Protein AF-A0A1V5P297-F1 (afdb_monomer_lite)

pLDDT: mean 93.47, std 8.63, range [27.86, 98.69]

Radius of gyration: 23.86 Å; chains: 1; bounding box: 70×48×66 Å

Structure (mmCIF, N/CA/C/O backbone):
data_AF-A0A1V5P297-F1
#
_entry.id   AF-A0A1V5P297-F1
#
loop_
_atom_site.group_PDB
_atom_site.id
_atom_site.type_symbol
_atom_site.label_atom_id
_atom_site.label_alt_id
_atom_site.label_comp_id
_atom_site.label_asym_id
_atom_site.label_entity_id
_atom_site.label_seq_id
_atom_site.pdbx_PDB_ins_code
_atom_site.Cartn_x
_atom_site.Cartn_y
_atom_site.Cartn_z
_atom_site.occupancy
_atom_site.B_iso_or_equiv
_atom_site.auth_seq_id
_atom_site.auth_comp_id
_atom_site.auth_asym_id
_atom_site.auth_atom_id
_atom_site.pdbx_PDB_model_num
ATOM 1 N N . MET A 1 1 ? 25.484 20.466 23.807 1.00 51.84 1 MET A N 1
ATOM 2 C CA . MET A 1 1 ? 26.350 19.326 24.163 1.00 51.84 1 MET A CA 1
ATOM 3 C C . MET A 1 1 ? 26.248 18.367 23.001 1.00 51.84 1 MET A C 1
ATOM 5 O O . MET A 1 1 ? 25.136 17.958 22.699 1.00 51.84 1 MET A O 1
ATOM 9 N N . GLU A 1 2 ? 27.336 18.141 22.273 1.00 70.31 2 GLU A N 1
ATOM 10 C CA . GLU A 1 2 ? 27.327 17.201 21.145 1.00 70.31 2 GLU A CA 1
ATOM 11 C C . GLU A 1 2 ? 27.017 15.788 21.665 1.00 70.31 2 GLU A C 1
ATOM 13 O O . GLU A 1 2 ? 27.446 15.442 22.769 1.00 70.31 2 GLU A O 1
ATOM 18 N N . ASN A 1 3 ? 26.259 14.984 20.908 1.00 73.06 3 ASN A N 1
ATOM 19 C CA . ASN A 1 3 ? 25.803 13.647 21.333 1.00 73.06 3 ASN A CA 1
ATOM 20 C C . ASN A 1 3 ? 26.968 12.753 21.806 1.00 73.06 3 ASN A C 1
ATOM 22 O O . ASN A 1 3 ? 26.829 11.994 22.765 1.00 73.06 3 ASN A O 1
ATOM 26 N N . GLU A 1 4 ? 28.148 12.912 21.204 1.00 79.88 4 GLU A N 1
ATOM 27 C CA . GLU A 1 4 ? 29.365 12.186 21.571 1.00 79.88 4 GLU A CA 1
ATOM 28 C C . GLU A 1 4 ? 29.874 12.521 22.982 1.00 79.88 4 GLU A C 1
ATOM 30 O O . GLU A 1 4 ? 30.293 11.621 23.705 1.00 79.88 4 GLU A O 1
ATOM 35 N N . MET A 1 5 ? 29.750 13.776 23.433 1.00 83.62 5 MET A N 1
ATOM 36 C CA . MET A 1 5 ? 30.174 14.186 24.782 1.00 83.62 5 MET A CA 1
ATOM 37 C C . MET A 1 5 ? 29.340 13.520 25.880 1.00 83.62 5 MET A C 1
ATOM 39 O O . MET A 1 5 ? 29.850 13.215 26.962 1.00 83.62 5 MET A O 1
ATOM 43 N N . LEU A 1 6 ? 28.049 13.293 25.617 1.00 84.00 6 LEU A N 1
ATOM 44 C CA . LEU A 1 6 ? 27.183 12.561 26.537 1.00 84.00 6 LEU A CA 1
ATOM 45 C C . LEU A 1 6 ? 27.630 11.096 26.636 1.00 84.00 6 LEU A C 1
ATOM 47 O O . LEU A 1 6 ? 27.769 10.574 27.740 1.00 84.00 6 LEU A O 1
ATOM 51 N N . LEU A 1 7 ? 27.915 10.453 25.501 1.00 90.19 7 LEU A N 1
ATOM 52 C CA . LEU A 1 7 ? 28.378 9.061 25.459 1.00 90.19 7 LEU A CA 1
ATOM 53 C C . LEU A 1 7 ? 29.767 8.890 26.093 1.00 90.19 7 LEU A C 1
ATOM 55 O O . LEU A 1 7 ? 30.002 7.896 26.782 1.00 90.19 7 LEU A O 1
ATOM 59 N N . ASP A 1 8 ? 30.658 9.870 25.929 1.00 91.06 8 ASP A N 1
ATOM 60 C CA . ASP A 1 8 ? 31.953 9.930 26.617 1.00 91.06 8 ASP A CA 1
ATOM 61 C C . ASP A 1 8 ? 31.771 10.048 28.139 1.00 91.06 8 ASP A C 1
ATOM 63 O O . ASP A 1 8 ? 32.417 9.328 28.904 1.00 91.06 8 ASP A O 1
ATOM 67 N N . THR A 1 9 ? 30.844 10.902 28.589 1.00 92.31 9 THR A N 1
ATOM 68 C CA . THR A 1 9 ? 30.522 11.092 30.017 1.00 92.31 9 THR A CA 1
ATOM 69 C C . THR A 1 9 ? 29.953 9.816 30.639 1.00 92.31 9 THR A C 1
ATOM 71 O O . THR A 1 9 ? 30.338 9.438 31.746 1.00 92.31 9 THR A O 1
ATOM 74 N N . LEU A 1 10 ? 29.085 9.116 29.904 1.00 91.88 10 LEU A N 1
ATOM 75 C CA . LEU A 1 10 ? 28.536 7.810 30.281 1.00 91.88 10 LEU A CA 1
ATOM 76 C C . LEU A 1 10 ? 29.551 6.663 30.134 1.00 91.88 10 LEU A C 1
ATOM 78 O O . LEU A 1 10 ? 29.245 5.532 30.504 1.00 91.88 10 LEU A O 1
ATOM 82 N N . ARG A 1 11 ? 30.762 6.944 29.628 1.00 94.62 11 ARG A N 1
ATOM 83 C CA . ARG A 1 11 ? 31.846 5.977 29.393 1.00 94.62 11 ARG A CA 1
ATOM 84 C C . ARG A 1 11 ? 31.438 4.822 28.474 1.00 94.62 11 ARG A C 1
ATOM 86 O O . ARG A 1 11 ? 31.941 3.711 28.627 1.00 94.62 11 ARG A O 1
ATOM 93 N N . VAL A 1 12 ? 30.557 5.083 27.507 1.00 94.31 12 VAL A N 1
ATOM 94 C CA . VAL A 1 12 ? 30.132 4.082 26.521 1.00 94.31 12 VAL A CA 1
ATOM 95 C C . VAL A 1 12 ? 31.259 3.874 25.497 1.00 94.31 12 VAL A C 1
ATOM 97 O O . VAL A 1 12 ? 31.628 4.835 24.796 1.00 94.31 12 VAL A O 1
ATOM 100 N N . PRO A 1 13 ? 31.816 2.649 25.375 1.00 93.75 13 PRO A N 1
ATOM 101 C CA . PRO A 1 13 ? 32.863 2.350 24.402 1.00 93.75 13 PRO A CA 1
ATOM 102 C C . PRO A 1 13 ? 32.414 2.686 22.980 1.00 93.75 13 PRO A C 1
ATOM 104 O O . PRO A 1 13 ? 31.279 2.405 22.602 1.00 93.75 13 PRO A O 1
ATOM 107 N N . LYS A 1 14 ? 33.302 3.266 22.160 1.00 89.12 14 LYS A N 1
ATOM 108 C CA . LYS A 1 14 ? 32.963 3.706 20.791 1.00 89.12 14 LYS A CA 1
ATOM 109 C C . LYS A 1 14 ? 32.330 2.600 19.938 1.00 89.12 14 LYS A C 1
ATOM 111 O O . LYS A 1 14 ? 31.361 2.857 19.236 1.00 89.12 14 LYS A O 1
ATOM 116 N N . ASN A 1 15 ? 32.836 1.373 20.044 1.00 89.81 15 ASN A N 1
ATOM 117 C CA . ASN A 1 15 ? 32.332 0.193 19.334 1.00 89.81 15 ASN A CA 1
ATOM 118 C C . ASN A 1 15 ? 30.975 -0.324 19.850 1.00 89.81 15 ASN A C 1
ATOM 120 O O . ASN A 1 15 ? 30.382 -1.187 19.211 1.00 89.81 15 ASN A O 1
ATOM 124 N N . GLU A 1 16 ? 30.484 0.185 20.981 1.00 92.38 16 GLU A N 1
ATOM 125 C CA . GLU A 1 16 ? 29.207 -0.203 21.591 1.00 92.38 16 GLU A CA 1
ATOM 126 C C . GLU A 1 16 ? 28.153 0.910 21.523 1.00 92.38 16 GLU A C 1
ATOM 128 O O . GLU A 1 16 ? 26.989 0.658 21.825 1.00 92.38 16 GLU A O 1
ATOM 133 N N . ARG A 1 17 ? 28.517 2.124 21.082 1.00 90.56 17 ARG A N 1
ATOM 134 C CA . ARG A 1 17 ? 27.622 3.298 21.059 1.00 90.56 17 ARG A CA 1
ATOM 135 C C . ARG A 1 17 ? 26.327 3.056 20.299 1.00 90.56 17 ARG A C 1
ATOM 137 O O . ARG A 1 17 ? 25.265 3.363 20.827 1.00 90.56 17 ARG A O 1
ATOM 144 N N . LEU A 1 18 ? 26.396 2.478 19.098 1.00 88.69 18 LEU A N 1
ATOM 145 C CA . LEU A 1 18 ? 25.195 2.185 18.312 1.00 88.69 18 LEU A CA 1
ATOM 146 C C . LEU A 1 18 ? 24.276 1.211 19.055 1.00 88.69 18 LEU A C 1
ATOM 148 O O . LEU A 1 18 ? 23.092 1.487 19.223 1.00 88.69 18 LEU A O 1
ATOM 152 N N . SER A 1 19 ? 24.830 0.100 19.545 1.00 91.44 19 SER A N 1
ATOM 153 C CA . SER A 1 19 ? 24.076 -0.895 20.311 1.00 91.44 19 SER A CA 1
ATOM 154 C C . SER A 1 19 ? 23.465 -0.293 21.576 1.00 91.44 19 SER A C 1
ATOM 156 O O . SER A 1 19 ? 22.311 -0.577 21.883 1.00 91.44 19 SER A O 1
ATOM 158 N N . PHE A 1 20 ? 24.206 0.568 22.277 1.00 92.69 20 PHE A N 1
ATOM 159 C CA . PHE A 1 20 ? 23.725 1.299 23.446 1.00 92.69 20 PHE A CA 1
ATOM 160 C C . PHE A 1 20 ? 22.543 2.209 23.091 1.00 92.69 20 PHE A C 1
ATOM 162 O O . PHE A 1 20 ? 21.491 2.098 23.710 1.00 92.69 20 PHE A O 1
ATOM 169 N N . LEU A 1 21 ? 22.672 3.056 22.065 1.00 90.94 21 LEU A N 1
ATOM 170 C CA . LEU A 1 21 ? 21.607 3.973 21.638 1.00 90.94 21 LEU A CA 1
ATOM 171 C C . LEU A 1 21 ? 20.348 3.218 21.195 1.00 90.94 21 LEU A C 1
ATOM 173 O O . LEU A 1 21 ? 19.244 3.560 21.614 1.00 90.94 21 LEU A O 1
ATOM 177 N N . VAL A 1 22 ? 20.512 2.156 20.400 1.00 90.06 22 VAL A N 1
ATOM 178 C CA . VAL A 1 22 ? 19.404 1.286 19.981 1.00 90.06 22 VAL A CA 1
ATOM 179 C C . VAL A 1 22 ? 18.739 0.635 21.194 1.00 90.06 22 VAL A C 1
ATOM 181 O O . VAL A 1 22 ? 17.511 0.594 21.266 1.00 90.06 22 VAL A O 1
ATOM 184 N N . HIS A 1 23 ? 19.523 0.165 22.167 1.00 91.81 23 HIS A N 1
ATOM 185 C CA . HIS A 1 23 ? 18.992 -0.430 23.389 1.00 91.81 23 HIS A CA 1
ATOM 186 C C . HIS A 1 23 ? 18.227 0.588 24.244 1.00 91.81 23 HIS A C 1
ATOM 188 O O . HIS A 1 23 ? 17.110 0.297 24.665 1.00 91.81 23 HIS A O 1
ATOM 194 N N . GLU A 1 24 ? 18.760 1.791 24.461 1.00 91.31 24 GLU A N 1
ATOM 195 C CA . GLU A 1 24 ? 18.060 2.835 25.218 1.00 91.31 24 GLU A CA 1
ATOM 196 C C . GLU A 1 24 ? 16.744 3.238 24.545 1.00 91.31 24 GLU A C 1
ATOM 198 O O . GLU A 1 24 ? 15.711 3.315 25.209 1.00 91.31 24 GLU A O 1
ATOM 203 N N . LEU A 1 25 ? 16.740 3.403 23.220 1.00 90.31 25 LEU A N 1
ATOM 204 C CA . LEU A 1 25 ? 15.518 3.708 22.473 1.00 90.31 25 LEU A CA 1
ATOM 205 C C . LEU A 1 25 ? 14.517 2.550 22.493 1.00 90.31 25 LEU A C 1
ATOM 207 O O . LEU A 1 25 ? 13.310 2.788 22.530 1.00 90.31 25 LEU A O 1
ATOM 211 N N . SER A 1 26 ? 14.986 1.298 22.521 1.00 88.75 26 SER A N 1
ATOM 212 C CA . SER A 1 26 ? 14.106 0.126 22.615 1.00 88.75 26 SER A CA 1
ATOM 213 C C . SER A 1 26 ? 13.283 0.088 23.906 1.00 88.75 26 SER A C 1
ATOM 215 O O . SER A 1 26 ? 12.215 -0.510 23.916 1.00 88.75 26 SER A O 1
ATOM 217 N N . LYS A 1 27 ? 13.704 0.796 24.965 1.00 90.31 27 LYS A N 1
ATOM 218 C CA . LYS A 1 27 ? 12.945 0.908 26.223 1.00 90.31 27 LYS A CA 1
ATOM 219 C C . LYS A 1 27 ? 11.673 1.759 26.096 1.00 90.31 27 LYS A C 1
ATOM 221 O O . LYS A 1 27 ? 10.860 1.754 27.013 1.00 90.31 27 LYS A O 1
ATOM 226 N N . ILE A 1 28 ? 11.499 2.484 24.988 1.00 87.88 28 ILE A N 1
ATOM 227 C CA . ILE A 1 28 ? 10.348 3.358 24.700 1.00 87.88 28 ILE A CA 1
ATOM 228 C C . ILE A 1 28 ? 9.430 2.701 23.648 1.00 87.88 28 ILE A C 1
ATOM 230 O O . ILE A 1 28 ? 8.961 3.335 22.701 1.00 87.88 28 ILE A O 1
ATOM 234 N N . GLU A 1 29 ? 9.225 1.388 23.751 1.00 77.62 29 GLU A N 1
ATOM 235 C CA . GLU A 1 29 ? 8.496 0.605 22.745 1.00 77.62 29 GLU A CA 1
ATOM 236 C C . GLU A 1 29 ? 7.001 0.964 22.668 1.00 77.62 29 GLU A C 1
ATOM 238 O O . GLU A 1 29 ? 6.415 0.956 21.585 1.00 77.62 29 GLU A O 1
ATOM 243 N N . ASP A 1 30 ? 6.408 1.382 23.791 1.00 80.50 30 ASP A N 1
ATOM 244 C CA . ASP A 1 30 ? 4.998 1.772 23.919 1.00 80.50 30 ASP A CA 1
ATOM 245 C C . ASP A 1 30 ? 4.664 3.123 23.260 1.00 80.50 30 ASP A C 1
ATOM 247 O O . ASP A 1 30 ? 3.491 3.450 23.066 1.00 80.50 30 ASP A O 1
ATOM 251 N N . LYS A 1 31 ? 5.682 3.914 22.893 1.00 86.06 31 LYS A N 1
ATOM 252 C CA . LYS A 1 31 ? 5.529 5.225 22.242 1.00 86.06 31 LYS A CA 1
ATOM 253 C C . LYS A 1 31 ? 6.302 5.266 20.935 1.00 86.06 31 LYS A C 1
ATOM 255 O O . LYS A 1 31 ? 7.233 6.051 20.760 1.00 86.06 31 LYS A O 1
ATOM 260 N N . THR A 1 32 ? 5.867 4.439 19.995 1.00 86.25 32 THR A N 1
ATOM 261 C CA . THR A 1 32 ? 6.556 4.161 18.730 1.00 86.25 32 THR A CA 1
ATOM 262 C C . THR A 1 32 ? 6.916 5.430 17.941 1.00 86.25 32 THR A C 1
ATOM 264 O O . THR A 1 32 ? 8.051 5.572 17.506 1.00 86.25 32 THR A O 1
ATOM 267 N N . TYR A 1 33 ? 6.013 6.414 17.852 1.00 88.19 33 TYR A N 1
ATOM 268 C CA . TYR A 1 33 ? 6.293 7.693 17.176 1.00 88.19 33 TYR A CA 1
ATOM 269 C C . TYR A 1 33 ? 7.320 8.572 17.905 1.00 88.19 33 TYR A C 1
ATOM 271 O O . TYR A 1 33 ? 8.081 9.293 17.267 1.00 88.19 33 TYR A O 1
ATOM 279 N N . ILE A 1 34 ? 7.356 8.526 19.242 1.00 90.50 34 ILE A N 1
ATOM 280 C CA . ILE A 1 34 ? 8.369 9.255 20.019 1.00 90.50 34 ILE A CA 1
ATOM 281 C C . ILE A 1 34 ? 9.728 8.590 19.826 1.00 90.50 34 ILE A C 1
ATOM 283 O O . ILE A 1 34 ? 10.724 9.285 19.655 1.00 90.50 34 ILE A O 1
ATOM 287 N N . LYS A 1 35 ? 9.762 7.253 19.821 1.00 90.88 35 LYS A N 1
ATOM 288 C CA . LYS A 1 35 ? 10.977 6.483 19.562 1.00 90.88 35 LYS A CA 1
ATOM 289 C C . LYS A 1 35 ? 11.604 6.864 18.220 1.00 90.88 35 LYS A C 1
ATOM 291 O O . LYS A 1 35 ? 12.801 7.131 18.195 1.00 90.88 35 LYS A O 1
ATOM 296 N N . ASP A 1 36 ? 10.811 6.948 17.151 1.00 89.19 36 ASP A N 1
ATOM 297 C CA . ASP A 1 36 ? 11.321 7.357 15.835 1.00 89.19 36 ASP A CA 1
ATOM 298 C C . ASP A 1 36 ? 11.808 8.800 15.841 1.00 89.19 36 ASP A C 1
ATOM 300 O O . ASP A 1 36 ? 12.923 9.065 15.421 1.00 89.19 36 ASP A O 1
ATOM 304 N N . HIS A 1 37 ? 11.015 9.728 16.389 1.00 91.19 37 HIS A N 1
ATOM 305 C CA . HIS A 1 37 ? 11.400 11.137 16.436 1.00 91.19 37 HIS A CA 1
ATOM 306 C C . HIS A 1 37 ? 12.732 11.345 17.169 1.00 91.19 37 HIS A C 1
ATOM 308 O O . HIS A 1 37 ? 13.563 12.151 16.751 1.00 91.19 37 HIS A O 1
ATOM 314 N N . LEU A 1 38 ? 12.947 10.603 18.260 1.00 90.69 38 LEU A N 1
ATOM 315 C CA . LEU A 1 38 ? 14.214 10.607 18.979 1.00 90.69 38 LEU A CA 1
ATOM 316 C C . LEU A 1 38 ? 15.331 9.966 18.151 1.00 90.69 38 LEU A C 1
ATOM 318 O O . LEU A 1 38 ? 16.416 10.532 18.103 1.00 90.69 38 LEU A O 1
ATOM 322 N N . PHE A 1 39 ? 15.082 8.826 17.499 1.00 88.44 39 PHE A N 1
ATOM 323 C CA . PHE A 1 39 ? 16.070 8.160 16.647 1.00 88.44 39 PHE A CA 1
ATOM 324 C C . PHE A 1 39 ? 16.523 9.059 15.488 1.00 88.44 39 PHE A C 1
ATOM 326 O O . PHE A 1 39 ? 17.723 9.273 15.319 1.00 88.44 39 PHE A O 1
ATOM 333 N N . ASP A 1 40 ? 15.581 9.660 14.763 1.00 88.19 40 ASP A N 1
ATOM 334 C CA . ASP A 1 40 ? 15.847 10.595 13.667 1.00 88.19 40 ASP A CA 1
ATOM 335 C C . ASP A 1 40 ? 16.616 11.824 14.166 1.00 88.19 40 ASP A C 1
ATOM 337 O O . ASP A 1 40 ? 17.590 12.262 13.552 1.00 88.19 40 ASP A O 1
ATOM 341 N N . GLY A 1 41 ? 16.226 12.349 15.333 1.00 89.38 41 GLY A N 1
ATOM 342 C CA . GLY A 1 41 ? 16.885 13.483 15.977 1.00 89.38 41 GLY A CA 1
ATOM 343 C C . GLY A 1 41 ? 18.336 13.219 16.394 1.00 89.38 41 GLY A C 1
ATOM 344 O O . GLY A 1 41 ? 19.103 14.171 16.544 1.00 89.38 41 GLY A O 1
ATOM 345 N N . LEU A 1 42 ? 18.745 11.954 16.556 1.00 87.06 42 LEU A N 1
ATOM 346 C CA . LEU A 1 42 ? 20.142 11.610 16.834 1.00 87.06 42 LEU A CA 1
ATOM 347 C C . LEU A 1 42 ? 21.041 11.773 15.600 1.00 87.06 42 LEU A C 1
ATOM 349 O O . LEU A 1 42 ? 22.249 11.935 15.775 1.00 87.06 42 LEU A O 1
ATOM 353 N N . GLY A 1 43 ? 20.478 11.744 14.382 1.00 86.12 43 GLY A N 1
ATOM 354 C CA . GLY A 1 43 ? 21.223 11.939 13.134 1.00 86.12 43 GLY A CA 1
ATOM 355 C C . GLY A 1 43 ? 22.358 10.929 12.933 1.00 86.12 43 GLY A C 1
ATOM 356 O O . GLY A 1 43 ? 23.441 11.299 12.481 1.00 86.12 43 GLY A O 1
ATOM 357 N N . ILE A 1 44 ? 22.142 9.672 13.333 1.00 82.62 44 ILE A N 1
ATOM 358 C CA . ILE A 1 44 ? 23.180 8.634 13.336 1.00 82.62 44 ILE A CA 1
ATOM 359 C C . ILE A 1 44 ? 23.392 8.101 11.921 1.00 82.62 44 ILE A C 1
ATOM 361 O O . ILE A 1 44 ? 22.482 7.542 11.313 1.00 82.62 44 IL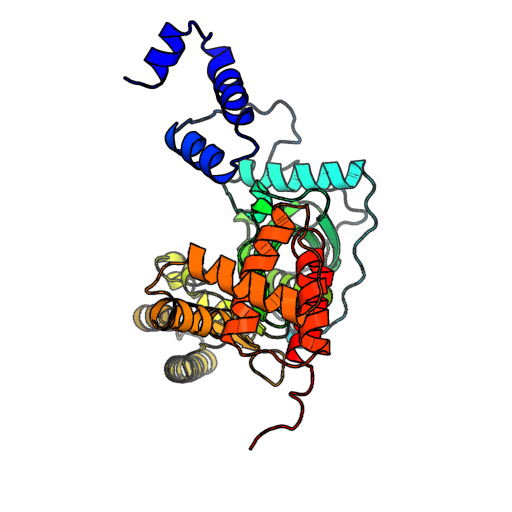E A O 1
ATOM 365 N N . TYR A 1 45 ? 24.632 8.172 11.446 1.00 83.44 45 TYR A N 1
ATOM 366 C CA . TYR A 1 45 ? 25.064 7.478 10.237 1.00 83.44 45 TYR A CA 1
ATOM 367 C C . TYR A 1 45 ? 25.710 6.145 10.611 1.00 83.44 45 TYR A C 1
ATOM 369 O O . TYR A 1 45 ? 26.501 6.069 11.552 1.00 83.44 45 TYR A O 1
ATOM 377 N N . CYS A 1 46 ? 25.359 5.090 9.880 1.00 83.00 46 CYS A N 1
ATOM 378 C CA . CYS A 1 46 ? 25.870 3.743 10.111 1.00 83.00 46 CYS A CA 1
ATOM 379 C C . CYS A 1 46 ? 26.573 3.217 8.861 1.00 83.00 46 CYS A C 1
ATOM 381 O O . CYS A 1 46 ? 26.004 3.254 7.771 1.00 83.00 46 CYS A O 1
ATOM 383 N N . ASP A 1 47 ? 27.756 2.634 9.045 1.00 87.00 47 ASP A N 1
ATOM 384 C CA . ASP A 1 47 ? 28.410 1.834 8.015 1.00 87.00 47 ASP A CA 1
ATOM 385 C C . ASP A 1 47 ? 27.978 0.373 8.135 1.00 87.00 47 ASP A C 1
ATOM 387 O O . ASP A 1 47 ? 28.067 -0.248 9.198 1.00 87.00 47 ASP A O 1
ATOM 391 N N . ILE A 1 48 ? 27.540 -0.209 7.022 1.00 86.75 48 ILE A N 1
ATOM 392 C CA . ILE A 1 48 ? 27.191 -1.627 6.961 1.00 86.75 48 ILE A CA 1
ATOM 393 C C . ILE A 1 48 ? 28.378 -2.388 6.379 1.00 86.75 48 ILE A C 1
ATOM 395 O O . ILE A 1 48 ? 28.742 -2.193 5.223 1.00 86.75 48 ILE A O 1
ATOM 399 N N . THR A 1 49 ? 28.954 -3.301 7.165 1.00 90.81 49 THR A N 1
ATOM 400 C CA . THR A 1 49 ? 29.943 -4.275 6.676 1.00 90.81 49 THR A CA 1
ATOM 401 C C . THR A 1 49 ? 29.254 -5.618 6.416 1.00 90.81 49 THR A C 1
ATOM 403 O O . THR A 1 49 ? 28.902 -6.316 7.375 1.00 90.81 49 THR A O 1
ATOM 406 N N . PRO A 1 50 ? 29.048 -6.021 5.147 1.00 91.38 50 PRO A N 1
ATOM 407 C CA . PRO A 1 50 ? 28.408 -7.291 4.825 1.00 91.38 50 PRO A CA 1
ATOM 408 C C . PRO A 1 50 ? 29.249 -8.477 5.315 1.00 91.38 50 PRO A C 1
ATOM 410 O O . PRO A 1 50 ? 30.426 -8.594 4.986 1.00 91.38 50 PRO A O 1
ATOM 413 N N . LYS A 1 51 ? 28.635 -9.396 6.071 1.00 92.62 51 LYS A N 1
ATOM 414 C CA . LYS A 1 51 ? 29.270 -10.656 6.524 1.00 92.62 51 LYS A CA 1
ATOM 415 C C . LYS A 1 51 ? 28.856 -11.881 5.704 1.00 92.62 51 LYS A C 1
ATOM 417 O O . LYS A 1 51 ? 29.306 -12.989 5.967 1.00 92.62 51 LYS A O 1
ATOM 422 N N . SER A 1 52 ? 27.960 -11.696 4.738 1.00 93.56 52 SER A N 1
ATOM 423 C CA . SER A 1 52 ? 27.405 -12.760 3.907 1.00 93.56 52 SER A CA 1
ATOM 424 C C . SER A 1 52 ? 27.244 -12.265 2.482 1.00 93.56 52 SER A C 1
ATOM 426 O O . SER A 1 52 ? 26.749 -11.160 2.265 1.00 93.56 52 SER A O 1
ATOM 428 N N . VAL A 1 53 ? 27.577 -13.120 1.513 1.00 93.25 53 VAL A N 1
ATOM 429 C CA . VAL A 1 53 ? 27.361 -12.842 0.087 1.00 93.25 53 VAL A CA 1
ATOM 430 C C . VAL A 1 53 ? 25.887 -12.561 -0.224 1.00 93.25 53 VAL A C 1
ATOM 432 O O . VAL A 1 53 ? 25.590 -11.786 -1.128 1.00 93.25 53 VAL A O 1
ATOM 435 N N . LYS A 1 54 ? 24.954 -13.117 0.568 1.00 91.88 54 LYS A N 1
ATOM 436 C CA . LYS A 1 54 ? 23.508 -12.883 0.424 1.00 91.88 54 LYS A CA 1
ATOM 437 C C . LYS A 1 54 ? 23.108 -11.426 0.674 1.00 91.88 54 LYS A C 1
ATOM 439 O O . LYS A 1 54 ? 22.086 -10.995 0.156 1.00 91.88 54 LYS A O 1
ATOM 444 N N . PHE A 1 55 ? 23.908 -10.653 1.413 1.00 95.81 55 PHE A N 1
ATOM 445 C CA . PHE A 1 55 ? 23.738 -9.202 1.521 1.00 95.81 55 PHE A CA 1
ATOM 446 C C . PHE A 1 55 ? 24.469 -8.516 0.357 1.00 95.81 55 PHE A C 1
ATOM 448 O O . PHE A 1 55 ? 25.475 -7.832 0.520 1.00 95.81 55 PHE A O 1
ATOM 455 N N . SER A 1 56 ? 23.994 -8.768 -0.860 1.00 94.44 56 SER A N 1
ATOM 456 C CA . SER A 1 56 ? 24.482 -8.121 -2.077 1.00 94.44 56 SER A CA 1
ATOM 457 C C . SER A 1 56 ? 23.379 -8.085 -3.126 1.00 94.44 56 SER A C 1
ATOM 459 O O . SER A 1 56 ? 22.502 -8.946 -3.147 1.00 94.44 56 SER A O 1
ATOM 461 N N . ARG A 1 57 ? 23.433 -7.116 -4.045 1.00 91.81 57 ARG A N 1
ATOM 462 C CA . ARG A 1 57 ? 22.411 -6.972 -5.098 1.00 91.81 57 ARG A CA 1
ATOM 463 C C . ARG A 1 57 ? 22.292 -8.208 -6.001 1.00 91.81 57 ARG A C 1
ATOM 465 O O . ARG A 1 57 ? 21.218 -8.456 -6.529 1.00 91.81 57 ARG A O 1
ATOM 472 N N . ALA A 1 58 ? 23.373 -8.974 -6.168 1.00 91.25 58 ALA A N 1
ATOM 473 C CA . ALA A 1 58 ? 23.407 -10.148 -7.042 1.00 91.25 58 ALA A CA 1
ATOM 474 C C . ALA A 1 58 ? 22.863 -11.426 -6.381 1.00 91.25 58 ALA A C 1
ATOM 476 O O . ALA A 1 58 ? 22.258 -12.247 -7.061 1.00 91.25 58 ALA A O 1
ATOM 477 N N . TYR A 1 59 ? 23.071 -11.600 -5.070 1.00 95.06 59 TYR A N 1
ATOM 478 C CA . TYR A 1 59 ? 22.730 -12.844 -4.363 1.00 95.06 59 TYR A CA 1
ATOM 479 C C . TYR A 1 59 ? 21.563 -12.692 -3.376 1.00 95.06 59 TYR A C 1
ATOM 481 O O . TYR A 1 59 ? 21.121 -13.686 -2.796 1.00 95.06 59 TYR A O 1
ATOM 489 N N . ASN A 1 60 ? 21.029 -11.479 -3.200 1.00 96.69 60 ASN A N 1
ATOM 490 C CA . ASN A 1 60 ? 19.804 -11.226 -2.444 1.00 96.69 60 ASN A CA 1
ATOM 491 C C . ASN A 1 60 ? 18.569 -11.625 -3.268 1.00 96.69 60 ASN A C 1
ATOM 493 O O . ASN A 1 60 ? 17.888 -10.780 -3.847 1.00 96.69 60 ASN A O 1
ATOM 497 N N . THR A 1 61 ? 18.318 -12.929 -3.353 1.00 95.81 61 THR A N 1
ATOM 498 C CA . THR A 1 61 ? 17.279 -13.512 -4.210 1.00 95.81 61 THR A CA 1
ATOM 499 C C . THR A 1 61 ? 16.392 -14.485 -3.445 1.00 95.81 61 THR A C 1
ATOM 501 O O . THR A 1 61 ? 16.803 -15.078 -2.440 1.00 95.81 61 THR A O 1
ATOM 504 N N . LEU A 1 62 ? 15.168 -14.646 -3.941 1.00 94.81 62 LEU A N 1
ATOM 505 C CA . LEU A 1 62 ? 14.280 -15.732 -3.558 1.00 94.81 62 LEU A CA 1
ATOM 506 C C . LEU A 1 62 ? 14.527 -16.958 -4.440 1.00 94.81 62 LEU A C 1
ATOM 508 O O . LEU A 1 62 ? 14.721 -16.797 -5.648 1.00 94.81 62 LEU A O 1
ATOM 512 N N . PRO A 1 63 ? 14.482 -18.175 -3.875 1.00 91.19 63 PRO A N 1
ATOM 513 C CA . PRO A 1 63 ? 14.439 -19.391 -4.669 1.00 91.19 63 PRO A CA 1
ATOM 514 C C . PRO A 1 63 ? 13.193 -19.387 -5.559 1.00 91.19 63 PRO A C 1
ATOM 516 O O . PRO A 1 63 ? 12.120 -18.974 -5.119 1.00 91.19 63 PRO A O 1
ATOM 519 N N . VAL A 1 64 ? 13.344 -19.848 -6.798 1.00 92.19 64 VAL A N 1
ATOM 520 C CA . VAL A 1 64 ? 12.238 -20.038 -7.743 1.00 92.19 64 VAL A CA 1
ATOM 521 C C . VAL A 1 64 ? 12.297 -21.445 -8.316 1.00 92.19 64 VAL A C 1
ATOM 523 O O . VAL A 1 64 ? 13.384 -21.947 -8.600 1.00 92.19 64 VAL A O 1
ATOM 526 N N . ASP A 1 65 ? 11.134 -22.061 -8.515 1.00 87.31 65 ASP A N 1
ATOM 527 C CA . ASP A 1 65 ? 11.044 -23.418 -9.068 1.00 87.31 65 ASP A CA 1
ATOM 528 C C . ASP A 1 65 ? 11.438 -23.463 -10.550 1.00 87.31 65 ASP A C 1
ATOM 530 O O . ASP A 1 65 ? 11.992 -24.450 -11.034 1.00 87.31 65 ASP A O 1
ATOM 534 N N . ALA A 1 66 ? 11.163 -22.380 -11.282 1.00 91.25 66 ALA A N 1
ATOM 535 C CA . ALA A 1 66 ? 11.480 -22.258 -12.694 1.00 91.25 66 ALA A CA 1
ATOM 536 C C . ALA A 1 66 ? 11.864 -20.823 -13.068 1.00 91.25 66 ALA A C 1
ATOM 538 O O . ALA A 1 66 ? 11.244 -19.848 -12.641 1.00 91.25 66 ALA A O 1
ATOM 539 N N . TYR A 1 67 ? 12.870 -20.706 -13.933 1.00 95.56 67 TYR A N 1
ATOM 540 C CA . TYR A 1 67 ? 13.278 -19.438 -14.523 1.00 95.56 67 TYR A CA 1
ATOM 541 C C . TYR A 1 67 ? 12.474 -19.153 -15.787 1.00 95.56 67 TYR A C 1
ATOM 543 O O . TYR A 1 67 ? 12.360 -19.999 -16.674 1.00 95.56 67 TYR A O 1
ATOM 551 N N . PHE A 1 68 ? 11.975 -17.925 -15.911 1.00 95.56 68 PHE A N 1
ATOM 552 C CA . PHE A 1 68 ? 11.424 -17.443 -17.167 1.00 95.56 68 PHE A CA 1
ATOM 553 C C . PHE A 1 68 ? 12.516 -16.791 -18.015 1.00 95.56 68 PHE A C 1
ATOM 555 O O . PHE A 1 68 ? 13.111 -15.784 -17.614 1.00 95.56 68 PHE A O 1
ATOM 562 N N . PHE A 1 69 ? 12.737 -17.332 -19.211 1.00 94.38 69 PHE A N 1
ATOM 563 C CA . PHE A 1 69 ? 13.666 -16.788 -20.196 1.00 94.38 69 PHE A CA 1
ATOM 564 C C . PHE A 1 69 ? 12.906 -15.980 -21.250 1.00 94.38 69 PHE A C 1
ATOM 566 O O . PHE A 1 69 ? 11.902 -16.429 -21.799 1.00 94.38 69 PHE A O 1
ATOM 573 N N . HIS A 1 70 ? 13.380 -14.767 -21.530 1.00 90.50 70 HIS A N 1
ATOM 574 C CA . HIS A 1 70 ? 12.776 -13.912 -22.546 1.00 90.50 70 HIS A CA 1
ATOM 575 C C . HIS A 1 70 ? 13.334 -14.232 -23.928 1.00 90.50 70 HIS A C 1
ATOM 577 O O . HIS A 1 70 ? 14.518 -14.026 -24.173 1.00 90.50 70 HIS A O 1
ATOM 583 N N . GLU A 1 71 ? 12.463 -14.605 -24.861 1.00 90.69 71 GLU A N 1
ATOM 584 C CA . GLU A 1 71 ? 12.794 -14.563 -26.292 1.00 90.69 71 GLU A CA 1
ATOM 585 C C . GLU A 1 71 ? 12.755 -13.124 -26.831 1.00 90.69 71 GLU A C 1
ATOM 587 O O . GLU A 1 71 ? 13.512 -12.748 -27.722 1.00 90.69 71 GLU A O 1
ATOM 592 N N . SER A 1 72 ? 11.866 -12.291 -26.279 1.00 90.88 72 SER A N 1
ATOM 593 C CA . SER A 1 72 ? 11.751 -10.869 -26.607 1.00 90.88 72 SER A CA 1
ATOM 594 C C . SER A 1 72 ? 11.053 -10.074 -25.494 1.00 90.88 72 SER A C 1
ATOM 596 O O . SER A 1 72 ? 10.415 -10.637 -24.596 1.00 90.88 72 SER A O 1
ATOM 598 N N . ILE A 1 73 ? 11.179 -8.743 -25.554 1.00 89.44 73 ILE A N 1
ATOM 599 C CA . ILE A 1 73 ? 10.494 -7.813 -24.644 1.00 89.44 73 ILE A CA 1
ATOM 600 C C . ILE A 1 73 ? 9.046 -7.613 -25.104 1.00 89.44 73 ILE A C 1
ATOM 602 O O . ILE A 1 73 ? 8.793 -7.146 -26.220 1.00 89.44 73 ILE A O 1
ATOM 606 N N . LEU A 1 74 ? 8.092 -7.859 -24.207 1.00 92.06 74 LEU A N 1
ATOM 607 C CA . LEU A 1 74 ? 6.669 -7.636 -24.433 1.00 92.06 74 LEU A CA 1
ATOM 608 C C . LEU A 1 74 ? 6.319 -6.140 -24.363 1.00 92.06 74 LEU A C 1
ATOM 610 O O . LEU A 1 74 ? 5.979 -5.588 -23.318 1.00 92.06 74 LEU A O 1
ATOM 614 N N . LYS A 1 75 ? 6.403 -5.453 -25.508 1.00 86.25 75 LYS A N 1
ATOM 615 C CA . LYS A 1 75 ? 6.140 -4.000 -25.609 1.00 86.25 75 LYS A CA 1
ATOM 616 C C . LYS A 1 75 ? 4.659 -3.636 -25.740 1.00 86.25 75 LYS A C 1
ATOM 618 O O . LYS A 1 75 ? 4.264 -2.525 -25.366 1.00 86.25 75 LYS A O 1
ATOM 623 N N . LYS A 1 76 ? 3.862 -4.528 -26.331 1.00 90.88 76 LYS A N 1
ATOM 624 C CA . LYS A 1 76 ? 2.427 -4.361 -26.594 1.00 90.88 76 LYS A CA 1
ATOM 625 C C . LYS A 1 76 ? 1.694 -5.606 -26.117 1.00 90.88 76 LYS A C 1
ATOM 627 O O . LYS A 1 76 ? 2.112 -6.712 -26.436 1.00 90.88 76 LYS A O 1
ATOM 632 N N . PHE A 1 77 ? 0.621 -5.401 -25.375 1.00 95.38 77 PHE A N 1
ATOM 633 C CA . PHE A 1 77 ? -0.255 -6.440 -24.857 1.00 95.38 77 PHE A CA 1
ATOM 634 C C . PHE A 1 77 ? -1.607 -5.802 -24.533 1.00 95.38 77 PHE A C 1
ATOM 636 O O . PHE A 1 77 ? -1.696 -4.577 -24.387 1.00 95.38 77 PHE A O 1
ATOM 643 N N . ASP A 1 78 ? -2.650 -6.618 -24.438 1.00 96.75 78 ASP A N 1
ATOM 644 C CA . ASP A 1 78 ? -3.951 -6.154 -23.974 1.00 96.75 78 ASP A CA 1
ATOM 645 C C . ASP A 1 78 ? -3.939 -6.039 -22.447 1.00 96.75 78 ASP A C 1
ATOM 647 O O . ASP A 1 78 ? -4.099 -7.018 -21.716 1.00 96.75 78 ASP A O 1
ATOM 651 N N . TYR A 1 79 ? -3.700 -4.821 -21.966 1.00 96.62 79 TYR A N 1
ATOM 652 C CA . TYR A 1 79 ? -3.611 -4.551 -20.538 1.00 96.62 79 TYR A CA 1
ATOM 653 C C . TYR A 1 79 ? -4.956 -4.706 -19.821 1.00 96.62 79 TYR A C 1
ATOM 655 O O . TYR A 1 79 ? -4.955 -5.007 -18.633 1.00 96.62 79 TYR A O 1
ATOM 663 N N . LYS A 1 80 ? -6.089 -4.520 -20.513 1.00 95.94 80 LYS A N 1
ATOM 664 C CA . LYS A 1 80 ? -7.416 -4.649 -19.895 1.00 95.94 80 LYS A CA 1
ATOM 665 C C . LYS A 1 80 ? -7.697 -6.111 -19.592 1.00 95.94 80 LYS A C 1
ATOM 667 O O . LYS A 1 80 ? -7.928 -6.457 -18.440 1.00 95.94 80 LYS A O 1
ATOM 672 N N . SER A 1 81 ? -7.542 -6.964 -20.606 1.00 96.88 81 SER A N 1
ATOM 673 C CA . SER A 1 81 ? -7.679 -8.413 -20.446 1.00 96.88 81 SER A CA 1
ATOM 674 C C . SER A 1 81 ? -6.695 -8.972 -19.417 1.00 96.88 81 SER A C 1
ATOM 676 O O . SER A 1 81 ? -7.058 -9.857 -18.649 1.00 96.88 81 SER A O 1
ATOM 678 N N . LEU A 1 82 ? -5.467 -8.438 -19.352 1.00 97.69 82 LEU A N 1
ATOM 679 C CA . LEU A 1 82 ? -4.522 -8.811 -18.301 1.00 97.69 82 LEU A CA 1
ATOM 680 C C . LEU A 1 82 ? -5.055 -8.428 -16.915 1.00 97.69 82 LEU A C 1
ATOM 682 O O . LEU A 1 82 ? -5.172 -9.304 -16.068 1.00 97.69 82 LEU A O 1
ATOM 686 N N . ILE A 1 83 ? -5.397 -7.158 -16.683 1.00 97.69 83 ILE A N 1
ATOM 687 C CA . ILE A 1 83 ? -5.835 -6.663 -15.367 1.00 97.69 83 ILE A CA 1
ATOM 688 C C . ILE A 1 83 ? -7.111 -7.362 -14.872 1.00 97.69 83 ILE A C 1
ATOM 690 O O . ILE A 1 83 ? -7.239 -7.590 -13.672 1.00 97.69 83 ILE A O 1
ATOM 694 N N . ASP A 1 84 ? -8.028 -7.722 -15.771 1.00 95.50 84 ASP A N 1
ATOM 695 C CA . ASP A 1 84 ? -9.268 -8.428 -15.422 1.00 95.50 84 ASP A CA 1
ATOM 696 C C . ASP A 1 84 ? -9.104 -9.954 -15.308 1.00 95.50 84 ASP A C 1
ATOM 698 O O . ASP A 1 84 ? -10.025 -10.641 -14.866 1.00 95.50 84 ASP A O 1
ATOM 702 N N . SER A 1 85 ? -7.945 -10.506 -15.681 1.00 96.69 85 SER A N 1
ATOM 703 C CA . SER A 1 85 ? -7.697 -11.942 -15.541 1.00 96.69 85 SER A CA 1
ATOM 704 C C . SER A 1 85 ? -7.505 -12.344 -14.070 1.00 96.69 85 SER A C 1
ATOM 706 O O . SER A 1 85 ? -6.878 -11.604 -13.304 1.00 96.69 85 SER A O 1
ATOM 708 N N . PRO A 1 86 ? -7.999 -13.528 -13.662 1.00 95.12 86 PRO A N 1
ATOM 709 C CA . PRO A 1 86 ? -7.890 -13.978 -12.281 1.00 95.12 86 PRO A CA 1
ATOM 710 C C . PRO A 1 86 ? -6.431 -14.203 -11.867 1.00 95.12 86 PRO A C 1
ATOM 712 O O . PRO A 1 86 ? -5.577 -14.586 -12.675 1.00 95.12 86 PRO A O 1
ATOM 715 N N . VAL A 1 87 ? -6.164 -13.998 -10.578 1.00 97.44 87 VAL A N 1
ATOM 716 C CA . VAL A 1 87 ? -4.893 -14.336 -9.929 1.00 97.44 87 VAL A CA 1
ATOM 717 C C . VAL A 1 87 ? -5.125 -15.542 -9.026 1.00 97.44 87 VAL A C 1
ATOM 719 O O . VAL A 1 87 ? -6.136 -15.617 -8.328 1.00 97.44 87 VAL A O 1
ATOM 722 N N . ASN A 1 88 ? -4.199 -16.500 -9.055 1.00 95.94 88 ASN A N 1
ATOM 723 C CA . ASN A 1 88 ? -4.240 -17.634 -8.137 1.00 95.94 88 ASN A CA 1
ATOM 724 C C . ASN A 1 88 ? -4.069 -17.152 -6.688 1.00 95.94 88 ASN A C 1
ATOM 726 O O . ASN A 1 88 ? -3.506 -16.089 -6.436 1.00 95.94 88 ASN A O 1
ATOM 730 N N . GLY A 1 89 ? -4.549 -17.938 -5.723 1.00 95.31 89 GLY A N 1
ATOM 731 C CA . GLY A 1 89 ? -4.351 -17.623 -4.307 1.00 95.31 89 GLY A CA 1
ATOM 732 C C . GLY A 1 89 ? -2.868 -17.532 -3.927 1.00 95.31 89 GLY A C 1
ATOM 733 O O . GLY A 1 89 ? -2.003 -18.072 -4.620 1.00 95.31 89 GLY A O 1
ATOM 734 N N . ALA A 1 90 ? -2.588 -16.863 -2.806 1.00 97.25 90 ALA A N 1
ATOM 735 C CA . ALA A 1 90 ? -1.236 -16.761 -2.269 1.00 97.25 90 ALA A CA 1
ATOM 736 C C . ALA A 1 90 ? -0.611 -18.149 -2.049 1.00 97.25 90 ALA A C 1
ATOM 738 O O . ALA A 1 90 ? -1.278 -19.096 -1.622 1.00 97.25 90 ALA A O 1
ATOM 739 N N . VAL A 1 91 ? 0.691 -18.247 -2.298 1.00 95.88 91 VAL A N 1
ATOM 740 C CA . VAL A 1 91 ? 1.483 -19.449 -2.049 1.00 95.88 91 VAL A CA 1
ATOM 741 C C . VAL A 1 91 ? 1.511 -19.741 -0.552 1.00 95.88 91 VAL A C 1
ATOM 743 O O . VAL A 1 91 ? 1.668 -18.841 0.278 1.00 95.88 91 VAL A O 1
ATOM 746 N N . LYS A 1 92 ? 1.407 -21.022 -0.193 1.00 95.56 92 LYS A N 1
ATOM 747 C CA . LYS A 1 92 ? 1.637 -21.467 1.180 1.00 95.56 92 LYS A CA 1
ATOM 748 C C . LYS A 1 92 ? 3.138 -21.431 1.476 1.00 95.56 92 LYS A C 1
ATOM 750 O O . LYS A 1 92 ? 3.887 -22.254 0.961 1.00 95.56 92 LYS A O 1
ATOM 755 N N . LEU A 1 93 ? 3.560 -20.491 2.316 1.00 94.38 93 LEU A N 1
ATOM 756 C CA . LEU A 1 93 ? 4.955 -20.351 2.732 1.00 94.38 93 LEU A CA 1
ATOM 757 C C . LEU A 1 93 ? 5.238 -21.204 3.974 1.00 94.38 93 LEU A C 1
ATOM 759 O O . LEU A 1 93 ? 4.427 -21.229 4.900 1.00 94.38 93 LEU A O 1
ATOM 763 N N . SER A 1 94 ? 6.393 -21.876 4.004 1.00 94.94 94 SER A N 1
ATOM 764 C CA . SER A 1 94 ? 6.971 -22.366 5.262 1.00 94.94 94 SER A CA 1
ATOM 765 C C . SER A 1 94 ? 7.525 -21.193 6.076 1.00 94.94 94 SER A C 1
ATOM 767 O O . SER A 1 94 ? 7.781 -20.120 5.517 1.00 94.94 94 SER A O 1
ATOM 769 N N . ASP A 1 95 ? 7.760 -21.394 7.372 1.00 95.56 95 ASP A N 1
ATOM 770 C CA . ASP A 1 95 ? 8.343 -20.356 8.228 1.00 95.56 95 ASP A CA 1
ATOM 771 C C . ASP A 1 95 ? 9.736 -19.935 7.735 1.00 95.56 95 ASP A C 1
ATOM 773 O O . ASP A 1 95 ? 10.051 -18.743 7.708 1.00 95.56 95 ASP A O 1
ATOM 777 N N . GLU A 1 96 ? 10.544 -20.879 7.241 1.00 95.19 96 GLU A N 1
ATOM 778 C CA . GLU A 1 96 ? 11.867 -20.583 6.681 1.00 95.19 96 GLU A CA 1
ATOM 779 C C . GLU A 1 96 ? 11.767 -19.753 5.398 1.00 95.19 96 GLU A C 1
ATOM 781 O O . GLU A 1 96 ? 12.492 -18.772 5.226 1.00 95.19 96 GLU A O 1
ATOM 786 N N . THR A 1 97 ? 10.841 -20.114 4.504 1.00 94.81 97 THR A N 1
ATOM 787 C CA . THR A 1 97 ? 10.640 -19.402 3.234 1.00 94.81 97 THR A CA 1
ATOM 788 C C . THR A 1 97 ? 10.102 -17.995 3.484 1.00 94.81 97 THR A C 1
ATOM 790 O O . THR A 1 97 ? 10.542 -17.034 2.853 1.00 94.81 97 THR A O 1
ATOM 793 N N . LYS A 1 98 ? 9.188 -17.847 4.449 1.00 97.31 98 LYS A N 1
ATOM 794 C CA . LYS A 1 98 ? 8.651 -16.551 4.870 1.00 97.31 98 LYS A CA 1
ATOM 795 C C . LYS A 1 98 ? 9.740 -15.668 5.483 1.00 97.31 98 LYS A C 1
ATOM 797 O O . LYS A 1 98 ? 9.836 -14.492 5.132 1.00 97.31 98 LYS A O 1
ATOM 802 N N . ALA A 1 99 ? 10.593 -16.228 6.341 1.00 96.69 99 ALA A N 1
ATOM 803 C CA . ALA A 1 99 ? 11.735 -15.512 6.899 1.00 96.69 99 ALA A CA 1
ATOM 804 C C . ALA A 1 99 ? 12.703 -15.058 5.796 1.00 96.69 99 ALA A C 1
ATOM 806 O O . ALA A 1 99 ? 13.098 -13.891 5.770 1.00 96.69 99 ALA A O 1
ATOM 807 N N . GLN A 1 100 ? 13.019 -15.936 4.837 1.00 96.19 100 GLN A N 1
ATOM 808 C CA . GLN A 1 100 ? 13.859 -15.586 3.692 1.00 96.19 100 GLN A CA 1
ATOM 809 C C . GLN A 1 100 ? 13.235 -14.472 2.845 1.00 96.19 100 GLN A C 1
ATOM 811 O O . GLN A 1 100 ? 13.934 -13.520 2.511 1.00 96.19 100 GLN A O 1
ATOM 816 N N . LEU A 1 101 ? 11.932 -14.543 2.554 1.00 98.19 101 LEU A N 1
ATOM 817 C CA . LEU A 1 101 ? 11.195 -13.498 1.843 1.00 98.19 101 LEU A CA 1
ATOM 818 C C . LEU A 1 101 ? 11.343 -12.136 2.524 1.00 98.19 101 LEU A C 1
ATOM 820 O O . LEU A 1 101 ? 11.755 -11.167 1.886 1.00 98.19 101 LEU A O 1
ATOM 824 N N . ILE A 1 102 ? 11.071 -12.073 3.826 1.00 98.12 102 ILE A N 1
ATOM 825 C CA . ILE A 1 102 ? 11.171 -10.837 4.610 1.00 98.12 102 ILE A CA 1
ATOM 826 C C . ILE A 1 102 ? 12.609 -10.306 4.603 1.00 98.12 102 ILE A C 1
ATOM 828 O O . ILE A 1 102 ? 12.825 -9.114 4.370 1.00 98.12 102 ILE A O 1
ATOM 832 N N . THR A 1 103 ? 13.605 -11.171 4.818 1.00 96.94 103 THR A N 1
ATOM 833 C CA . THR A 1 103 ? 15.020 -10.782 4.762 1.00 96.94 103 THR A CA 1
ATOM 834 C C . THR A 1 103 ? 15.396 -10.247 3.384 1.00 96.94 103 THR A C 1
ATOM 836 O O . THR A 1 103 ? 16.045 -9.207 3.304 1.00 96.94 103 THR A O 1
ATOM 839 N N . THR A 1 104 ? 14.967 -10.897 2.299 1.00 97.88 104 THR A N 1
ATOM 840 C CA . THR A 1 104 ? 15.254 -10.439 0.937 1.00 97.88 104 THR A CA 1
ATOM 841 C C . THR A 1 104 ? 14.641 -9.068 0.673 1.00 97.88 104 THR A C 1
ATOM 843 O O . THR A 1 104 ? 15.330 -8.190 0.149 1.00 97.88 104 THR A O 1
ATOM 846 N N . ILE A 1 105 ? 13.389 -8.841 1.078 1.00 98.06 105 ILE A N 1
ATOM 847 C CA . ILE A 1 105 ? 12.721 -7.539 0.941 1.00 98.06 105 ILE A CA 1
ATOM 848 C C . ILE A 1 105 ? 13.496 -6.453 1.701 1.00 98.06 105 ILE A C 1
ATOM 850 O O . ILE A 1 105 ? 13.899 -5.456 1.101 1.00 98.06 105 ILE A O 1
ATOM 854 N N . LYS A 1 106 ? 13.789 -6.667 2.990 1.00 96.88 106 LYS A N 1
ATOM 855 C CA . LYS A 1 106 ? 14.495 -5.681 3.827 1.00 96.88 106 LYS A CA 1
ATOM 856 C C . LYS A 1 106 ? 15.915 -5.394 3.338 1.00 96.88 106 LYS A C 1
ATOM 858 O O . LYS A 1 106 ? 16.305 -4.234 3.232 1.00 96.88 106 LYS A O 1
ATOM 863 N N . ASN A 1 107 ? 16.668 -6.430 2.967 1.00 96.50 107 ASN A N 1
ATOM 864 C CA . ASN A 1 107 ? 18.012 -6.267 2.413 1.00 96.50 107 ASN A CA 1
ATOM 865 C C . ASN A 1 107 ? 17.996 -5.446 1.125 1.00 96.50 107 ASN A C 1
ATOM 867 O O . ASN A 1 107 ? 18.913 -4.667 0.899 1.00 96.50 107 ASN A O 1
ATOM 871 N N . THR A 1 108 ? 16.969 -5.595 0.285 1.00 96.81 108 THR A N 1
ATOM 872 C CA . THR A 1 108 ? 16.873 -4.846 -0.976 1.00 96.81 108 THR A CA 1
ATOM 873 C C . THR A 1 108 ? 16.841 -3.345 -0.725 1.00 96.81 108 THR A C 1
ATOM 875 O O . THR A 1 108 ? 17.525 -2.597 -1.422 1.00 96.81 108 THR A O 1
ATOM 878 N N . MET A 1 109 ? 16.095 -2.914 0.291 1.00 96.12 109 MET A N 1
ATOM 879 C CA . MET A 1 109 ? 15.976 -1.504 0.660 1.00 96.12 109 MET A CA 1
ATOM 880 C C . MET A 1 109 ? 17.319 -0.941 1.124 1.00 96.12 109 MET A C 1
ATOM 882 O O . MET A 1 109 ? 17.799 0.038 0.555 1.00 96.12 109 MET A O 1
ATOM 886 N N . ALA A 1 110 ? 18.001 -1.643 2.033 1.00 94.44 110 ALA A N 1
ATOM 887 C CA . ALA A 1 110 ? 19.335 -1.253 2.489 1.00 94.44 110 ALA A CA 1
ATOM 888 C C . ALA A 1 110 ? 20.377 -1.249 1.351 1.00 94.44 110 ALA A C 1
ATOM 890 O O . ALA A 1 110 ? 21.166 -0.320 1.222 1.00 94.44 110 ALA A O 1
ATOM 891 N N . LEU A 1 111 ? 20.361 -2.261 0.476 1.00 95.19 111 LEU A N 1
ATOM 892 C CA . LEU A 1 111 ? 21.299 -2.402 -0.650 1.00 95.19 111 LEU A CA 1
ATOM 893 C C . LEU A 1 111 ? 21.081 -1.385 -1.779 1.00 95.19 111 LEU A C 1
ATOM 895 O O . LEU A 1 111 ? 21.911 -1.299 -2.688 1.00 95.19 111 LEU A O 1
ATOM 899 N N . THR A 1 112 ? 19.953 -0.675 -1.774 1.00 93.50 112 THR A N 1
ATOM 900 C CA . THR A 1 112 ? 19.607 0.322 -2.796 1.00 93.50 112 THR A CA 1
ATOM 901 C C . THR A 1 112 ? 19.447 1.726 -2.233 1.00 93.50 112 THR A C 1
ATOM 903 O O . THR A 1 112 ? 19.111 2.629 -3.001 1.00 93.50 112 THR A O 1
ATOM 906 N N . ASP A 1 113 ? 19.732 1.909 -0.939 1.00 92.00 113 ASP A N 1
ATOM 907 C CA . ASP A 1 113 ? 19.553 3.171 -0.222 1.00 92.00 113 ASP A CA 1
ATOM 908 C C . ASP A 1 113 ? 18.139 3.732 -0.440 1.00 92.00 113 ASP A C 1
ATOM 910 O O . ASP A 1 113 ? 17.914 4.807 -1.006 1.00 92.00 113 ASP A O 1
ATOM 914 N N . ARG A 1 114 ? 17.149 2.892 -0.135 1.00 93.62 114 ARG A N 1
ATOM 915 C CA . ARG A 1 114 ? 15.728 3.207 -0.265 1.00 93.62 114 ARG A CA 1
ATOM 916 C C . ARG A 1 114 ? 15.009 2.891 1.022 1.00 93.62 114 ARG A C 1
ATOM 918 O O . ARG A 1 114 ? 15.375 1.970 1.743 1.00 93.62 114 ARG A O 1
ATOM 925 N N . GLU A 1 115 ? 13.899 3.583 1.217 1.00 92.50 115 GLU A N 1
ATOM 926 C CA . GLU A 1 115 ? 12.983 3.332 2.312 1.00 92.50 115 GLU A CA 1
ATOM 927 C C . GLU A 1 115 ? 11.535 3.536 1.861 1.00 92.50 115 GLU A C 1
ATOM 929 O O . GLU A 1 115 ? 11.249 4.363 0.994 1.00 92.50 115 GLU A O 1
ATOM 934 N N . THR A 1 116 ? 10.630 2.749 2.442 1.00 94.69 116 THR A N 1
ATOM 935 C CA . THR A 1 116 ? 9.183 2.969 2.389 1.00 94.69 116 THR A CA 1
ATOM 936 C C . THR A 1 116 ? 8.569 2.426 3.674 1.00 94.69 116 THR A C 1
ATOM 938 O O . THR A 1 116 ? 8.907 1.297 4.051 1.00 94.69 116 THR A O 1
ATOM 941 N N . ASP A 1 117 ? 7.607 3.135 4.266 1.00 94.19 117 ASP A N 1
ATOM 942 C CA . ASP A 1 117 ? 6.936 2.714 5.506 1.00 94.19 117 ASP A CA 1
ATOM 943 C C . ASP A 1 117 ? 6.473 1.249 5.502 1.00 94.19 117 ASP A C 1
ATOM 945 O O . ASP A 1 117 ? 6.708 0.567 6.501 1.00 94.19 117 ASP A O 1
ATOM 949 N N . PRO A 1 118 ? 5.900 0.689 4.410 1.00 95.56 118 PRO A N 1
ATOM 950 C CA . PRO A 1 118 ? 5.452 -0.696 4.423 1.00 95.56 118 PRO A CA 1
ATOM 951 C C . PRO A 1 118 ? 6.555 -1.732 4.588 1.00 95.56 118 PRO A C 1
ATOM 953 O O . PRO A 1 118 ? 6.281 -2.845 5.021 1.00 95.56 118 PRO A O 1
ATOM 956 N N . ILE A 1 119 ? 7.794 -1.390 4.230 1.00 96.88 119 ILE A N 1
ATOM 957 C CA . ILE A 1 119 ? 8.943 -2.282 4.397 1.00 96.88 119 ILE A CA 1
ATOM 958 C C . ILE A 1 119 ? 9.603 -2.054 5.757 1.00 96.88 119 ILE A C 1
ATOM 960 O O . ILE A 1 119 ? 9.931 -3.030 6.438 1.00 96.88 119 ILE A O 1
ATOM 964 N N . THR A 1 120 ? 9.753 -0.793 6.176 1.00 94.12 120 THR A N 1
ATOM 965 C CA . THR A 1 120 ? 10.316 -0.433 7.486 1.00 94.12 120 THR A CA 1
ATOM 966 C C . THR A 1 120 ? 9.459 -0.990 8.622 1.00 94.12 120 THR A C 1
ATOM 968 O O . THR A 1 120 ? 9.970 -1.652 9.527 1.00 94.12 120 THR A O 1
ATOM 971 N N . TYR A 1 121 ? 8.141 -0.814 8.526 1.00 94.81 121 TYR A N 1
ATOM 972 C CA . TYR A 1 121 ? 7.161 -1.202 9.540 1.00 94.81 121 TYR A CA 1
ATOM 973 C C . TYR A 1 121 ? 6.335 -2.432 9.156 1.00 94.81 121 TYR A C 1
ATOM 975 O O . TYR A 1 121 ? 5.194 -2.576 9.598 1.00 94.81 121 TYR A O 1
ATOM 983 N N . MET A 1 122 ? 6.902 -3.306 8.324 1.00 97.06 122 MET A N 1
ATOM 984 C CA . MET A 1 122 ? 6.245 -4.530 7.868 1.00 97.06 122 MET A CA 1
ATOM 985 C C . MET A 1 122 ? 5.791 -5.393 9.050 1.00 97.06 122 MET A C 1
ATOM 987 O O . MET A 1 122 ? 6.628 -5.839 9.841 1.00 97.06 122 MET A O 1
ATOM 991 N N . ASP A 1 123 ? 4.493 -5.698 9.105 1.00 96.00 123 ASP A N 1
ATOM 992 C CA . ASP A 1 123 ? 3.968 -6.728 10.000 1.00 96.00 123 ASP A CA 1
ATOM 993 C C . ASP A 1 123 ? 4.294 -8.099 9.408 1.00 96.00 123 ASP A C 1
ATOM 995 O O . ASP A 1 123 ? 3.741 -8.518 8.389 1.00 96.00 123 ASP A O 1
ATOM 999 N N . THR A 1 124 ? 5.209 -8.817 10.054 1.00 94.62 124 THR A N 1
ATOM 1000 C CA . THR A 1 124 ? 5.679 -10.120 9.578 1.00 94.62 124 THR A CA 1
ATOM 1001 C C . THR A 1 124 ? 4.596 -11.195 9.636 1.00 94.62 124 THR A C 1
ATOM 1003 O O . THR A 1 124 ? 4.752 -12.232 8.993 1.00 94.62 124 THR A O 1
ATOM 1006 N N . ASN A 1 125 ? 3.474 -10.973 10.327 1.00 93.94 125 ASN A N 1
ATOM 1007 C CA . ASN A 1 125 ? 2.320 -11.872 10.293 1.00 93.94 125 ASN A CA 1
ATOM 1008 C C . ASN A 1 125 ? 1.473 -11.677 9.031 1.00 93.94 125 ASN A C 1
ATOM 1010 O O . ASN A 1 125 ? 0.869 -12.637 8.556 1.00 93.94 125 ASN A O 1
ATOM 1014 N N . GLN A 1 126 ? 1.515 -10.485 8.439 1.00 94.94 126 GLN A N 1
ATOM 1015 C CA . GLN A 1 126 ? 0.734 -10.084 7.273 1.00 94.94 126 GLN A CA 1
ATOM 1016 C C . GLN A 1 126 ? 1.622 -9.990 6.029 1.00 94.94 126 GLN A C 1
ATOM 1018 O O . GLN A 1 126 ? 1.862 -8.905 5.504 1.00 94.94 126 GLN A O 1
ATOM 1023 N N . VAL A 1 127 ? 2.118 -11.140 5.562 1.00 97.75 127 VAL A N 1
ATOM 1024 C CA . VAL A 1 127 ? 2.961 -11.251 4.361 1.00 97.75 127 VAL A CA 1
ATOM 1025 C C . VAL A 1 127 ? 2.453 -12.394 3.492 1.00 97.75 127 VAL A C 1
ATOM 1027 O O . VAL A 1 127 ? 2.353 -13.531 3.957 1.00 97.75 127 VAL A O 1
ATOM 1030 N N . TRP A 1 128 ? 2.185 -12.100 2.222 1.00 98.19 128 TRP A N 1
ATOM 1031 C CA . TRP A 1 128 ? 1.680 -13.060 1.241 1.00 98.19 128 TRP A CA 1
ATOM 1032 C C . TRP A 1 128 ? 2.494 -12.977 -0.042 1.00 98.19 128 TRP A C 1
ATOM 1034 O O . TRP A 1 128 ? 2.793 -11.877 -0.499 1.00 98.19 128 TRP A O 1
ATOM 1044 N N . LEU A 1 129 ? 2.815 -14.125 -0.639 1.00 98.50 129 LEU A N 1
ATOM 1045 C CA . LEU A 1 129 ? 3.509 -14.221 -1.924 1.00 98.50 129 LEU A CA 1
ATOM 1046 C C . LEU A 1 129 ? 2.559 -14.771 -2.985 1.00 98.50 129 LEU A C 1
ATOM 1048 O O . LEU A 1 129 ? 1.866 -15.754 -2.738 1.00 98.50 129 LEU A O 1
ATOM 1052 N N . TYR A 1 130 ? 2.549 -14.159 -4.162 1.00 98.44 130 TYR A N 1
ATOM 1053 C CA . TYR A 1 130 ? 1.742 -14.569 -5.304 1.00 98.44 130 TYR A CA 1
ATOM 1054 C C . TYR A 1 130 ? 2.648 -14.879 -6.489 1.00 98.44 130 TYR A C 1
ATOM 1056 O O . TYR A 1 130 ? 3.479 -14.051 -6.865 1.00 98.44 130 TYR A O 1
ATOM 1064 N N . GLU A 1 131 ? 2.458 -16.050 -7.091 1.00 97.06 131 GLU A N 1
ATOM 1065 C CA . GLU A 1 131 ? 3.096 -16.395 -8.360 1.00 97.06 131 GLU A CA 1
ATOM 1066 C C . GLU A 1 131 ? 2.282 -15.827 -9.519 1.00 97.06 131 GLU A C 1
ATOM 1068 O O . GLU A 1 131 ? 1.071 -16.046 -9.630 1.00 97.06 131 GLU A O 1
ATOM 1073 N N . MET A 1 132 ? 2.962 -15.088 -10.387 1.00 96.19 132 MET A N 1
ATOM 1074 C CA . MET A 1 132 ? 2.376 -14.416 -11.538 1.00 96.19 132 MET A CA 1
ATOM 1075 C C . MET A 1 132 ? 2.970 -14.986 -12.831 1.00 96.19 132 MET A C 1
ATOM 1077 O O . MET A 1 132 ? 3.695 -15.981 -12.854 1.00 96.19 132 MET A O 1
ATOM 1081 N N . ASN A 1 133 ? 2.652 -14.358 -13.960 1.00 93.06 133 ASN A N 1
ATOM 1082 C CA . ASN A 1 133 ? 3.146 -14.812 -15.251 1.00 93.06 133 ASN A CA 1
ATOM 1083 C C . ASN A 1 133 ? 4.557 -14.294 -15.542 1.00 93.06 133 ASN A C 1
ATOM 1085 O O . ASN A 1 133 ? 5.016 -13.293 -14.993 1.00 93.06 133 ASN A O 1
ATOM 1089 N N . ARG A 1 134 ? 5.227 -14.949 -16.497 1.00 94.81 134 ARG A N 1
ATOM 1090 C CA . ARG A 1 134 ? 6.535 -14.531 -17.027 1.00 94.81 134 ARG A CA 1
ATOM 1091 C C . ARG A 1 134 ? 7.621 -14.456 -15.946 1.00 94.81 134 ARG A C 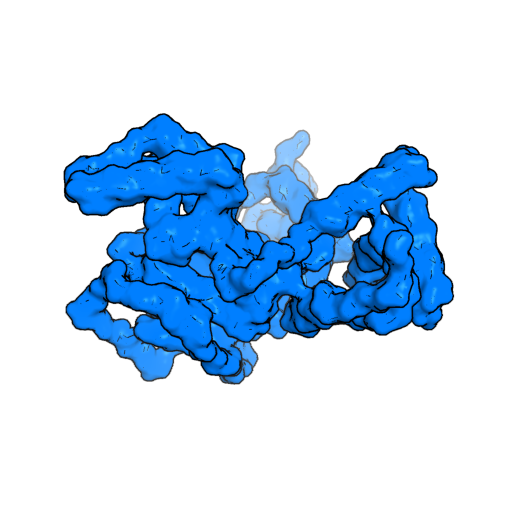1
ATOM 1093 O O . ARG A 1 134 ? 8.444 -13.548 -15.985 1.00 94.81 134 ARG A O 1
ATOM 1100 N N . GLY A 1 135 ? 7.641 -15.376 -14.981 1.00 95.50 135 GLY A N 1
ATOM 1101 C CA . GLY A 1 135 ? 8.646 -15.391 -13.906 1.00 95.50 135 GLY A CA 1
ATOM 1102 C C . GLY A 1 135 ? 8.566 -14.172 -12.989 1.00 95.50 135 GLY A C 1
ATOM 1103 O O . GLY A 1 135 ? 9.586 -13.723 -12.472 1.00 95.50 135 GLY A O 1
ATOM 1104 N N . ILE A 1 136 ? 7.379 -13.580 -12.864 1.00 97.38 136 ILE A N 1
ATOM 1105 C CA . ILE A 1 136 ? 7.094 -12.555 -11.868 1.00 97.38 136 ILE A CA 1
ATOM 1106 C C . ILE A 1 136 ? 6.488 -13.245 -10.654 1.00 97.38 136 ILE A C 1
ATOM 1108 O O . ILE A 1 136 ? 5.550 -14.022 -10.800 1.00 97.38 136 ILE A O 1
ATOM 1112 N N . SER A 1 137 ? 6.967 -12.893 -9.470 1.00 98.25 137 SER A N 1
ATOM 1113 C CA . SER A 1 137 ? 6.249 -13.133 -8.222 1.00 98.25 137 SER A CA 1
ATOM 1114 C C . SER A 1 137 ? 6.118 -11.821 -7.462 1.00 98.25 137 SER A C 1
ATOM 1116 O O . SER A 1 137 ? 6.924 -10.903 -7.632 1.00 98.25 137 SER A O 1
ATOM 1118 N N . ILE A 1 138 ? 5.052 -11.670 -6.684 1.00 98.69 138 ILE A N 1
ATOM 1119 C CA . ILE A 1 138 ? 4.757 -10.424 -5.976 1.00 98.69 138 ILE A CA 1
ATOM 1120 C C . ILE A 1 138 ? 4.435 -10.755 -4.533 1.00 98.69 138 ILE A C 1
ATOM 1122 O O . ILE A 1 138 ? 3.475 -11.470 -4.248 1.00 98.69 138 ILE A O 1
ATOM 1126 N N . ALA A 1 139 ? 5.231 -10.210 -3.622 1.00 98.69 139 ALA A N 1
ATOM 1127 C CA . ALA A 1 139 ? 4.886 -10.182 -2.217 1.00 98.69 139 ALA A CA 1
ATOM 1128 C C . ALA A 1 139 ? 4.072 -8.925 -1.921 1.00 98.69 139 ALA A C 1
ATOM 1130 O O . ALA A 1 139 ? 4.498 -7.834 -2.298 1.00 98.69 139 ALA A O 1
ATOM 1131 N N . ILE A 1 140 ? 2.945 -9.074 -1.229 1.00 98.62 140 ILE A N 1
ATOM 1132 C CA . ILE A 1 140 ? 2.206 -7.966 -0.612 1.00 98.62 140 ILE A CA 1
ATOM 1133 C C . ILE A 1 140 ? 2.210 -8.135 0.901 1.00 98.62 140 ILE A C 1
ATOM 1135 O O . ILE A 1 140 ? 2.242 -9.261 1.407 1.00 98.62 140 ILE A O 1
ATOM 1139 N N . TYR A 1 141 ? 2.199 -7.021 1.622 1.00 98.19 141 TYR A N 1
ATOM 1140 C CA . TYR A 1 141 ? 2.297 -7.045 3.075 1.00 98.19 141 TYR A CA 1
ATOM 1141 C C . TYR A 1 141 ? 1.659 -5.829 3.737 1.00 98.19 141 TYR A C 1
ATOM 1143 O O . TYR A 1 141 ? 1.622 -4.731 3.176 1.00 98.19 141 TYR A O 1
ATOM 1151 N N . GLY A 1 142 ? 1.139 -6.061 4.939 1.00 97.12 142 GLY A N 1
ATOM 1152 C CA . GLY A 1 142 ? 0.619 -5.023 5.819 1.00 97.12 142 GLY A CA 1
ATOM 1153 C C . GLY A 1 142 ? 1.710 -4.384 6.676 1.00 97.12 142 GLY A C 1
ATOM 1154 O O . GLY A 1 142 ? 2.873 -4.796 6.668 1.00 97.12 142 GLY A O 1
ATOM 1155 N N . ILE A 1 143 ? 1.302 -3.385 7.451 1.00 96.00 143 ILE A N 1
ATOM 1156 C CA . ILE A 1 143 ? 2.141 -2.725 8.453 1.00 96.00 143 ILE A CA 1
ATOM 1157 C C . ILE A 1 143 ? 1.608 -2.967 9.851 1.00 96.00 143 ILE A C 1
ATOM 1159 O O . ILE A 1 143 ? 0.416 -3.249 10.017 1.00 96.00 143 ILE A O 1
ATOM 1163 N N . TYR A 1 144 ? 2.486 -2.816 10.842 1.00 94.44 144 TYR A N 1
ATOM 1164 C CA . TYR A 1 144 ? 2.105 -2.956 12.241 1.00 94.44 144 TYR A CA 1
ATOM 1165 C C . TYR A 1 144 ? 0.884 -2.088 12.587 1.00 94.44 144 TYR A C 1
ATOM 1167 O O . TYR A 1 144 ? 0.781 -0.953 12.105 1.00 94.44 144 TYR A O 1
ATOM 1175 N N . PRO A 1 145 ? -0.041 -2.593 13.421 1.00 92.44 145 PRO A N 1
ATOM 1176 C CA . PRO A 1 145 ? -1.286 -1.905 13.752 1.00 92.44 145 PRO A CA 1
ATOM 1177 C C . PRO A 1 145 ? -1.117 -0.439 14.187 1.00 92.44 145 PRO A C 1
ATOM 1179 O O . PRO A 1 145 ? -1.856 0.434 13.740 1.00 92.44 145 PRO A O 1
ATOM 1182 N N . GLU A 1 146 ? -0.125 -0.154 15.029 1.00 90.88 146 GLU A N 1
ATOM 1183 C CA . GLU A 1 146 ? 0.188 1.172 15.573 1.00 90.88 146 GLU A CA 1
ATOM 1184 C C . GLU A 1 146 ? 0.747 2.157 14.532 1.00 90.88 146 GLU A C 1
ATOM 1186 O O . GLU A 1 146 ? 0.802 3.365 14.777 1.00 90.88 146 GLU A O 1
ATOM 1191 N N . ARG A 1 147 ? 1.128 1.651 13.354 1.00 92.12 147 ARG A N 1
ATOM 1192 C CA . ARG A 1 147 ? 1.622 2.417 12.199 1.00 92.12 147 ARG A CA 1
ATOM 1193 C C . ARG A 1 147 ? 0.565 2.637 11.131 1.00 92.12 147 ARG A C 1
ATOM 1195 O O . ARG A 1 147 ? 0.816 3.347 10.160 1.00 92.12 147 ARG A O 1
ATOM 1202 N N . GLN A 1 148 ? -0.602 2.017 11.271 1.00 92.31 148 GLN A N 1
ATOM 1203 C CA . GLN A 1 148 ? -1.648 2.162 10.277 1.00 92.31 148 GLN A CA 1
ATOM 1204 C C . GLN A 1 148 ? -2.198 3.583 10.228 1.00 92.31 148 GLN A C 1
ATOM 1206 O O . GLN A 1 148 ? -2.438 4.227 11.247 1.00 92.31 148 GLN A O 1
ATOM 1211 N N . LEU A 1 149 ? -2.486 4.028 9.009 1.00 92.12 149 LEU A N 1
ATOM 1212 C CA . LEU A 1 149 ? -3.154 5.297 8.773 1.00 92.12 149 LEU A CA 1
ATOM 1213 C C . LEU A 1 149 ? -4.628 5.232 9.198 1.00 92.12 149 LEU A C 1
ATOM 1215 O O . LEU A 1 149 ? -5.243 4.157 9.125 1.00 92.12 149 LEU A O 1
ATOM 1219 N N . PRO A 1 150 ? -5.226 6.368 9.597 1.00 93.06 150 PRO A N 1
ATOM 1220 C CA . PRO A 1 150 ? -6.644 6.423 9.909 1.00 93.06 150 PRO A CA 1
ATOM 1221 C C . PRO A 1 150 ? -7.493 6.005 8.712 1.00 93.06 150 PRO A C 1
ATOM 1223 O O . PRO A 1 150 ? -7.277 6.491 7.603 1.00 93.06 150 PRO A O 1
ATOM 1226 N N . LEU A 1 151 ? -8.475 5.127 8.937 1.00 95.12 151 LEU A N 1
ATOM 1227 C CA . LEU A 1 151 ? -9.416 4.595 7.927 1.00 95.12 151 LEU A CA 1
ATOM 1228 C C . LEU A 1 151 ? -8.813 3.840 6.717 1.00 95.12 151 LEU A C 1
ATOM 1230 O O . LEU A 1 151 ? -9.508 3.040 6.102 1.00 95.12 151 LEU A O 1
ATOM 1234 N N . GLN A 1 152 ? -7.555 4.057 6.344 1.00 95.38 152 GLN A N 1
ATOM 1235 C CA . GLN A 1 152 ? -6.910 3.404 5.203 1.00 95.38 152 GLN A CA 1
ATOM 1236 C C . GLN A 1 152 ? -6.103 2.180 5.643 1.00 95.38 152 GLN A C 1
ATOM 1238 O O . GLN A 1 152 ? -5.613 2.101 6.771 1.00 95.38 152 GLN A O 1
ATOM 1243 N N . SER A 1 153 ? -5.915 1.239 4.719 1.00 96.62 153 SER A N 1
ATOM 1244 C CA . SER A 1 153 ? -4.882 0.205 4.841 1.00 96.62 153 SER A CA 1
ATOM 1245 C C . SER A 1 153 ? -3.738 0.540 3.897 1.00 96.62 153 SER A C 1
ATOM 1247 O O . SER A 1 153 ? -3.941 0.563 2.686 1.00 96.62 153 SER A O 1
ATOM 1249 N N . TYR A 1 154 ? -2.540 0.782 4.429 1.00 96.75 154 TYR A N 1
ATOM 1250 C CA . TYR A 1 154 ? -1.350 0.917 3.595 1.00 96.75 154 TYR A CA 1
ATOM 1251 C C . TYR A 1 154 ? -0.742 -0.470 3.371 1.00 96.75 154 TYR A C 1
ATOM 1253 O O . TYR A 1 154 ? -0.204 -1.074 4.297 1.00 96.75 154 TYR A O 1
ATOM 1261 N N . VAL A 1 155 ? -0.890 -0.993 2.153 1.00 98.25 155 VAL A N 1
ATOM 1262 C CA . VAL A 1 155 ? -0.405 -2.326 1.776 1.00 98.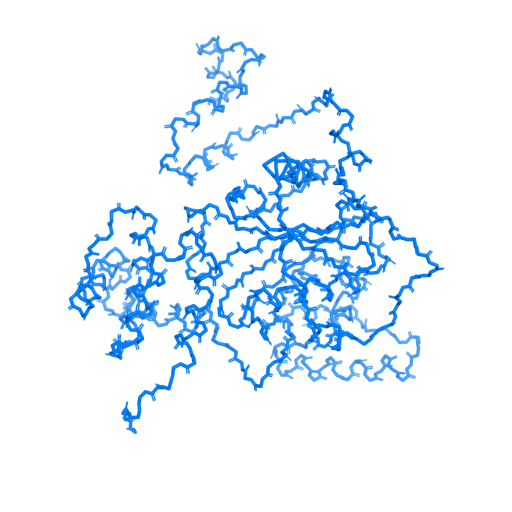25 155 VAL A CA 1
ATOM 1263 C C . VAL A 1 155 ? 0.776 -2.164 0.836 1.00 98.25 155 VAL A C 1
ATOM 1265 O O . VAL A 1 155 ? 0.621 -1.665 -0.281 1.00 98.25 155 VAL A O 1
ATOM 1268 N N . GLY A 1 156 ? 1.951 -2.580 1.294 1.00 98.31 156 GLY A N 1
ATOM 1269 C CA . GLY A 1 156 ? 3.182 -2.558 0.516 1.00 98.31 156 GLY A CA 1
ATOM 1270 C C . GLY A 1 156 ? 3.287 -3.732 -0.441 1.00 98.31 156 GLY A C 1
ATOM 1271 O O . GLY A 1 156 ? 2.593 -4.739 -0.290 1.00 98.31 156 GLY A O 1
ATOM 1272 N N . TYR A 1 157 ? 4.204 -3.611 -1.397 1.00 98.69 157 TYR A N 1
ATOM 1273 C CA . TYR A 1 157 ? 4.611 -4.728 -2.228 1.00 98.69 157 TYR A CA 1
ATOM 1274 C C . TYR A 1 157 ? 6.110 -4.722 -2.525 1.00 98.69 157 TYR A C 1
ATOM 1276 O O . TYR A 1 157 ? 6.755 -3.675 -2.625 1.00 98.69 157 TYR A O 1
ATOM 1284 N N . THR A 1 158 ? 6.636 -5.919 -2.771 1.00 98.69 158 THR A N 1
ATOM 1285 C CA . THR A 1 158 ? 7.888 -6.129 -3.500 1.00 98.69 158 THR A CA 1
ATOM 1286 C C . THR A 1 158 ? 7.623 -7.119 -4.622 1.00 98.69 158 THR A C 1
ATOM 1288 O O . THR A 1 158 ? 7.111 -8.213 -4.396 1.00 98.69 158 THR A O 1
ATOM 1291 N N . LEU A 1 159 ? 7.964 -6.725 -5.844 1.00 98.62 159 LEU A N 1
ATOM 1292 C CA . LEU A 1 159 ? 7.871 -7.566 -7.026 1.00 98.62 159 LEU A CA 1
ATOM 1293 C C . LEU A 1 159 ? 9.246 -8.124 -7.355 1.00 98.62 159 LEU A C 1
ATOM 1295 O O . LEU A 1 159 ? 10.232 -7.385 -7.422 1.00 98.62 159 LEU A O 1
ATOM 1299 N N . PHE A 1 160 ? 9.280 -9.418 -7.632 1.00 98.19 160 PHE A N 1
ATOM 1300 C CA . PHE A 1 160 ? 10.461 -10.166 -8.010 1.00 98.19 160 PHE A CA 1
ATOM 1301 C C . PHE A 1 160 ? 10.362 -10.598 -9.467 1.00 98.19 160 PHE A C 1
ATOM 1303 O O . PHE A 1 160 ? 9.292 -10.939 -9.969 1.00 98.19 160 PHE A O 1
ATOM 1310 N N . LYS A 1 161 ? 11.505 -10.610 -10.143 1.00 96.94 161 LYS A N 1
ATOM 1311 C CA . LYS A 1 161 ? 11.696 -11.178 -11.469 1.00 96.94 161 LYS A CA 1
ATOM 1312 C C . LYS A 1 161 ? 12.682 -12.330 -11.354 1.00 96.94 161 LYS A C 1
ATOM 1314 O O . LYS A 1 161 ? 13.853 -12.094 -11.069 1.00 96.94 161 LYS A O 1
ATOM 1319 N N . ASN A 1 162 ? 12.219 -13.560 -11.569 1.00 96.62 162 ASN A N 1
ATOM 1320 C CA . ASN A 1 162 ? 13.009 -14.778 -11.375 1.00 96.62 162 ASN A CA 1
ATOM 1321 C C . ASN A 1 162 ? 13.701 -14.803 -9.994 1.00 96.62 162 ASN A C 1
ATOM 1323 O O . ASN A 1 162 ? 14.892 -15.088 -9.887 1.00 96.62 162 ASN A O 1
ATOM 1327 N N . GLY A 1 163 ? 12.970 -14.401 -8.950 1.00 96.75 163 GLY A N 1
ATOM 1328 C CA . GLY A 1 163 ? 13.478 -14.327 -7.579 1.00 96.75 163 GLY A CA 1
ATOM 1329 C C . GLY A 1 163 ? 14.312 -13.084 -7.253 1.00 96.75 163 GLY A C 1
ATOM 1330 O O . GLY A 1 163 ? 14.622 -12.856 -6.086 1.00 96.75 163 GLY A O 1
ATOM 1331 N N . VAL A 1 164 ? 14.649 -12.243 -8.235 1.00 97.06 164 VAL A N 1
ATOM 1332 C CA . VAL A 1 164 ? 15.405 -11.001 -8.017 1.00 97.06 164 VAL A CA 1
ATOM 1333 C C . VAL A 1 164 ? 14.443 -9.830 -7.782 1.00 97.06 164 VAL A C 1
ATOM 1335 O O . VAL A 1 164 ? 13.585 -9.593 -8.631 1.00 97.06 164 VAL A O 1
ATOM 1338 N N . PRO A 1 165 ? 14.572 -9.059 -6.690 1.00 97.69 165 PRO A N 1
ATOM 1339 C CA . PRO A 1 165 ? 13.780 -7.849 -6.467 1.00 97.69 165 PRO A CA 1
ATOM 1340 C C . PRO A 1 165 ? 13.897 -6.863 -7.640 1.00 97.69 165 PRO A C 1
ATOM 1342 O O . PRO A 1 165 ? 14.993 -6.427 -7.992 1.00 97.69 165 PRO A O 1
ATOM 1345 N N . ALA A 1 166 ? 12.763 -6.505 -8.244 1.00 97.25 166 ALA A N 1
ATOM 1346 C CA . ALA A 1 166 ? 12.701 -5.696 -9.463 1.00 97.25 166 ALA A CA 1
ATOM 1347 C C . ALA A 1 166 ? 11.869 -4.414 -9.306 1.00 97.25 166 ALA A C 1
ATOM 1349 O O . ALA A 1 166 ? 12.169 -3.402 -9.946 1.00 97.25 166 ALA A O 1
ATOM 1350 N N . ALA A 1 167 ? 10.860 -4.422 -8.435 1.00 97.81 167 ALA A N 1
ATOM 1351 C CA . ALA A 1 167 ? 10.079 -3.236 -8.107 1.00 97.81 167 ALA A CA 1
ATOM 1352 C C . ALA A 1 167 ? 9.595 -3.269 -6.653 1.00 97.81 167 ALA A C 1
ATOM 1354 O O . ALA A 1 167 ? 9.466 -4.337 -6.058 1.00 97.81 167 ALA A O 1
ATOM 1355 N N . TYR A 1 168 ? 9.304 -2.097 -6.103 1.00 98.06 168 TYR A N 1
ATOM 1356 C CA . TYR A 1 168 ? 8.793 -1.911 -4.748 1.00 98.06 168 TYR A CA 1
ATOM 1357 C C . TYR A 1 168 ? 7.816 -0.734 -4.716 1.00 98.06 168 TYR A C 1
ATOM 1359 O O . TYR A 1 168 ? 7.808 0.112 -5.616 1.00 98.06 168 TYR A O 1
ATOM 1367 N N . GLY A 1 169 ? 6.982 -0.681 -3.687 1.00 97.06 169 GLY A N 1
ATOM 1368 C CA . GLY A 1 169 ? 6.014 0.391 -3.511 1.00 97.06 169 GLY A CA 1
ATOM 1369 C C . GLY A 1 169 ? 4.888 -0.037 -2.590 1.00 97.06 169 GLY A C 1
ATOM 1370 O O . GLY A 1 169 ? 5.069 -0.879 -1.709 1.00 97.06 169 GLY A O 1
ATOM 1371 N N . GLY A 1 170 ? 3.716 0.536 -2.811 1.00 96.88 170 GLY A N 1
ATOM 1372 C CA . GLY A 1 170 ? 2.528 0.198 -2.055 1.00 96.88 170 GLY A CA 1
ATOM 1373 C C . GLY A 1 170 ? 1.309 0.944 -2.559 1.00 96.88 170 GLY A C 1
ATOM 1374 O O . GLY A 1 170 ? 1.382 1.745 -3.495 1.00 96.88 170 GLY A O 1
ATOM 1375 N N . ALA A 1 171 ? 0.184 0.661 -1.918 1.00 97.75 171 ALA A N 1
ATOM 1376 C CA . ALA A 1 171 ? -1.057 1.354 -2.178 1.00 97.75 171 ALA A CA 1
ATOM 1377 C C . ALA A 1 171 ? -1.821 1.638 -0.888 1.00 97.75 171 ALA A C 1
ATOM 1379 O O . ALA A 1 171 ? -1.884 0.796 0.014 1.00 97.75 171 ALA A O 1
ATOM 1380 N N . TRP A 1 172 ? -2.440 2.812 -0.837 1.00 97.75 172 TRP A N 1
ATOM 1381 C CA . TRP A 1 172 ? -3.365 3.204 0.215 1.00 97.75 172 TRP A CA 1
ATOM 1382 C C . TRP A 1 172 ? -4.773 2.778 -0.174 1.00 97.75 172 TRP A C 1
ATOM 1384 O O . TRP A 1 172 ? -5.378 3.336 -1.089 1.00 97.75 172 TRP A O 1
ATOM 1394 N N . LEU A 1 173 ? -5.282 1.757 0.508 1.00 97.94 173 LEU A N 1
ATOM 1395 C CA . LEU A 1 173 ? -6.548 1.113 0.185 1.00 97.94 173 LEU A CA 1
ATOM 1396 C C . LEU A 1 173 ? -7.691 1.688 1.016 1.00 97.94 173 LEU A C 1
ATOM 1398 O O . LEU A 1 173 ? -7.588 1.801 2.243 1.00 97.94 173 LEU A O 1
ATOM 1402 N N . PHE A 1 174 ? -8.805 1.975 0.347 1.00 97.38 174 PHE A N 1
ATOM 1403 C CA . PHE A 1 174 ? -10.068 2.324 0.985 1.00 97.38 174 PHE A CA 1
ATOM 1404 C C . PHE A 1 174 ? -11.257 1.837 0.148 1.00 97.38 174 PHE A C 1
ATOM 1406 O O . PHE A 1 174 ? -11.699 2.489 -0.803 1.00 97.38 174 PHE A O 1
ATOM 1413 N N . GLY A 1 175 ? -11.774 0.653 0.482 1.00 95.56 175 GLY A N 1
ATOM 1414 C CA . GLY A 1 175 ? -12.860 0.020 -0.260 1.00 95.56 175 GLY A CA 1
ATOM 1415 C C . GLY A 1 175 ? -12.422 -0.296 -1.690 1.00 95.56 175 GLY A C 1
ATOM 1416 O O . GLY A 1 175 ? -11.423 -0.972 -1.905 1.00 95.56 175 GLY A O 1
ATOM 1417 N N . LYS A 1 176 ? -13.156 0.197 -2.694 1.00 96.31 176 LYS A N 1
ATOM 1418 C CA . LYS A 1 176 ? -12.844 -0.037 -4.121 1.00 96.31 176 LYS A CA 1
ATOM 1419 C C . LYS A 1 176 ? -11.738 0.869 -4.679 1.00 96.31 176 LYS A C 1
ATOM 1421 O O . LYS A 1 176 ? -11.456 0.799 -5.878 1.00 96.31 176 LYS A O 1
ATOM 1426 N N . ARG A 1 177 ? -11.150 1.729 -3.845 1.00 97.06 177 ARG A N 1
ATOM 1427 C CA . ARG A 1 177 ? -10.138 2.716 -4.224 1.00 97.06 177 ARG A CA 1
ATOM 1428 C C . ARG A 1 177 ? -8.753 2.317 -3.724 1.00 97.06 177 ARG A C 1
ATOM 1430 O O . ARG A 1 177 ? -8.614 1.894 -2.578 1.00 97.06 177 ARG A O 1
ATOM 1437 N N . ALA A 1 178 ? -7.748 2.533 -4.564 1.00 97.75 178 ALA A N 1
ATOM 1438 C CA . ALA A 1 178 ? -6.343 2.466 -4.196 1.00 97.75 178 ALA A CA 1
ATOM 1439 C C . ALA A 1 178 ? -5.591 3.685 -4.743 1.00 97.75 178 ALA A C 1
ATOM 1441 O O . ALA A 1 178 ? -5.549 3.881 -5.959 1.00 97.75 178 ALA A O 1
ATOM 1442 N N . ASP A 1 179 ? -4.971 4.473 -3.870 1.00 96.94 179 ASP A N 1
ATOM 1443 C CA . ASP A 1 179 ? -3.946 5.426 -4.303 1.00 96.94 179 ASP A CA 1
ATOM 1444 C C . ASP A 1 179 ? -2.637 4.623 -4.424 1.00 96.94 179 ASP A C 1
ATOM 1446 O O . ASP A 1 179 ? -2.224 3.965 -3.471 1.00 96.94 179 ASP A O 1
ATOM 1450 N N . PHE A 1 180 ? -2.053 4.552 -5.618 1.00 96.94 180 PHE A N 1
ATOM 1451 C CA . PHE A 1 180 ? -1.056 3.551 -6.008 1.00 96.94 180 PHE A CA 1
ATOM 1452 C C . PHE A 1 180 ? 0.279 4.201 -6.380 1.00 96.94 180 PHE A C 1
ATOM 1454 O O . PHE A 1 180 ? 0.335 5.095 -7.225 1.00 96.94 180 PHE A O 1
ATOM 1461 N N . GLY A 1 181 ? 1.367 3.711 -5.783 1.00 94.00 181 GLY A N 1
ATOM 1462 C CA . GLY A 1 181 ? 2.733 4.131 -6.093 1.00 94.00 181 GLY A CA 1
ATOM 1463 C C . GLY A 1 181 ? 3.567 2.977 -6.637 1.00 94.00 181 GLY A C 1
ATOM 1464 O O . GLY A 1 181 ? 3.478 1.855 -6.139 1.00 94.00 181 GLY A O 1
ATOM 1465 N N . ILE A 1 182 ? 4.413 3.258 -7.634 1.00 93.62 182 ILE A N 1
ATOM 1466 C CA . ILE A 1 182 ? 5.303 2.258 -8.233 1.00 93.62 182 ILE A CA 1
ATOM 1467 C C . ILE A 1 182 ? 6.725 2.769 -8.403 1.00 93.62 182 ILE A C 1
ATOM 1469 O O . ILE A 1 182 ? 6.978 3.748 -9.098 1.00 93.62 182 ILE A O 1
ATOM 1473 N N . ASN A 1 183 ? 7.680 2.014 -7.860 1.00 93.25 183 ASN A N 1
ATOM 1474 C CA . ASN A 1 183 ? 9.100 2.210 -8.108 1.00 93.25 183 ASN A CA 1
ATOM 1475 C C . ASN A 1 183 ? 9.704 0.958 -8.737 1.00 93.25 183 ASN A C 1
ATOM 1477 O O . ASN A 1 183 ? 9.611 -0.137 -8.190 1.00 93.25 183 ASN A O 1
ATOM 1481 N N . ILE A 1 184 ? 10.363 1.124 -9.883 1.00 94.06 184 ILE A N 1
ATOM 1482 C CA . ILE A 1 184 ? 11.142 0.064 -10.532 1.00 94.06 184 ILE A CA 1
ATOM 1483 C C . ILE A 1 184 ? 12.620 0.347 -10.278 1.00 94.06 184 ILE A C 1
ATOM 1485 O O . ILE A 1 184 ? 13.094 1.469 -10.523 1.00 94.06 184 ILE A O 1
ATOM 1489 N N . PHE A 1 185 ? 13.348 -0.664 -9.800 1.00 94.00 185 PHE A N 1
ATOM 1490 C CA . PHE A 1 185 ? 14.786 -0.548 -9.587 1.00 94.00 185 PHE A CA 1
ATOM 1491 C C . PHE A 1 185 ? 15.499 -0.278 -10.908 1.00 94.00 185 PHE A C 1
ATOM 1493 O O . PHE A 1 185 ? 15.120 -0.793 -11.957 1.00 94.00 185 PHE A O 1
ATOM 1500 N N . GLU A 1 186 ? 16.539 0.548 -10.848 1.00 91.06 186 GLU A N 1
ATOM 1501 C CA . GLU A 1 186 ? 17.232 1.084 -12.021 1.00 91.06 186 GLU A CA 1
ATOM 1502 C C . GLU A 1 186 ? 17.654 0.017 -13.058 1.00 91.06 186 GLU A C 1
ATOM 1504 O O . GLU A 1 186 ? 17.300 0.207 -14.223 1.00 91.06 186 GLU A O 1
ATOM 1509 N N . PRO A 1 187 ? 18.200 -1.159 -12.677 1.00 91.25 187 PRO A N 1
ATOM 1510 C CA . PRO A 1 187 ? 18.538 -2.220 -13.636 1.00 91.25 187 PRO A CA 1
ATOM 1511 C C . PRO A 1 187 ? 17.352 -2.825 -14.405 1.00 91.25 187 PRO A C 1
ATOM 1513 O O . PRO A 1 187 ? 17.551 -3.483 -15.421 1.00 91.25 187 PRO A O 1
ATOM 1516 N N . PHE A 1 188 ? 16.121 -2.638 -13.920 1.00 91.81 188 PHE A N 1
ATOM 1517 C CA . PHE A 1 188 ? 14.897 -3.181 -14.520 1.00 91.81 188 PHE A CA 1
ATOM 1518 C C . PHE A 1 188 ? 14.094 -2.125 -15.297 1.00 91.81 188 PHE A C 1
ATOM 1520 O O . PHE A 1 188 ? 13.058 -2.437 -15.898 1.00 91.81 188 PHE A O 1
ATOM 1527 N N . ARG A 1 189 ? 14.549 -0.865 -15.307 1.00 88.88 189 ARG A N 1
ATOM 1528 C CA . ARG A 1 189 ? 13.926 0.206 -16.096 1.00 88.88 189 ARG A CA 1
ATOM 1529 C C . ARG A 1 189 ? 14.194 -0.009 -17.586 1.00 88.88 189 ARG A C 1
ATOM 1531 O O . ARG A 1 189 ? 15.209 -0.566 -17.983 1.00 88.88 189 ARG A O 1
ATOM 1538 N N . GLY A 1 190 ? 13.252 0.409 -18.432 1.00 83.69 190 GLY A N 1
ATOM 1539 C CA . GLY A 1 190 ? 13.344 0.215 -19.888 1.00 83.69 190 GLY A CA 1
ATOM 1540 C C . GLY A 1 190 ? 13.035 -1.210 -20.374 1.00 83.69 190 GLY A C 1
ATOM 1541 O O . GLY A 1 190 ? 12.940 -1.425 -21.582 1.00 83.69 190 GLY A O 1
ATOM 1542 N N . GLY A 1 191 ? 12.826 -2.162 -19.456 1.00 88.19 191 GLY A N 1
ATOM 1543 C CA . GLY A 1 191 ? 12.319 -3.502 -19.746 1.00 88.19 191 GLY A CA 1
ATOM 1544 C C . GLY A 1 191 ? 10.792 -3.544 -19.893 1.00 88.19 191 GLY A C 1
ATOM 1545 O O . GLY A 1 191 ? 10.163 -2.653 -20.464 1.00 88.19 191 GLY A O 1
ATOM 1546 N N . GLU A 1 192 ? 10.161 -4.581 -19.340 1.00 93.12 192 GLU A N 1
ATOM 1547 C CA . GLU A 1 192 ? 8.702 -4.771 -19.368 1.00 93.12 192 GLU A CA 1
ATOM 1548 C C . GLU A 1 192 ? 7.966 -3.948 -18.286 1.00 93.12 192 GLU A C 1
ATOM 1550 O O . GLU A 1 192 ? 7.002 -4.417 -17.688 1.00 93.12 192 GLU A O 1
ATOM 1555 N N . SER A 1 193 ? 8.390 -2.704 -18.027 1.00 93.00 193 SER A N 1
ATOM 1556 C CA . SER A 1 193 ? 7.860 -1.853 -16.942 1.00 93.00 193 SER A CA 1
ATOM 1557 C C . SER A 1 193 ? 6.336 -1.687 -16.979 1.00 93.00 193 SER A C 1
ATOM 1559 O O . SER A 1 193 ? 5.680 -1.692 -15.942 1.00 93.00 193 SER A O 1
ATOM 1561 N N . GLY A 1 194 ? 5.756 -1.587 -18.178 1.00 94.69 194 GLY A N 1
ATOM 1562 C CA . GLY A 1 194 ? 4.304 -1.511 -18.341 1.00 94.69 194 GLY A CA 1
ATOM 1563 C C . GLY A 1 194 ? 3.586 -2.810 -17.970 1.00 94.69 194 GLY A C 1
ATOM 1564 O O . GLY A 1 194 ? 2.515 -2.763 -17.376 1.00 94.69 194 GLY A O 1
ATOM 1565 N N . TYR A 1 195 ? 4.188 -3.962 -18.280 1.00 96.50 195 TYR A N 1
ATOM 1566 C CA . TYR A 1 195 ? 3.655 -5.272 -17.900 1.00 96.50 195 TYR A CA 1
ATOM 1567 C C . TYR A 1 195 ? 3.747 -5.476 -16.385 1.00 96.50 195 TYR A C 1
ATOM 1569 O O . TYR A 1 195 ? 2.763 -5.858 -15.766 1.00 96.50 195 TYR A O 1
ATOM 1577 N N . ILE A 1 196 ? 4.889 -5.118 -15.785 1.00 96.50 196 ILE A N 1
ATOM 1578 C CA . ILE A 1 196 ? 5.103 -5.107 -14.329 1.00 96.50 196 ILE A CA 1
ATOM 1579 C C . ILE A 1 196 ? 4.020 -4.287 -13.618 1.00 96.50 196 ILE A C 1
ATOM 1581 O O . ILE A 1 196 ? 3.386 -4.784 -12.691 1.00 96.50 196 ILE A O 1
ATOM 1585 N N . MET A 1 197 ? 3.767 -3.056 -14.076 1.00 97.12 197 MET A N 1
ATOM 1586 C CA . MET A 1 197 ? 2.710 -2.220 -13.505 1.00 97.12 197 MET A CA 1
ATOM 1587 C C . MET A 1 197 ? 1.341 -2.898 -13.626 1.00 97.12 197 MET A C 1
ATOM 1589 O O . MET A 1 197 ? 0.597 -2.942 -12.655 1.00 97.12 197 MET A O 1
ATOM 1593 N N . CYS A 1 198 ? 1.003 -3.461 -14.789 1.00 97.81 198 CYS A N 1
ATOM 1594 C CA . CYS A 1 198 ? -0.296 -4.105 -14.983 1.00 97.81 198 CYS A CA 1
ATOM 1595 C C . CYS A 1 198 ? -0.469 -5.377 -14.136 1.00 97.81 198 CYS A C 1
ATOM 1597 O O . CYS A 1 198 ? -1.569 -5.609 -13.653 1.00 97.81 198 CYS A O 1
ATOM 1599 N N . GLU A 1 199 ? 0.584 -6.168 -13.908 1.00 98.19 199 GLU A N 1
ATOM 1600 C CA . GLU A 1 199 ? 0.554 -7.316 -12.984 1.00 98.19 199 GLU A CA 1
ATOM 1601 C C . GLU A 1 199 ? 0.351 -6.876 -11.526 1.00 98.19 199 GLU A C 1
ATOM 1603 O O . GLU A 1 199 ? -0.399 -7.516 -10.791 1.00 98.19 199 GLU A O 1
ATOM 1608 N N . LEU A 1 200 ? 0.945 -5.749 -11.114 1.00 98.44 200 LEU A N 1
ATOM 1609 C CA . LEU A 1 200 ? 0.687 -5.159 -9.797 1.00 98.44 200 LEU A CA 1
ATOM 1610 C C . LEU A 1 200 ? -0.772 -4.707 -9.670 1.00 98.44 200 LEU A C 1
ATOM 1612 O O . LEU A 1 200 ? -1.457 -5.107 -8.732 1.00 98.44 200 LEU A O 1
ATOM 1616 N N . LEU A 1 201 ? -1.282 -3.938 -10.638 1.00 98.56 201 LEU A N 1
ATOM 1617 C CA . LEU A 1 201 ? -2.685 -3.505 -10.652 1.00 98.56 201 LEU A CA 1
ATOM 1618 C C . LEU A 1 201 ? -3.643 -4.706 -10.644 1.00 98.56 201 LEU A C 1
ATOM 1620 O O . LEU A 1 201 ? -4.621 -4.707 -9.897 1.00 98.56 201 LEU A O 1
ATOM 1624 N N . ARG A 1 202 ? -3.332 -5.747 -11.425 1.00 98.50 202 ARG A N 1
ATOM 1625 C CA . ARG A 1 202 ? -4.061 -7.020 -11.459 1.00 98.50 202 ARG A CA 1
ATOM 1626 C C . ARG A 1 202 ? -4.106 -7.685 -10.087 1.00 98.50 202 ARG A C 1
ATOM 1628 O O . ARG A 1 202 ? -5.185 -8.061 -9.635 1.00 98.50 202 ARG A O 1
ATOM 1635 N N . LEU A 1 203 ? -2.962 -7.796 -9.406 1.00 98.62 203 LEU A N 1
ATOM 1636 C CA . LEU A 1 203 ? -2.905 -8.391 -8.074 1.00 98.62 203 LEU A CA 1
ATOM 1637 C C . LEU A 1 203 ? -3.736 -7.594 -7.070 1.00 98.62 203 LEU A C 1
ATOM 1639 O O . LEU A 1 203 ? -4.588 -8.178 -6.413 1.00 98.62 203 LEU A O 1
ATOM 1643 N N . TYR A 1 204 ? -3.549 -6.275 -6.973 1.00 98.38 204 TYR A N 1
ATOM 1644 C CA . TYR A 1 204 ? -4.320 -5.450 -6.034 1.00 98.38 204 TYR A CA 1
ATOM 1645 C C . TYR A 1 204 ? -5.825 -5.503 -6.324 1.00 98.38 204 TYR A C 1
ATOM 1647 O O . TYR A 1 204 ? -6.632 -5.594 -5.398 1.00 98.38 204 TYR A O 1
ATOM 1655 N N . ARG A 1 205 ? -6.215 -5.510 -7.604 1.00 97.50 205 ARG A N 1
ATOM 1656 C CA . ARG A 1 205 ? -7.608 -5.701 -8.026 1.00 97.50 205 ARG A CA 1
ATOM 1657 C C . ARG A 1 205 ? -8.153 -7.049 -7.572 1.00 97.50 205 ARG A C 1
ATOM 1659 O O . ARG A 1 205 ? -9.213 -7.074 -6.959 1.00 97.50 205 ARG A O 1
ATOM 1666 N N . SER A 1 206 ? -7.439 -8.141 -7.831 1.00 97.19 206 SER A N 1
ATOM 1667 C CA . SER A 1 206 ? -7.883 -9.491 -7.467 1.00 97.19 206 SER A CA 1
ATOM 1668 C C . SER A 1 206 ? -7.911 -9.708 -5.951 1.00 97.19 206 SER A C 1
ATOM 1670 O O . SER A 1 206 ? -8.833 -10.331 -5.438 1.00 97.19 206 SER A O 1
ATOM 1672 N N . ALA A 1 207 ? -6.910 -9.194 -5.236 1.00 97.25 207 ALA A N 1
ATOM 1673 C CA . ALA A 1 207 ? -6.717 -9.408 -3.806 1.00 97.25 207 ALA A CA 1
ATOM 1674 C C . ALA A 1 207 ? -7.674 -8.564 -2.946 1.00 97.25 207 ALA A C 1
ATOM 1676 O O . ALA A 1 207 ? -8.180 -9.046 -1.937 1.00 97.25 207 ALA A O 1
ATOM 1677 N N . PHE A 1 208 ? -7.950 -7.319 -3.352 1.00 97.38 208 PHE A N 1
ATOM 1678 C CA . PHE A 1 208 ? -8.718 -6.359 -2.547 1.00 97.38 208 PHE A CA 1
ATOM 1679 C C . PHE A 1 208 ? -9.992 -5.847 -3.228 1.00 97.38 208 PHE A C 1
ATOM 1681 O O . PHE A 1 208 ? -10.664 -4.973 -2.682 1.00 97.38 208 PHE A O 1
ATOM 1688 N N . ASN A 1 209 ? -10.355 -6.380 -4.400 1.00 96.00 209 ASN A N 1
ATOM 1689 C CA . ASN A 1 209 ? -11.515 -5.951 -5.188 1.00 96.00 209 ASN A CA 1
ATOM 1690 C C . ASN A 1 209 ? -11.489 -4.443 -5.526 1.00 96.00 209 ASN A C 1
ATOM 1692 O O . ASN A 1 209 ? -12.481 -3.722 -5.390 1.00 96.00 209 ASN A O 1
ATOM 1696 N N . ILE A 1 210 ? -10.319 -3.955 -5.948 1.00 97.12 210 ILE A N 1
ATOM 1697 C CA . ILE A 1 210 ? -10.119 -2.561 -6.365 1.00 97.12 210 ILE A CA 1
ATOM 1698 C C . ILE A 1 210 ? -10.679 -2.342 -7.772 1.00 97.12 210 ILE A C 1
ATOM 1700 O O . ILE A 1 210 ? -10.398 -3.098 -8.706 1.00 97.12 210 ILE A O 1
ATOM 1704 N N . SER A 1 211 ? -11.446 -1.266 -7.949 1.00 96.38 211 SER A N 1
ATOM 1705 C CA . SER A 1 211 ? -11.955 -0.836 -9.256 1.00 96.38 211 SER A CA 1
ATOM 1706 C C . SER A 1 211 ? -11.498 0.561 -9.659 1.00 96.38 211 SER A C 1
ATOM 1708 O O . SER A 1 211 ? -11.804 0.991 -10.766 1.00 96.38 211 SER A O 1
ATOM 1710 N N . TYR A 1 212 ? -10.784 1.274 -8.791 1.00 97.75 212 TYR A N 1
ATOM 1711 C CA . TYR A 1 212 ? -10.281 2.611 -9.070 1.00 97.75 212 TYR A CA 1
ATOM 1712 C C . TYR A 1 212 ? -8.867 2.765 -8.520 1.00 97.75 212 TYR A C 1
ATOM 1714 O O . TYR A 1 212 ? -8.665 2.702 -7.307 1.00 97.75 212 TYR A O 1
ATOM 1722 N N . PHE A 1 213 ? -7.910 2.998 -9.414 1.00 98.19 213 PHE A N 1
ATOM 1723 C CA . PHE A 1 213 ? -6.527 3.303 -9.058 1.00 98.19 213 PHE A CA 1
ATOM 1724 C C . PHE A 1 213 ? -6.244 4.774 -9.322 1.00 98.19 213 PHE A C 1
ATOM 1726 O O . PHE A 1 213 ? -6.514 5.250 -10.424 1.00 98.19 213 PHE A O 1
ATOM 1733 N N . GLU A 1 214 ? -5.678 5.479 -8.352 1.00 97.62 214 GLU A N 1
ATOM 1734 C CA . GLU A 1 214 ? -5.203 6.852 -8.518 1.00 97.62 214 GLU A CA 1
ATOM 1735 C C . GLU A 1 214 ? -3.690 6.925 -8.369 1.00 97.62 214 GLU A C 1
ATOM 1737 O O . GLU A 1 214 ? -3.101 6.152 -7.624 1.00 97.62 214 GLU A O 1
ATOM 1742 N N . VAL A 1 215 ? -3.062 7.848 -9.086 1.00 97.50 215 VAL A N 1
ATOM 1743 C CA . VAL A 1 215 ? -1.625 8.097 -9.026 1.00 97.50 215 VAL A CA 1
ATOM 1744 C C . VAL A 1 215 ? -1.413 9.596 -8.858 1.00 97.50 215 VAL A C 1
ATOM 1746 O O . VAL A 1 215 ? -1.965 10.400 -9.617 1.00 97.50 215 VAL A O 1
ATOM 1749 N N . GLU A 1 216 ? -0.603 9.961 -7.869 1.00 95.31 216 GLU A N 1
ATOM 1750 C CA . GLU A 1 216 ? -0.276 11.351 -7.564 1.00 95.31 216 GLU A CA 1
ATOM 1751 C C . GLU A 1 216 ? 0.791 11.933 -8.513 1.00 95.31 216 GLU A C 1
ATOM 1753 O O . GLU A 1 216 ? 1.679 11.204 -8.971 1.00 95.31 216 GLU A O 1
ATOM 1758 N N . PRO A 1 217 ? 0.775 13.256 -8.765 1.00 94.75 217 PRO A N 1
ATOM 1759 C CA . PRO A 1 217 ? 1.685 13.947 -9.672 1.00 94.75 217 PRO A CA 1
ATOM 1760 C C . PRO A 1 217 ? 3.176 13.692 -9.458 1.00 94.75 217 PRO A C 1
ATOM 1762 O O . PRO A 1 217 ? 3.929 13.614 -10.433 1.00 94.75 217 PRO A O 1
ATOM 1765 N N . TYR A 1 218 ? 3.617 13.517 -8.210 1.00 91.88 218 TYR A N 1
ATOM 1766 C CA . TYR A 1 218 ? 5.016 13.216 -7.879 1.00 91.88 218 TYR A CA 1
ATOM 1767 C C . TYR A 1 218 ? 5.518 11.926 -8.544 1.00 91.88 218 TYR A C 1
ATOM 1769 O O . TYR A 1 218 ? 6.692 11.822 -8.896 1.00 91.88 218 TYR A O 1
ATOM 1777 N N . GLN A 1 219 ? 4.624 10.968 -8.811 1.00 90.06 219 GLN A N 1
ATOM 1778 C CA . GLN A 1 219 ? 4.961 9.703 -9.469 1.00 90.06 219 GLN A CA 1
ATOM 1779 C C . GLN A 1 219 ? 5.227 9.856 -10.977 1.00 90.06 219 GLN A C 1
ATOM 1781 O O . GLN A 1 219 ? 5.779 8.945 -11.597 1.00 90.06 219 GLN A O 1
ATOM 1786 N N . TYR A 1 220 ? 4.822 10.970 -11.601 1.00 91.69 220 TYR A N 1
ATOM 1787 C CA . TYR A 1 220 ? 4.962 11.172 -13.050 1.00 91.69 220 TYR A CA 1
ATOM 1788 C C . TYR A 1 220 ? 5.443 12.561 -13.480 1.00 91.69 220 TYR A C 1
ATOM 1790 O O . TYR A 1 220 ? 5.406 12.863 -14.677 1.00 91.69 220 TYR A O 1
ATOM 1798 N N . GLY A 1 221 ? 5.956 13.381 -12.559 1.00 90.19 221 GLY A N 1
ATOM 1799 C CA . GLY A 1 221 ? 6.748 14.555 -12.933 1.00 90.19 221 GLY A CA 1
ATOM 1800 C C . GLY A 1 221 ? 6.708 15.760 -11.998 1.00 90.19 221 GLY A C 1
ATOM 1801 O O . GLY A 1 221 ? 7.517 16.663 -12.213 1.00 90.19 221 GLY A O 1
ATOM 1802 N N . LEU A 1 222 ? 5.822 15.817 -10.994 1.00 92.88 222 LEU A N 1
ATOM 1803 C CA . LEU A 1 222 ? 5.823 16.942 -10.049 1.00 92.88 222 LEU A CA 1
ATOM 1804 C C . LEU A 1 222 ? 7.153 16.960 -9.290 1.00 92.88 222 LEU A C 1
ATOM 1806 O O . LEU A 1 222 ? 7.578 15.934 -8.766 1.00 92.88 222 LEU A O 1
ATOM 1810 N N . ASP A 1 223 ? 7.839 18.101 -9.333 1.00 90.69 223 ASP A N 1
ATOM 1811 C CA . ASP A 1 223 ? 9.182 18.318 -8.779 1.00 90.69 223 ASP A CA 1
ATOM 1812 C C . ASP A 1 223 ? 10.263 17.322 -9.256 1.00 90.69 223 ASP A C 1
ATOM 1814 O O . ASP A 1 223 ? 11.356 17.252 -8.698 1.00 90.69 223 ASP A O 1
ATOM 1818 N N . ASN A 1 224 ? 10.002 16.595 -10.351 1.00 88.75 224 ASN A N 1
ATOM 1819 C CA . ASN A 1 224 ? 10.915 15.621 -10.941 1.00 88.75 224 ASN A CA 1
ATOM 1820 C C . ASN A 1 224 ? 11.161 15.929 -12.434 1.00 88.75 224 ASN A C 1
ATOM 1822 O O . ASN A 1 224 ? 10.412 15.464 -13.306 1.00 88.75 224 ASN A O 1
ATOM 1826 N N . PRO A 1 225 ? 12.233 16.681 -12.759 1.00 89.00 225 PRO A N 1
ATOM 1827 C CA . PRO A 1 225 ? 12.591 17.017 -14.136 1.00 89.00 225 PRO A CA 1
ATOM 1828 C C . PRO A 1 225 ? 12.776 15.799 -15.049 1.00 89.00 225 PRO A C 1
ATOM 1830 O O . PRO A 1 225 ? 12.424 15.880 -16.228 1.00 89.00 225 PRO A O 1
ATOM 1833 N N . ASP A 1 226 ? 13.263 14.675 -14.518 1.00 84.69 226 ASP A N 1
ATOM 1834 C CA . ASP A 1 226 ? 13.465 13.441 -15.284 1.00 84.69 226 ASP A CA 1
ATOM 1835 C C . ASP A 1 226 ? 12.128 12.781 -15.637 1.00 84.69 226 ASP A C 1
ATOM 1837 O O . ASP A 1 226 ? 11.936 12.313 -16.763 1.00 84.69 226 ASP A O 1
ATOM 1841 N N . GLY A 1 227 ? 11.160 12.799 -14.715 1.00 86.44 227 GLY A N 1
ATOM 1842 C CA . GLY A 1 227 ? 9.792 12.332 -14.969 1.00 86.44 227 GLY A CA 1
ATOM 1843 C C . GLY A 1 227 ? 9.115 13.115 -16.099 1.00 86.44 227 GLY A C 1
ATOM 1844 O O . GLY A 1 227 ? 8.498 12.532 -16.996 1.00 86.44 227 GLY A O 1
ATOM 1845 N N . ILE A 1 228 ? 9.325 14.435 -16.121 1.00 93.00 228 ILE A N 1
ATOM 1846 C CA . ILE A 1 228 ? 8.871 15.303 -17.213 1.00 93.00 228 ILE A CA 1
ATOM 1847 C C . ILE A 1 228 ? 9.621 14.994 -18.515 1.00 93.00 228 ILE A C 1
ATOM 1849 O O . ILE A 1 228 ? 8.988 14.828 -19.556 1.00 93.00 228 ILE A O 1
ATOM 1853 N N . ALA A 1 229 ? 10.951 14.886 -18.486 1.00 88.56 229 ALA A N 1
ATOM 1854 C CA . ALA A 1 229 ? 11.764 14.656 -19.683 1.00 88.56 229 ALA A CA 1
ATOM 1855 C C . ALA A 1 229 ? 11.470 13.305 -20.356 1.00 88.56 229 ALA A C 1
ATOM 1857 O O . ALA A 1 229 ? 11.437 13.210 -21.584 1.00 88.56 229 ALA A O 1
ATOM 1858 N N . THR A 1 230 ? 11.213 12.269 -19.559 1.00 86.69 230 THR A N 1
ATOM 1859 C CA . THR A 1 230 ? 10.875 10.919 -20.039 1.00 86.69 230 THR A CA 1
ATOM 1860 C C . THR A 1 230 ? 9.415 10.777 -20.475 1.00 86.69 230 THR A C 1
ATOM 1862 O O . THR A 1 230 ? 9.060 9.783 -21.110 1.00 86.69 230 THR A O 1
ATOM 1865 N N . GLY A 1 231 ? 8.564 11.768 -20.184 1.00 90.19 231 GLY A N 1
ATOM 1866 C CA . GLY A 1 231 ? 7.142 11.732 -20.512 1.00 90.19 231 GLY A CA 1
ATOM 1867 C C . GLY A 1 231 ? 6.372 10.688 -19.701 1.00 90.19 231 GLY A C 1
ATOM 1868 O O . GLY A 1 231 ? 5.489 10.030 -20.252 1.00 90.19 231 GLY A O 1
ATOM 1869 N N . ALA A 1 232 ? 6.686 10.530 -18.409 1.00 92.50 232 ALA A N 1
ATOM 1870 C CA . ALA A 1 232 ? 6.074 9.534 -17.524 1.00 92.50 232 ALA A CA 1
ATOM 1871 C C . ALA A 1 232 ? 4.532 9.599 -17.502 1.00 92.50 232 ALA A C 1
ATOM 1873 O O . ALA A 1 232 ? 3.868 8.566 -17.450 1.00 92.50 232 ALA A O 1
ATOM 1874 N N . PHE A 1 233 ? 3.938 10.785 -17.667 1.00 96.56 233 PHE A N 1
ATOM 1875 C CA . PHE A 1 233 ? 2.492 10.933 -17.871 1.00 96.56 233 PHE A CA 1
ATOM 1876 C C . PHE A 1 233 ? 1.951 10.023 -18.993 1.00 96.56 233 PHE A C 1
ATOM 1878 O O . PHE A 1 233 ? 0.956 9.316 -18.820 1.00 96.56 233 PHE A O 1
ATOM 1885 N N . TRP A 1 234 ? 2.633 9.984 -20.142 1.00 96.00 234 TRP A N 1
ATOM 1886 C CA . TRP A 1 234 ? 2.223 9.171 -21.288 1.00 96.00 234 TRP A CA 1
ATOM 1887 C C . TRP A 1 234 ? 2.409 7.673 -21.051 1.00 96.00 234 TRP A C 1
ATOM 1889 O O . TRP A 1 234 ? 1.695 6.877 -21.665 1.00 96.00 234 TRP A O 1
ATOM 1899 N N . PHE A 1 235 ? 3.314 7.282 -20.145 1.00 94.12 235 PHE A N 1
ATOM 1900 C CA . PHE A 1 235 ? 3.441 5.897 -19.691 1.00 94.12 235 PHE A CA 1
ATOM 1901 C C . PHE A 1 235 ? 2.177 5.425 -18.967 1.00 94.12 235 PHE A C 1
ATOM 1903 O O . PHE A 1 235 ? 1.697 4.338 -19.267 1.00 94.12 235 PHE A O 1
ATOM 1910 N N . TYR A 1 236 ? 1.579 6.236 -18.096 1.00 96.75 236 TYR A N 1
ATOM 1911 C CA . TYR A 1 236 ? 0.300 5.884 -17.474 1.00 96.75 236 TYR A CA 1
ATOM 1912 C C . TYR A 1 236 ? -0.865 6.014 -18.463 1.00 96.75 236 TYR A C 1
ATOM 1914 O O . TYR A 1 236 ? -1.721 5.130 -18.554 1.00 96.75 236 TYR A O 1
ATOM 1922 N N . TYR A 1 237 ? -0.878 7.076 -19.276 1.00 97.44 237 TYR A N 1
ATOM 1923 C CA . TYR A 1 237 ? -1.968 7.352 -20.216 1.00 97.44 237 TYR A CA 1
ATOM 1924 C C . TYR A 1 237 ? -2.227 6.193 -21.194 1.00 97.44 237 TYR A C 1
ATOM 1926 O O . TYR A 1 237 ? -3.383 5.846 -21.470 1.00 97.44 237 TYR A O 1
ATOM 1934 N N . ARG A 1 238 ? -1.167 5.541 -21.695 1.00 95.38 238 ARG A N 1
ATOM 1935 C CA . ARG A 1 238 ? -1.284 4.374 -22.596 1.00 95.38 238 ARG A CA 1
ATOM 1936 C C . ARG A 1 238 ? -1.942 3.147 -21.951 1.00 95.38 238 ARG A C 1
ATOM 1938 O O . ARG A 1 238 ? -2.404 2.283 -22.688 1.00 95.38 238 ARG A O 1
ATOM 1945 N N . PHE A 1 239 ? -1.999 3.075 -20.620 1.00 96.56 239 PHE A N 1
ATOM 1946 C CA . PHE A 1 239 ? -2.658 2.008 -19.855 1.00 96.56 239 PHE A CA 1
ATOM 1947 C C . PHE A 1 239 ? -4.012 2.450 -19.283 1.00 96.56 239 PHE A C 1
ATOM 1949 O O . PHE A 1 239 ? -4.539 1.846 -18.357 1.00 96.56 239 PHE A O 1
ATOM 1956 N N . GLY A 1 240 ? -4.605 3.501 -19.854 1.00 96.75 240 GLY A N 1
ATOM 1957 C CA . GLY A 1 240 ? -5.974 3.915 -19.549 1.00 96.75 240 GLY A CA 1
ATOM 1958 C C . GLY A 1 240 ? -6.110 4.946 -18.435 1.00 96.75 240 GLY A C 1
ATOM 1959 O O . GLY A 1 240 ? -7.219 5.433 -18.237 1.00 96.75 240 GLY A O 1
ATOM 1960 N N . PHE A 1 241 ? -5.021 5.339 -17.768 1.00 98.06 241 PHE A N 1
ATOM 1961 C CA . PHE A 1 241 ? -5.070 6.417 -16.781 1.00 98.06 241 PHE A CA 1
ATOM 1962 C C . PHE A 1 241 ? -5.423 7.749 -17.447 1.00 98.06 241 PHE A C 1
ATOM 1964 O O . PHE A 1 241 ? -4.941 8.061 -18.542 1.00 98.06 241 PHE A O 1
ATOM 1971 N N . ARG A 1 242 ? -6.269 8.549 -16.806 1.00 97.50 242 ARG A N 1
ATOM 1972 C CA . ARG A 1 242 ? -6.695 9.865 -17.297 1.00 97.50 242 ARG A CA 1
ATOM 1973 C C . ARG A 1 242 ? -6.611 10.901 -16.178 1.00 97.50 242 ARG A C 1
ATOM 1975 O O . ARG A 1 242 ? -6.833 10.522 -15.034 1.00 97.50 242 ARG A O 1
ATOM 1982 N N . PRO A 1 243 ? -6.321 12.179 -16.484 1.00 97.44 243 PRO A N 1
ATOM 1983 C CA . PRO A 1 243 ? -6.412 13.247 -15.492 1.00 97.44 243 PRO A CA 1
ATOM 1984 C C . PRO A 1 243 ? -7.790 13.285 -14.831 1.00 97.44 243 PRO A C 1
ATOM 1986 O O . PRO A 1 243 ? -8.804 13.168 -15.524 1.00 97.44 243 PRO A O 1
ATOM 1989 N N . SER A 1 244 ? -7.817 13.489 -13.517 1.00 93.62 244 SER A N 1
ATOM 1990 C CA . SER A 1 244 ? -9.051 13.664 -12.744 1.00 93.62 244 SER A CA 1
ATOM 1991 C C . SER A 1 244 ? -9.807 14.931 -13.173 1.00 93.62 244 SER A C 1
ATOM 1993 O O . SER A 1 244 ? -11.036 14.929 -13.295 1.00 93.62 244 SER A O 1
ATOM 1995 N N . SER A 1 245 ? -9.078 16.003 -13.494 1.00 95.00 245 SER A N 1
ATOM 1996 C CA . SER A 1 245 ? -9.620 17.248 -14.031 1.00 95.00 245 SER A CA 1
ATOM 1997 C C . SER A 1 245 ? -10.154 17.078 -15.452 1.00 95.00 245 SER A C 1
ATOM 1999 O O . SER A 1 245 ? -9.453 16.673 -16.386 1.00 95.00 245 SER A O 1
ATOM 2001 N N . LYS A 1 246 ? -11.405 17.513 -15.651 1.00 95.12 246 LYS A N 1
ATOM 2002 C CA . LYS A 1 246 ? -12.045 17.566 -16.975 1.00 95.12 246 LYS A CA 1
ATOM 2003 C C . LYS A 1 246 ? -11.278 18.453 -17.957 1.00 95.12 246 LYS A C 1
ATOM 2005 O O . LYS A 1 246 ? -11.287 18.170 -19.153 1.00 95.12 246 LYS A O 1
ATOM 2010 N N . GLU A 1 247 ? -10.646 19.526 -17.483 1.00 97.12 247 GLU A N 1
ATOM 2011 C CA . GLU A 1 247 ? -9.856 20.418 -18.335 1.00 97.12 247 GLU A CA 1
ATOM 2012 C C . GLU A 1 247 ? -8.586 19.713 -18.820 1.00 97.12 247 GLU A C 1
ATOM 2014 O O . GLU A 1 247 ? -8.366 19.592 -20.029 1.00 97.12 247 GLU A O 1
ATOM 2019 N N . LEU A 1 248 ? -7.794 19.174 -17.889 1.00 97.25 248 LEU A N 1
ATOM 2020 C CA . LEU A 1 248 ? -6.549 18.476 -18.211 1.00 97.25 248 LEU A CA 1
ATOM 2021 C C . LEU A 1 248 ? -6.808 17.238 -19.070 1.00 97.25 248 LEU A C 1
ATOM 2023 O O . LEU A 1 248 ? -6.051 16.969 -20.002 1.00 97.25 248 LEU A O 1
ATOM 2027 N N . SER A 1 249 ? -7.916 16.528 -18.840 1.00 97.12 249 SER A N 1
ATOM 2028 C CA . SER A 1 249 ? -8.310 15.394 -19.676 1.00 97.12 249 SER A CA 1
ATOM 2029 C C . SER A 1 249 ? -8.586 15.801 -21.129 1.00 97.12 249 SER A C 1
ATOM 2031 O O . SER A 1 249 ? -8.228 15.053 -22.042 1.00 97.12 249 SER A O 1
ATOM 2033 N N . LYS A 1 250 ? -9.191 16.974 -21.380 1.00 97.69 250 LYS A N 1
ATOM 2034 C CA . LYS A 1 250 ? -9.390 17.487 -22.750 1.00 97.69 250 LYS A CA 1
ATOM 2035 C C . LYS A 1 250 ? -8.055 17.820 -23.408 1.00 97.69 250 LYS A C 1
ATOM 2037 O O . LYS A 1 250 ? -7.830 17.437 -24.553 1.00 97.69 250 LYS A O 1
ATOM 2042 N N . ILE A 1 251 ? -7.158 18.480 -22.674 1.00 97.56 251 ILE A N 1
ATOM 2043 C CA . ILE A 1 251 ? -5.815 18.821 -23.164 1.00 97.56 251 ILE A CA 1
ATOM 2044 C C . ILE A 1 251 ? -5.043 17.543 -23.515 1.00 97.56 251 ILE A C 1
ATOM 2046 O O . ILE A 1 251 ? -4.496 17.435 -24.612 1.00 97.56 251 ILE A O 1
ATOM 2050 N N . ALA A 1 252 ? -5.061 16.543 -22.632 1.00 97.94 252 ALA A N 1
ATOM 2051 C CA . ALA A 1 252 ? -4.406 15.261 -22.859 1.00 97.94 252 ALA A CA 1
ATOM 2052 C C . ALA A 1 252 ? -4.973 14.523 -24.083 1.00 97.94 252 ALA A C 1
ATOM 2054 O O . ALA A 1 252 ? -4.214 13.962 -24.866 1.00 97.94 252 ALA A O 1
ATOM 2055 N N . ALA A 1 253 ? -6.289 14.552 -24.311 1.00 97.81 253 ALA A N 1
ATOM 2056 C CA . ALA A 1 253 ? -6.887 13.939 -25.501 1.00 97.81 253 ALA A CA 1
ATOM 2057 C C . ALA A 1 253 ? -6.430 14.609 -26.813 1.00 97.81 253 ALA A C 1
ATOM 2059 O O . ALA A 1 253 ? -6.125 13.919 -27.792 1.00 97.81 253 ALA A O 1
ATOM 2060 N N . VAL A 1 254 ? -6.333 15.943 -26.827 1.00 97.62 254 VAL A N 1
ATOM 2061 C CA . VAL A 1 254 ? -5.823 16.703 -27.980 1.00 97.62 254 VAL A CA 1
ATOM 2062 C C . VAL A 1 254 ? -4.354 16.371 -28.243 1.00 97.62 254 VAL A C 1
ATOM 2064 O O . VAL A 1 254 ? -3.985 16.075 -29.378 1.00 97.62 254 VAL A O 1
ATOM 2067 N N . GLU A 1 255 ? -3.517 16.364 -27.206 1.00 97.94 255 GLU A N 1
ATOM 2068 C CA . GLU A 1 255 ? -2.097 16.021 -27.334 1.00 97.94 255 GLU A CA 1
ATOM 2069 C C . GLU A 1 255 ? -1.890 14.580 -27.811 1.00 97.94 255 GLU A C 1
ATOM 2071 O O . GLU A 1 255 ? -1.093 14.336 -28.715 1.00 97.94 255 GLU A O 1
ATOM 2076 N N . ASN A 1 256 ? -2.667 13.632 -27.283 1.00 97.44 256 ASN A N 1
ATOM 2077 C CA . ASN A 1 256 ? -2.617 12.241 -27.720 1.00 97.44 256 ASN A CA 1
ATOM 2078 C C . ASN A 1 256 ? -2.997 12.092 -29.202 1.00 97.44 256 ASN A C 1
ATOM 2080 O O . ASN A 1 256 ? -2.384 11.308 -29.923 1.00 97.44 256 ASN A O 1
ATOM 2084 N N . SER A 1 257 ? -3.967 12.876 -29.681 1.00 97.25 257 SER A N 1
ATOM 2085 C CA . SER A 1 257 ? -4.356 12.875 -31.097 1.00 97.25 257 SER A CA 1
ATOM 2086 C C . SER A 1 257 ? -3.210 13.341 -32.003 1.00 97.25 257 SER A C 1
ATOM 2088 O O . SER A 1 257 ? -2.975 12.736 -33.047 1.00 97.25 257 SER A O 1
ATOM 2090 N N . LYS A 1 258 ? -2.432 14.345 -31.573 1.00 97.31 258 LYS A N 1
ATOM 2091 C CA . LYS A 1 258 ? -1.218 14.788 -32.284 1.00 97.31 258 LYS A CA 1
ATOM 2092 C C . LYS A 1 258 ? -0.122 13.722 -32.271 1.00 97.31 258 LYS A C 1
ATOM 2094 O O . LYS A 1 258 ? 0.474 13.461 -33.309 1.00 97.31 258 LYS A O 1
ATOM 2099 N N . ILE A 1 259 ? 0.108 13.066 -31.128 1.00 95.62 259 ILE A N 1
ATOM 2100 C CA . ILE A 1 259 ? 1.079 11.960 -31.004 1.00 95.62 259 ILE A CA 1
ATOM 2101 C C . ILE A 1 259 ? 0.739 10.817 -31.972 1.00 95.62 259 ILE A C 1
ATOM 2103 O O . ILE A 1 259 ? 1.638 10.234 -32.578 1.00 95.62 259 ILE A O 1
ATOM 2107 N N . ILE A 1 260 ? -0.550 10.497 -32.125 1.00 94.88 260 ILE A N 1
ATOM 2108 C CA . ILE A 1 260 ? -1.019 9.462 -33.055 1.00 94.88 260 ILE A CA 1
ATOM 2109 C C . ILE A 1 260 ? -0.831 9.901 -34.515 1.00 94.88 260 ILE A C 1
ATOM 2111 O O . ILE A 1 260 ? -0.375 9.099 -35.330 1.00 94.88 260 ILE A O 1
ATOM 2115 N N . ALA A 1 261 ? -1.165 11.152 -34.845 1.00 96.69 261 ALA A N 1
ATOM 2116 C CA . ALA A 1 261 ? -1.083 11.672 -36.209 1.00 96.69 261 ALA A CA 1
ATOM 2117 C C . ALA A 1 261 ? 0.366 11.864 -36.698 1.00 96.69 261 ALA A C 1
ATOM 2119 O O . ALA A 1 261 ? 0.681 11.576 -37.852 1.00 96.69 261 ALA A O 1
ATOM 2120 N N . GLU A 1 262 ? 1.269 12.309 -35.822 1.00 95.50 262 GLU A N 1
ATOM 2121 C CA . GLU A 1 262 ? 2.629 12.712 -36.176 1.00 95.50 262 GLU A CA 1
ATOM 2122 C C . GLU A 1 262 ? 3.681 11.942 -35.362 1.00 95.50 262 GLU A C 1
ATOM 2124 O O . GLU A 1 262 ? 3.974 12.260 -34.211 1.00 95.50 262 GLU A O 1
ATOM 2129 N N . LYS A 1 263 ? 4.364 10.969 -35.984 1.00 89.81 263 LYS A N 1
ATOM 2130 C CA . LYS A 1 263 ? 5.364 10.114 -35.298 1.00 89.81 263 LYS A CA 1
ATOM 2131 C C . LYS A 1 263 ? 6.497 10.888 -34.598 1.00 89.81 263 LYS A C 1
ATOM 2133 O O . LYS A 1 263 ? 7.072 10.404 -33.617 1.00 89.81 263 LYS A O 1
ATOM 2138 N N . LYS A 1 264 ? 6.860 12.062 -35.127 1.00 94.06 264 LYS A N 1
ATOM 2139 C CA . LYS A 1 264 ? 7.927 12.922 -34.586 1.00 94.06 264 LYS A CA 1
ATOM 2140 C C . LYS A 1 264 ? 7.427 13.909 -33.529 1.00 94.06 264 LYS A C 1
ATOM 2142 O O . LYS A 1 264 ? 8.256 14.514 -32.857 1.00 94.06 264 LYS A O 1
ATOM 2147 N N . TYR A 1 265 ? 6.114 14.052 -33.358 1.00 94.94 265 TYR A N 1
ATOM 2148 C CA . TYR A 1 265 ? 5.548 14.973 -32.387 1.00 94.94 265 TYR A CA 1
ATOM 2149 C C . TYR A 1 265 ? 5.915 14.565 -30.960 1.00 94.94 265 TYR A C 1
ATOM 2151 O O . TYR A 1 265 ? 5.939 13.381 -30.603 1.00 94.94 265 TYR A O 1
ATOM 2159 N N . ARG A 1 266 ? 6.210 15.563 -30.129 1.00 94.31 266 ARG A N 1
ATOM 2160 C CA . ARG A 1 266 ? 6.426 15.411 -28.692 1.00 94.31 266 ARG A CA 1
ATOM 2161 C C . ARG A 1 266 ? 5.673 16.518 -27.976 1.00 94.31 266 ARG A C 1
ATOM 2163 O O . ARG A 1 266 ? 5.811 17.688 -28.328 1.00 94.31 266 ARG A O 1
ATOM 2170 N N . THR A 1 267 ? 4.901 16.138 -26.964 1.00 96.38 267 THR A N 1
ATOM 2171 C CA . THR A 1 267 ? 4.249 17.090 -26.065 1.00 96.38 267 THR A CA 1
ATOM 2172 C C . THR A 1 267 ? 5.298 17.994 -25.430 1.00 96.38 267 THR A C 1
ATOM 2174 O O . THR A 1 267 ? 6.340 17.530 -24.965 1.00 96.38 267 THR A O 1
ATOM 2177 N N . SER A 1 268 ? 5.026 19.298 -25.423 1.00 95.94 268 SER A N 1
ATOM 2178 C CA . SER A 1 268 ? 5.967 20.282 -24.888 1.00 95.94 268 SER A CA 1
ATOM 2179 C C . SER A 1 268 ? 6.189 20.097 -23.382 1.00 95.94 268 SER A C 1
ATOM 2181 O O . SER A 1 268 ? 5.264 19.731 -22.656 1.00 95.94 268 SER A O 1
ATOM 2183 N N . LYS A 1 269 ? 7.385 20.451 -22.888 1.00 96.00 269 LYS A N 1
ATOM 2184 C CA . LYS A 1 269 ? 7.696 20.464 -21.445 1.00 96.00 269 LYS A CA 1
ATOM 2185 C C . LYS A 1 269 ? 6.655 21.251 -20.642 1.00 96.00 269 LYS A C 1
ATOM 2187 O O . LYS A 1 269 ? 6.210 20.785 -19.602 1.00 96.00 269 LYS A O 1
ATOM 2192 N N . LYS A 1 270 ? 6.231 22.415 -21.153 1.00 96.56 270 LYS A N 1
ATOM 2193 C CA . LYS A 1 270 ? 5.197 23.252 -20.526 1.00 96.56 270 LYS A CA 1
ATOM 2194 C C . LYS A 1 270 ? 3.894 22.473 -20.343 1.00 96.56 270 LYS A C 1
ATOM 2196 O O . LYS A 1 270 ? 3.317 22.506 -19.267 1.00 96.56 270 LYS A O 1
ATOM 2201 N N . THR A 1 271 ? 3.448 21.757 -21.372 1.00 96.75 271 THR A N 1
ATOM 2202 C CA . THR A 1 271 ? 2.228 20.942 -21.302 1.00 96.75 271 THR A CA 1
ATOM 2203 C C . THR A 1 271 ? 2.384 19.752 -20.354 1.00 96.75 271 THR A C 1
ATOM 2205 O O . THR A 1 271 ? 1.458 19.463 -19.607 1.00 96.75 271 THR A O 1
ATOM 2208 N N . LEU A 1 272 ? 3.546 19.089 -20.338 1.00 96.50 272 LEU A N 1
ATOM 2209 C CA . LEU A 1 272 ? 3.809 17.985 -19.407 1.00 96.50 272 LEU A CA 1
ATOM 2210 C C . LEU A 1 272 ? 3.779 18.443 -17.944 1.00 96.50 272 LEU A C 1
ATOM 2212 O O . LEU A 1 272 ? 3.201 17.746 -17.122 1.00 96.50 272 LEU A O 1
ATOM 2216 N N . ILE A 1 273 ? 4.323 19.627 -17.638 1.00 96.44 273 ILE A N 1
ATOM 2217 C CA . ILE A 1 273 ? 4.218 20.237 -16.301 1.00 96.44 273 ILE A CA 1
ATOM 2218 C C . ILE A 1 273 ? 2.753 20.535 -15.962 1.00 96.44 273 ILE A C 1
ATOM 2220 O O . ILE A 1 273 ? 2.315 20.270 -14.854 1.00 96.44 273 ILE A O 1
ATOM 2224 N N . ARG A 1 274 ? 1.948 21.015 -16.917 1.00 96.44 274 ARG A N 1
ATOM 2225 C CA . ARG A 1 274 ? 0.513 21.216 -16.655 1.00 96.44 274 ARG A CA 1
ATOM 2226 C C . ARG A 1 274 ? -0.216 19.924 -16.286 1.00 96.44 274 ARG A C 1
ATOM 2228 O O . ARG A 1 274 ? -1.149 19.952 -15.497 1.00 96.44 274 ARG A O 1
ATOM 2235 N N . PHE A 1 275 ? 0.190 18.774 -16.826 1.00 97.06 275 PHE A N 1
ATOM 2236 C CA . PHE A 1 275 ? -0.426 17.502 -16.440 1.00 97.06 275 PHE A CA 1
ATOM 2237 C C . PHE A 1 275 ? -0.160 17.106 -14.984 1.00 97.06 275 PHE A C 1
ATOM 2239 O O . PHE A 1 275 ? -0.881 16.256 -14.469 1.00 97.06 275 PHE A O 1
ATOM 2246 N N . THR A 1 276 ? 0.824 17.711 -14.314 1.00 96.44 276 THR A N 1
ATOM 2247 C CA . THR A 1 276 ? 1.109 17.471 -12.894 1.00 96.44 276 THR A CA 1
ATOM 2248 C C . THR A 1 276 ? 0.304 18.384 -11.961 1.00 96.44 276 THR A C 1
ATOM 2250 O O . THR A 1 276 ? 0.530 18.356 -10.759 1.00 96.44 276 THR A O 1
ATOM 2253 N N . GLU A 1 277 ? -0.622 19.196 -12.488 1.00 96.56 277 GLU A N 1
ATOM 2254 C CA . GLU A 1 277 ? -1.526 20.054 -11.699 1.00 96.56 277 GLU A CA 1
ATOM 2255 C C . GLU A 1 277 ? -2.635 19.262 -10.974 1.00 96.56 277 GLU A C 1
ATOM 2257 O O . GLU A 1 277 ? -3.292 19.803 -10.089 1.00 96.56 277 GLU A O 1
ATOM 2262 N N . ASP A 1 278 ? -2.875 18.002 -11.347 1.00 95.44 278 ASP A N 1
ATOM 2263 C CA . ASP A 1 278 ? -3.903 17.136 -10.755 1.00 95.44 278 ASP A CA 1
ATOM 2264 C C . ASP A 1 278 ? -3.521 15.664 -10.928 1.00 95.44 278 ASP A C 1
ATOM 2266 O O . ASP A 1 278 ? -2.729 15.347 -11.815 1.00 95.44 278 ASP A O 1
ATOM 2270 N N . ASN A 1 279 ? -4.125 14.779 -10.133 1.00 96.69 279 ASN A N 1
ATOM 2271 C CA . ASN A 1 279 ? -3.922 13.333 -10.158 1.00 96.69 279 ASN A CA 1
ATOM 2272 C C . ASN A 1 279 ? -4.402 12.709 -11.480 1.00 96.69 279 ASN A C 1
ATOM 2274 O O . ASN A 1 279 ? -5.285 13.234 -12.170 1.00 96.69 279 ASN A O 1
ATOM 2278 N N . ILE A 1 280 ? -3.884 11.521 -11.795 1.00 97.94 280 ILE A N 1
ATOM 2279 C CA . ILE A 1 280 ? -4.425 10.656 -12.851 1.00 97.94 280 ILE A CA 1
ATOM 2280 C C . ILE A 1 280 ? -5.054 9.406 -12.247 1.00 97.94 280 ILE A C 1
ATOM 2282 O O . ILE A 1 280 ? -4.578 8.882 -11.245 1.00 97.94 280 ILE A O 1
ATOM 2286 N N . ALA A 1 281 ? -6.092 8.882 -12.891 1.00 97.69 281 ALA A N 1
ATOM 2287 C CA . ALA A 1 281 ? -6.789 7.702 -12.415 1.00 97.69 281 ALA A CA 1
ATOM 2288 C C . ALA A 1 281 ? -7.142 6.714 -13.522 1.00 97.69 281 ALA A C 1
ATOM 2290 O O . ALA A 1 281 ? -7.473 7.094 -14.648 1.00 97.69 281 ALA A O 1
ATOM 2291 N N . LEU A 1 282 ? -7.107 5.433 -13.168 1.00 97.81 282 LEU A N 1
ATOM 2292 C CA . LEU A 1 282 ? -7.634 4.325 -13.944 1.00 97.81 282 LEU A CA 1
ATOM 2293 C C . LEU A 1 282 ? -8.915 3.833 -13.266 1.00 97.81 282 LEU A C 1
ATOM 2295 O O . LEU A 1 282 ? -8.867 3.170 -12.229 1.00 97.81 282 LEU A O 1
ATOM 2299 N N . ASN A 1 283 ? -10.058 4.154 -13.871 1.00 96.38 283 ASN A N 1
ATOM 2300 C CA . ASN A 1 283 ? -11.353 3.639 -13.443 1.00 96.38 283 ASN A CA 1
ATOM 2301 C C . ASN A 1 283 ? -11.705 2.375 -14.246 1.00 96.38 283 ASN A C 1
ATOM 2303 O O . ASN A 1 283 ? -11.866 2.430 -15.464 1.00 96.38 283 ASN A O 1
ATOM 2307 N N . LEU A 1 284 ? -11.797 1.247 -13.546 1.00 95.12 284 LEU A N 1
ATOM 2308 C CA . LEU A 1 284 ? -12.159 -0.078 -14.059 1.00 95.12 284 LEU A CA 1
ATOM 2309 C C . LEU A 1 284 ? -13.581 -0.490 -13.637 1.00 95.12 284 LEU A C 1
ATOM 2311 O O . LEU A 1 284 ? -13.983 -1.632 -13.858 1.00 95.12 284 LEU A O 1
ATOM 2315 N N . GLY A 1 285 ? -14.311 0.399 -12.961 1.00 89.94 285 GLY A N 1
ATOM 2316 C CA . GLY A 1 285 ? -15.704 0.221 -12.566 1.00 89.94 285 GLY A CA 1
ATOM 2317 C C . GLY A 1 285 ? -16.636 1.214 -13.261 1.00 89.94 285 GLY A C 1
ATOM 2318 O O . GLY A 1 285 ? -16.218 2.040 -14.070 1.00 89.94 285 GLY A O 1
ATOM 2319 N N . ASN A 1 286 ? -17.922 1.135 -12.917 1.00 84.12 286 ASN A N 1
ATOM 2320 C CA . ASN A 1 286 ? -18.958 2.010 -13.480 1.00 84.12 286 ASN A CA 1
ATOM 2321 C C . ASN A 1 286 ? -19.145 3.312 -12.687 1.00 84.12 286 ASN A C 1
ATOM 2323 O O . ASN A 1 286 ? -19.704 4.276 -13.201 1.00 84.12 286 ASN A O 1
ATOM 2327 N N . GLU A 1 287 ? -18.688 3.340 -11.437 1.00 84.56 287 GLU A N 1
ATOM 2328 C CA . GLU A 1 287 ? -18.924 4.428 -10.492 1.00 84.56 287 GLU A CA 1
ATOM 2329 C C . GLU A 1 287 ? -17.610 4.877 -9.859 1.00 84.56 287 GLU A C 1
ATOM 2331 O O . GLU A 1 287 ? -16.643 4.116 -9.789 1.00 84.56 287 GLU A O 1
ATOM 2336 N N . MET A 1 288 ? -17.582 6.126 -9.401 1.00 89.25 288 MET A N 1
ATOM 2337 C CA . MET A 1 288 ? -16.465 6.671 -8.635 1.00 89.25 288 MET A CA 1
ATOM 2338 C C . MET A 1 288 ? -16.590 6.214 -7.179 1.00 89.25 288 MET A C 1
ATOM 2340 O O . MET A 1 288 ? -17.572 6.582 -6.532 1.00 89.25 288 MET A O 1
ATOM 2344 N N . PRO A 1 289 ? -15.631 5.442 -6.638 1.00 92.62 289 PRO A N 1
ATOM 2345 C CA . PRO A 1 289 ? -15.680 5.050 -5.236 1.00 92.62 289 PRO A CA 1
ATOM 2346 C C . PRO A 1 289 ? -15.523 6.247 -4.296 1.00 92.62 289 PRO A C 1
ATOM 2348 O O . PRO A 1 289 ? -14.897 7.250 -4.652 1.00 92.62 289 PRO A O 1
ATOM 2351 N N . VAL A 1 290 ? -16.037 6.089 -3.075 1.00 92.81 290 VAL A N 1
ATOM 2352 C CA . VAL A 1 290 ? -15.884 7.051 -1.975 1.00 92.81 290 VAL A CA 1
ATOM 2353 C C . VAL A 1 290 ? -14.401 7.327 -1.719 1.00 92.81 290 VAL A C 1
ATOM 2355 O O . VAL A 1 290 ? -13.583 6.407 -1.639 1.00 92.81 290 VAL A O 1
ATOM 2358 N N . LYS A 1 291 ? -14.050 8.605 -1.584 1.00 93.25 291 LYS A N 1
ATOM 2359 C CA . LYS A 1 291 ? -12.715 9.062 -1.195 1.00 93.25 291 LYS A CA 1
ATOM 2360 C C . LYS A 1 291 ? -12.656 9.241 0.316 1.00 93.25 291 LYS A C 1
ATOM 2362 O O . LYS A 1 291 ? -13.652 9.552 0.960 1.00 93.25 291 LYS A O 1
ATOM 2367 N N . ILE A 1 292 ? -11.459 9.156 0.891 1.00 93.88 292 ILE A N 1
ATOM 2368 C CA . ILE A 1 292 ? -11.255 9.436 2.322 1.00 93.88 292 ILE A CA 1
ATOM 2369 C C . ILE A 1 292 ? -11.743 10.836 2.705 1.00 93.88 292 ILE A C 1
ATOM 2371 O O . ILE A 1 292 ? -12.361 11.003 3.754 1.00 93.88 292 ILE A O 1
ATOM 2375 N N . ALA A 1 293 ? -11.539 11.822 1.827 1.00 93.81 293 ALA A N 1
ATOM 2376 C CA . ALA A 1 293 ? -12.013 13.190 2.018 1.00 93.81 293 ALA A CA 1
ATOM 2377 C C . ALA A 1 293 ? -13.537 13.285 2.213 1.00 93.81 293 ALA A C 1
ATOM 2379 O O . ALA A 1 293 ? -14.002 14.156 2.946 1.00 93.81 293 ALA A O 1
ATOM 2380 N N . ASP A 1 294 ? -14.315 12.373 1.623 1.00 94.56 294 ASP A N 1
ATOM 2381 C CA . ASP A 1 294 ? -15.771 12.342 1.788 1.00 94.56 294 ASP A CA 1
ATOM 2382 C C . ASP A 1 294 ? -16.170 11.941 3.218 1.00 94.56 294 ASP A C 1
ATOM 2384 O O . ASP A 1 294 ? -17.259 12.277 3.677 1.00 94.56 294 ASP A O 1
ATOM 2388 N N . ILE A 1 295 ? -15.271 11.266 3.944 1.00 95.81 295 ILE A N 1
ATOM 2389 C CA . ILE A 1 295 ? -15.447 10.891 5.349 1.00 95.81 295 ILE A CA 1
ATOM 2390 C C . ILE A 1 295 ? -14.814 11.924 6.284 1.00 95.81 295 ILE A C 1
ATOM 2392 O O . ILE A 1 295 ? -15.418 12.331 7.278 1.00 95.81 295 ILE A O 1
ATOM 2396 N N . THR A 1 296 ? -13.599 12.382 5.983 1.00 96.06 296 THR A N 1
ATOM 2397 C CA . THR A 1 296 ? -12.847 13.267 6.881 1.00 96.06 296 THR A CA 1
ATOM 2398 C C . THR A 1 296 ? -13.353 14.707 6.853 1.00 96.06 296 THR A C 1
ATOM 2400 O O . THR A 1 296 ? -13.374 15.349 7.904 1.00 96.06 296 THR A O 1
ATOM 2403 N N . ASN A 1 297 ? -13.844 15.220 5.717 1.00 97.12 297 ASN A N 1
ATOM 2404 C CA . ASN A 1 297 ? -14.368 16.589 5.636 1.00 97.12 297 ASN A CA 1
ATOM 2405 C C . ASN A 1 297 ? -15.601 16.810 6.539 1.00 97.12 297 ASN A C 1
ATOM 2407 O O . ASN A 1 297 ? -15.615 17.803 7.279 1.00 97.12 297 ASN A O 1
ATOM 2411 N N . PRO A 1 298 ? -16.611 15.912 6.573 1.00 97.25 298 PRO A N 1
ATOM 2412 C CA . PRO A 1 298 ? -17.688 15.985 7.563 1.00 97.25 298 PRO A CA 1
ATOM 2413 C C . PRO A 1 298 ? -17.193 15.964 9.012 1.00 97.25 298 PRO A C 1
ATOM 2415 O O . PRO A 1 298 ? -17.678 16.749 9.831 1.00 97.25 298 PRO A O 1
ATOM 2418 N N . VAL A 1 299 ? -16.198 15.128 9.332 1.00 97.25 299 VAL A N 1
ATOM 2419 C CA . VAL A 1 299 ? -15.593 15.074 10.674 1.00 97.25 299 VAL A CA 1
ATOM 2420 C C . VAL A 1 299 ? -14.940 16.409 11.036 1.00 97.25 299 VAL A C 1
ATOM 2422 O O . VAL A 1 299 ? -15.173 16.921 12.131 1.00 97.25 299 VAL A O 1
ATOM 2425 N N . ILE A 1 300 ? -14.165 17.005 10.125 1.00 96.75 300 ILE A N 1
ATOM 2426 C CA . ILE A 1 300 ? -13.515 18.311 10.326 1.00 96.75 300 ILE A CA 1
ATOM 2427 C C . ILE A 1 300 ? -14.568 19.398 10.570 1.00 96.75 300 ILE A C 1
ATOM 2429 O O . ILE A 1 300 ? -14.480 20.142 11.549 1.00 96.75 300 ILE A O 1
ATOM 2433 N N . LYS A 1 301 ? -15.614 19.450 9.735 1.00 97.19 301 LYS A N 1
ATOM 2434 C CA . LYS A 1 301 ? -16.717 20.411 9.878 1.00 97.19 301 LYS A CA 1
ATOM 2435 C C . LYS A 1 301 ? -17.456 20.238 11.207 1.00 97.19 301 LYS A C 1
ATOM 2437 O O . LYS A 1 301 ? -17.777 21.228 11.868 1.00 97.19 301 LYS A O 1
ATOM 2442 N N . MET A 1 302 ? -17.720 18.999 11.617 1.00 97.69 302 MET A N 1
ATOM 2443 C CA . MET A 1 302 ? -18.339 18.692 12.906 1.00 97.69 302 MET A CA 1
ATOM 2444 C C . MET A 1 302 ? -17.450 19.136 14.076 1.00 97.69 302 MET A C 1
ATOM 2446 O O . MET A 1 302 ? -17.945 19.778 14.999 1.00 97.69 302 MET A O 1
ATOM 2450 N N . ASN A 1 303 ? -16.147 18.846 14.023 1.00 96.56 303 ASN A N 1
ATOM 2451 C CA . ASN A 1 303 ? -15.183 19.234 15.054 1.00 96.56 303 ASN A CA 1
ATOM 2452 C C . ASN A 1 303 ? -15.113 20.759 15.233 1.00 96.56 303 ASN A C 1
ATOM 2454 O O . ASN A 1 303 ? -15.163 21.261 16.356 1.00 96.56 303 ASN A O 1
ATOM 2458 N N . ALA A 1 304 ? -15.075 21.505 14.127 1.00 97.00 304 ALA A N 1
ATOM 2459 C CA . ALA A 1 304 ? -15.063 22.964 14.153 1.00 97.00 304 ALA A CA 1
ATOM 2460 C C . ALA A 1 304 ? -16.366 23.545 14.725 1.00 97.00 304 ALA A C 1
ATOM 2462 O O . ALA A 1 304 ? -16.334 24.405 15.602 1.00 97.00 304 ALA A O 1
ATOM 2463 N N . SER A 1 305 ? -17.513 23.054 14.247 1.00 96.69 305 SER A N 1
ATOM 2464 C CA . SER A 1 305 ? -18.826 23.624 14.573 1.00 96.69 305 SER A CA 1
ATOM 2465 C C . SER A 1 305 ? -19.352 23.244 15.960 1.00 96.69 305 SER A C 1
ATOM 2467 O O . SER A 1 305 ? -19.910 24.097 16.644 1.00 96.69 305 SER A O 1
ATOM 2469 N N . LYS A 1 306 ? -19.189 21.985 16.387 1.00 96.56 306 LYS A N 1
ATOM 2470 C CA . LYS A 1 306 ? -19.765 21.474 17.645 1.00 96.56 306 LYS A CA 1
ATOM 2471 C C . LYS A 1 306 ? -18.782 21.456 18.809 1.00 96.56 306 LYS A C 1
ATOM 2473 O O . LYS A 1 306 ? -19.206 21.603 19.947 1.00 96.56 306 LYS A O 1
ATOM 2478 N N . PHE A 1 307 ? -17.490 21.299 18.525 1.00 97.00 307 PHE A N 1
ATOM 2479 C CA . PHE A 1 307 ? -16.466 21.066 19.548 1.00 97.00 307 PHE A CA 1
ATOM 2480 C C . PHE A 1 307 ? -15.391 22.158 19.584 1.00 97.00 307 PHE A C 1
ATOM 2482 O O . PHE A 1 307 ? -14.396 22.012 20.282 1.00 97.00 307 PHE A O 1
ATOM 2489 N N . LYS A 1 308 ? -15.555 23.262 18.837 1.00 96.38 308 LYS A N 1
ATOM 2490 C CA . LYS A 1 308 ? -14.590 24.382 18.784 1.00 96.38 308 LYS A CA 1
ATOM 2491 C C . LYS A 1 308 ? -13.154 23.918 18.489 1.00 96.38 308 LYS A C 1
ATOM 2493 O O . LYS A 1 308 ? -12.196 24.440 19.050 1.00 96.38 308 LYS A O 1
ATOM 2498 N N . ASN A 1 309 ? -13.019 22.923 17.613 1.00 94.44 309 ASN A N 1
ATOM 2499 C CA . ASN A 1 309 ? -11.766 22.241 17.274 1.00 94.44 309 ASN A CA 1
ATOM 2500 C C . ASN A 1 309 ? -11.117 21.410 18.401 1.00 94.44 309 ASN A C 1
ATOM 2502 O O . ASN A 1 309 ? -10.003 20.917 18.219 1.00 94.44 309 ASN A O 1
ATOM 2506 N N . ASN A 1 310 ? -11.798 21.175 19.524 1.00 96.88 310 ASN A N 1
ATOM 2507 C CA . ASN A 1 310 ? -11.326 20.281 20.578 1.00 96.88 310 ASN A CA 1
ATOM 2508 C C . ASN A 1 310 ? -11.487 18.808 20.168 1.00 96.88 310 ASN A C 1
ATOM 2510 O O . ASN A 1 310 ? -12.524 18.179 20.389 1.00 96.88 310 ASN A O 1
ATOM 2514 N N . ARG A 1 311 ? -10.427 18.247 19.577 1.00 95.12 311 ARG A N 1
ATOM 2515 C CA . ARG A 1 311 ? -10.432 16.879 19.048 1.00 95.12 311 ARG A CA 1
ATOM 2516 C C . ARG A 1 311 ? -10.679 15.814 20.119 1.00 95.12 311 ARG A C 1
ATOM 2518 O O . ARG A 1 311 ? -11.407 14.862 19.856 1.00 95.12 311 ARG A O 1
ATOM 2525 N N . ILE A 1 312 ? -10.107 15.982 21.310 1.00 97.12 312 ILE A N 1
ATOM 2526 C CA . ILE A 1 312 ? -10.241 15.018 22.413 1.00 97.12 312 ILE A CA 1
ATOM 2527 C C . ILE A 1 312 ? -11.702 14.944 22.868 1.00 97.12 312 ILE A C 1
ATOM 2529 O O . ILE A 1 312 ? -12.253 13.862 23.060 1.00 97.12 312 ILE A O 1
ATOM 2533 N N . GLU A 1 313 ? -12.352 16.099 23.001 1.00 97.88 313 GLU A N 1
ATOM 2534 C CA . GLU A 1 313 ? -13.767 16.171 23.359 1.00 97.88 313 GLU A CA 1
ATOM 2535 C C . GLU A 1 313 ? -14.661 15.558 22.274 1.00 97.88 313 GLU A C 1
ATOM 2537 O O . GLU A 1 313 ? -15.559 14.775 22.593 1.00 97.88 313 GLU A O 1
ATOM 2542 N N . ALA A 1 314 ? -14.372 15.839 20.998 1.00 98.19 314 ALA A N 1
ATOM 2543 C CA . ALA A 1 314 ? -15.086 15.242 19.873 1.00 98.19 314 ALA A CA 1
ATOM 2544 C C . ALA A 1 314 ? -14.973 13.709 19.865 1.00 98.19 314 ALA A C 1
ATOM 2546 O O . ALA A 1 314 ? -15.986 13.025 19.715 1.00 98.19 314 ALA A O 1
ATOM 2547 N N . GLU A 1 315 ? -13.768 13.166 20.062 1.00 98.12 315 GLU A N 1
ATOM 2548 C CA . GLU A 1 315 ? -13.527 11.721 20.150 1.00 98.12 315 GLU A CA 1
ATOM 2549 C C . GLU A 1 315 ? -14.309 11.095 21.304 1.00 98.12 315 GLU A C 1
ATOM 2551 O O . GLU A 1 315 ? -15.091 10.172 21.080 1.00 98.12 315 GLU A O 1
ATOM 2556 N N . ASN A 1 316 ? -14.177 11.634 22.518 1.00 98.12 316 ASN A N 1
ATOM 2557 C CA . ASN A 1 316 ? -14.863 11.110 23.701 1.00 98.12 316 ASN A CA 1
ATOM 2558 C C . ASN A 1 316 ? -16.392 11.133 23.540 1.00 98.12 316 ASN A C 1
ATOM 2560 O O . ASN A 1 316 ? -17.073 10.156 23.862 1.00 98.12 316 ASN A O 1
ATOM 2564 N N . CYS A 1 317 ? -16.936 12.233 23.010 1.00 98.44 317 CYS A N 1
ATOM 2565 C CA . CYS A 1 317 ? -18.366 12.373 22.756 1.00 98.44 317 CYS A CA 1
ATOM 2566 C C . CYS A 1 317 ? -18.851 11.362 21.708 1.00 98.44 317 CYS A C 1
ATOM 2568 O O . CYS A 1 317 ? -19.824 10.642 21.944 1.00 98.44 317 CYS A O 1
ATOM 2570 N N . CYS A 1 318 ? -18.156 11.259 20.571 1.00 98.56 318 CYS A N 1
ATOM 2571 C CA . CYS A 1 318 ? -18.567 10.369 19.489 1.00 98.56 318 CYS A CA 1
ATOM 2572 C C . CYS A 1 318 ? -18.455 8.896 19.886 1.00 98.56 318 CYS A C 1
ATOM 2574 O O . CYS A 1 318 ? -19.357 8.122 19.569 1.00 98.56 318 CYS A O 1
ATOM 2576 N N . VAL A 1 319 ? -17.403 8.514 20.619 1.00 98.62 319 VAL A N 1
ATOM 2577 C CA . VAL A 1 319 ? -17.248 7.156 21.160 1.00 98.62 319 VAL A CA 1
ATOM 2578 C C . VAL A 1 319 ? -18.415 6.808 22.077 1.00 98.62 319 VAL A C 1
ATOM 2580 O O . VAL A 1 319 ? -19.025 5.755 21.906 1.00 98.62 319 VAL A O 1
ATOM 2583 N N . LYS A 1 320 ? -18.795 7.702 22.999 1.00 98.38 320 LYS A N 1
ATOM 2584 C CA . LYS A 1 320 ? -19.949 7.474 23.880 1.00 98.38 320 LYS A CA 1
ATOM 2585 C C . LYS A 1 320 ? -21.234 7.225 23.079 1.00 98.38 320 LYS A C 1
ATOM 2587 O O . LYS A 1 320 ? -21.907 6.222 23.311 1.00 98.38 320 LYS A O 1
ATOM 2592 N N . ILE A 1 321 ? -21.532 8.085 22.101 1.00 98.25 321 ILE A N 1
ATOM 2593 C CA . ILE A 1 321 ? -22.716 7.952 21.233 1.00 98.25 321 ILE A CA 1
ATOM 2594 C C . ILE A 1 321 ? -22.686 6.622 20.467 1.00 98.25 321 ILE A C 1
ATOM 2596 O O . ILE A 1 321 ? -23.698 5.924 20.384 1.00 98.25 321 ILE A O 1
ATOM 2600 N N . PHE A 1 322 ? -21.533 6.251 19.908 1.00 98.50 322 PHE A N 1
ATOM 2601 C CA . PHE A 1 322 ? -21.388 5.013 19.149 1.00 98.50 322 PHE A CA 1
ATOM 2602 C C . PHE A 1 322 ? -21.604 3.778 20.032 1.00 98.50 322 PHE A C 1
ATOM 2604 O O . PHE A 1 322 ? -22.375 2.892 19.660 1.00 98.50 322 PHE A O 1
ATOM 2611 N N . LEU A 1 323 ? -20.997 3.720 21.222 1.00 98.12 323 LEU A N 1
ATOM 2612 C CA . LEU A 1 323 ? -21.184 2.612 22.167 1.00 98.12 323 LEU A CA 1
ATOM 2613 C C . LEU A 1 323 ? -22.648 2.497 22.623 1.00 98.12 323 LEU A C 1
ATOM 2615 O O . LEU A 1 323 ? -23.194 1.394 22.681 1.00 98.12 323 LEU A O 1
ATOM 2619 N N . GLU A 1 324 ? -23.324 3.621 22.874 1.00 97.25 324 GLU A N 1
ATOM 2620 C CA . GLU A 1 324 ? -24.745 3.640 23.243 1.00 97.25 324 GLU A CA 1
ATOM 2621 C C . GLU A 1 324 ? -25.653 3.103 22.128 1.00 97.25 324 GLU A C 1
ATOM 2623 O O . GLU A 1 324 ? -26.565 2.316 22.418 1.00 97.25 324 GLU A O 1
ATOM 2628 N N . LYS A 1 325 ? -25.392 3.489 20.870 1.00 96.69 325 LYS A N 1
ATOM 2629 C CA . LYS A 1 325 ? -26.126 3.018 19.683 1.00 96.69 325 LYS A CA 1
ATOM 2630 C C . LYS A 1 325 ? -25.895 1.532 19.407 1.00 96.69 325 LYS A C 1
ATOM 2632 O O . LYS A 1 325 ? -26.832 0.810 19.079 1.00 96.69 325 LYS A O 1
ATOM 2637 N N . THR A 1 326 ? -24.652 1.079 19.535 1.00 97.31 326 THR A N 1
ATOM 2638 C CA . THR A 1 326 ? -24.228 -0.264 19.108 1.00 97.31 326 THR A CA 1
ATOM 2639 C C . THR A 1 326 ? -24.275 -1.325 20.201 1.00 97.31 326 THR A C 1
ATOM 2641 O O . THR A 1 326 ? -24.169 -2.517 19.900 1.00 97.31 326 THR A O 1
ATOM 2644 N N . LYS A 1 327 ? -24.386 -0.903 21.468 1.00 96.19 327 LYS A N 1
ATOM 2645 C CA . LYS A 1 327 ? -24.229 -1.757 22.658 1.00 96.19 327 LYS A CA 1
ATOM 2646 C C . LYS A 1 327 ? -22.904 -2.531 22.669 1.00 96.19 327 LYS A C 1
ATOM 2648 O O . LYS A 1 327 ? -22.793 -3.579 23.303 1.00 96.19 327 LYS A O 1
ATOM 2653 N N . MET A 1 328 ? -21.900 -2.032 21.949 1.00 95.06 328 MET A N 1
ATOM 2654 C CA . MET A 1 328 ? -20.557 -2.593 21.937 1.00 95.06 328 MET A CA 1
ATOM 2655 C C . MET A 1 328 ? -19.879 -2.336 23.290 1.00 95.06 328 MET A C 1
ATOM 2657 O O . MET A 1 328 ? -20.070 -1.284 23.898 1.00 95.06 328 MET A O 1
ATOM 2661 N N . LYS A 1 329 ? -19.086 -3.300 23.767 1.00 95.19 329 LYS A N 1
ATOM 2662 C CA . LYS A 1 329 ? -18.196 -3.089 24.915 1.00 95.19 329 LYS A CA 1
ATOM 2663 C C . LYS A 1 329 ? -16.948 -2.339 24.466 1.00 95.19 329 LYS A C 1
ATOM 2665 O O . LYS A 1 329 ? -16.487 -2.537 23.344 1.00 95.19 329 LYS A O 1
ATOM 2670 N N . LEU A 1 330 ? -16.399 -1.517 25.352 1.00 96.31 330 LEU A N 1
ATOM 2671 C CA . LEU A 1 330 ? -15.133 -0.845 25.098 1.00 96.31 330 LEU A CA 1
ATOM 2672 C C . LEU A 1 330 ? -14.024 -1.896 24.857 1.00 96.31 330 LEU A C 1
ATOM 2674 O O . LEU A 1 330 ? -13.916 -2.821 25.665 1.00 96.31 330 LEU A O 1
ATOM 2678 N N . PRO A 1 331 ? -13.243 -1.792 23.767 1.00 95.88 331 PRO A N 1
ATOM 2679 C CA . PRO A 1 331 ? -12.101 -2.666 23.529 1.00 95.88 331 PRO A CA 1
ATOM 2680 C C . PRO A 1 331 ? -11.019 -2.547 24.602 1.00 95.88 331 PRO A C 1
ATOM 2682 O O . PRO A 1 331 ? -10.787 -1.464 25.137 1.00 95.88 331 PRO A O 1
ATOM 2685 N N . GLU A 1 332 ? -10.321 -3.651 24.863 1.00 93.38 332 GLU A N 1
ATOM 2686 C CA . GLU A 1 332 ? -9.145 -3.675 25.746 1.00 93.38 332 GLU A CA 1
ATOM 2687 C C . GLU A 1 332 ? -7.853 -3.320 24.990 1.00 93.38 332 GLU A C 1
ATOM 2689 O O . GLU A 1 332 ? -6.936 -2.736 25.561 1.00 93.38 332 GLU A O 1
ATOM 2694 N N . SER A 1 333 ? -7.784 -3.635 23.691 1.00 94.31 333 SER A N 1
ATOM 2695 C CA . SER A 1 333 ? -6.636 -3.320 22.834 1.00 94.31 333 SER A CA 1
ATOM 2696 C C . SER A 1 333 ? -6.543 -1.816 22.559 1.00 94.31 333 SER A C 1
ATOM 2698 O O . SER A 1 333 ? -7.515 -1.188 22.133 1.00 94.31 333 SER A O 1
ATOM 2700 N N . SER A 1 334 ? -5.348 -1.241 22.723 1.00 92.75 334 SER A N 1
ATOM 2701 C CA . SER A 1 334 ? -5.072 0.161 22.377 1.00 92.75 334 SER A CA 1
ATOM 2702 C C . SER A 1 334 ? -5.241 0.438 20.879 1.00 92.75 334 SER A C 1
ATOM 2704 O O . SER A 1 334 ? -5.701 1.516 20.500 1.00 92.75 334 SER A O 1
ATOM 2706 N N . GLN A 1 335 ? -4.943 -0.547 20.031 1.00 93.56 335 GLN A N 1
ATOM 2707 C CA . GLN A 1 335 ? -5.133 -0.483 18.585 1.00 93.56 335 GLN A CA 1
ATOM 2708 C C . GLN A 1 335 ? -6.624 -0.439 18.232 1.00 93.56 335 GLN A C 1
ATOM 2710 O O . GLN A 1 335 ? -7.057 0.450 17.501 1.00 93.56 335 GLN A O 1
ATOM 2715 N N . GLU A 1 336 ? -7.437 -1.340 18.795 1.00 96.75 336 GLU A N 1
ATOM 2716 C CA . GLU A 1 336 ? -8.892 -1.313 18.591 1.00 96.75 336 GLU A CA 1
ATOM 2717 C C . GLU A 1 336 ? -9.519 -0.028 19.153 1.00 96.75 336 GLU A C 1
ATOM 2719 O O . GLU A 1 336 ? -10.419 0.538 18.536 1.00 96.75 336 GLU A O 1
ATOM 2724 N N . LEU A 1 337 ? -9.028 0.484 20.287 1.00 96.75 337 LEU A N 1
ATOM 2725 C CA . LEU A 1 337 ? -9.463 1.770 20.846 1.00 96.75 337 LEU A CA 1
ATOM 2726 C C . LEU A 1 337 ? -9.189 2.938 19.894 1.00 96.75 337 LEU A C 1
ATOM 2728 O O . LEU A 1 337 ? -10.029 3.831 19.762 1.00 96.75 337 LEU A O 1
ATOM 2732 N N . GLN A 1 338 ? -8.040 2.936 19.218 1.00 95.38 338 GLN A N 1
ATOM 2733 C CA . GLN A 1 338 ? -7.720 3.954 18.223 1.00 95.38 338 GLN A CA 1
ATOM 2734 C C . GLN A 1 338 ? -8.687 3.885 17.033 1.00 95.38 338 GLN A C 1
ATOM 2736 O O . GLN A 1 338 ? -9.272 4.902 16.654 1.00 95.38 338 GLN A O 1
ATOM 2741 N N . VAL A 1 339 ? -8.951 2.685 16.512 1.00 97.75 339 VAL A N 1
ATOM 2742 C CA . VAL A 1 339 ? -9.911 2.500 15.412 1.00 97.75 339 VAL A CA 1
ATOM 2743 C C . VAL A 1 339 ? -11.340 2.845 15.847 1.00 97.75 339 VAL A C 1
ATOM 2745 O O . VAL A 1 339 ? -12.083 3.458 15.082 1.00 97.75 339 VAL A O 1
ATOM 2748 N N . LEU A 1 340 ? -11.730 2.535 17.087 1.00 98.50 340 LEU A N 1
ATOM 2749 C CA . LEU A 1 340 ? -13.026 2.921 17.650 1.00 98.50 340 LEU A CA 1
ATOM 2750 C C . LEU A 1 340 ? -13.224 4.438 17.603 1.00 98.50 340 LEU A C 1
ATOM 2752 O O . LEU A 1 340 ? -14.313 4.881 17.240 1.00 98.50 340 LEU A O 1
ATOM 2756 N N . LYS A 1 341 ? -12.203 5.242 17.923 1.00 98.06 341 LYS A N 1
ATOM 2757 C CA . LYS A 1 341 ? -12.294 6.709 17.827 1.00 98.06 341 LYS A CA 1
ATOM 2758 C C . LYS A 1 341 ? -12.554 7.157 16.391 1.00 98.06 341 LYS A C 1
ATOM 2760 O O . LYS A 1 341 ? -13.473 7.941 16.153 1.00 98.06 341 LYS A O 1
ATOM 2765 N N . GLU A 1 342 ? -11.790 6.630 15.437 1.00 97.31 342 GLU A N 1
ATOM 2766 C CA . GLU A 1 342 ? -11.917 6.950 14.008 1.00 97.31 342 GLU A CA 1
ATOM 2767 C C . GLU A 1 342 ? -13.306 6.597 13.464 1.00 97.31 342 GLU A C 1
ATOM 2769 O O . GLU A 1 342 ? -13.992 7.437 12.876 1.00 97.31 342 GLU A O 1
ATOM 2774 N N . VAL A 1 343 ? -13.750 5.366 13.721 1.00 98.12 343 VAL A N 1
ATOM 2775 C CA . VAL A 1 343 ? -15.046 4.837 13.285 1.00 98.12 343 VAL A CA 1
ATOM 2776 C C . VAL A 1 343 ? -16.200 5.576 13.962 1.00 98.12 343 VAL A C 1
ATOM 2778 O O . VAL A 1 343 ? -17.191 5.890 13.308 1.00 98.12 343 VAL A O 1
ATOM 2781 N N . SER A 1 344 ? -16.078 5.926 15.245 1.00 98.56 344 SER A N 1
ATOM 2782 C CA . SER A 1 344 ? -17.122 6.673 15.960 1.00 98.56 344 SER A CA 1
ATOM 2783 C C . SER A 1 344 ? -17.289 8.088 15.412 1.00 98.56 344 SER A C 1
ATOM 2785 O O . SER A 1 344 ? -18.415 8.555 15.238 1.00 98.56 344 SER A O 1
ATOM 2787 N N . LEU A 1 345 ? -16.184 8.772 15.100 1.00 98.56 345 LEU A N 1
ATOM 2788 C CA . LEU A 1 345 ? -16.226 10.085 14.456 1.00 98.56 345 LEU A CA 1
ATOM 2789 C C . LEU A 1 345 ? -16.891 10.010 13.082 1.00 98.56 345 LEU A C 1
ATOM 2791 O O . LEU A 1 345 ? -17.748 10.841 12.773 1.00 98.56 345 LEU A O 1
ATOM 2795 N N . TRP A 1 346 ? -16.543 9.001 12.279 1.00 98.12 346 TRP A N 1
ATOM 2796 C CA . TRP A 1 346 ? -17.210 8.746 11.004 1.00 98.12 346 TRP A CA 1
ATOM 2797 C C . TRP A 1 346 ? -18.716 8.527 11.209 1.00 98.12 346 TRP A C 1
ATOM 2799 O O . TRP A 1 346 ? -19.520 9.262 10.636 1.00 98.12 346 TRP A O 1
ATOM 2809 N N . ALA A 1 347 ? -19.109 7.600 12.082 1.00 98.06 347 ALA A N 1
ATOM 2810 C CA . ALA A 1 347 ? -20.510 7.258 12.314 1.00 98.06 347 ALA A CA 1
ATOM 2811 C C . ALA A 1 347 ? -21.359 8.465 12.738 1.00 98.06 347 ALA A C 1
ATOM 2813 O O . ALA A 1 347 ? -22.477 8.636 12.257 1.00 98.06 347 ALA A O 1
ATOM 2814 N N . VAL A 1 348 ? -20.843 9.306 13.640 1.00 98.00 348 VAL A N 1
ATOM 2815 C CA . VAL A 1 348 ? -21.579 10.470 14.156 1.00 98.00 348 VAL A CA 1
ATOM 2816 C C . VAL A 1 348 ? -21.612 11.613 13.143 1.00 98.00 348 VAL A C 1
ATOM 2818 O O . VAL A 1 348 ? -22.655 12.241 12.972 1.00 98.00 348 VAL A O 1
ATOM 2821 N N . SER A 1 349 ? -20.505 11.882 12.448 1.00 97.62 349 SER A N 1
ATOM 2822 C CA . SER A 1 349 ? -20.451 12.955 11.442 1.00 97.62 349 SER A CA 1
ATOM 2823 C C . SER A 1 349 ? -21.305 12.670 10.205 1.00 97.62 349 SER A C 1
ATOM 2825 O O . SER A 1 349 ? -21.855 13.607 9.631 1.00 97.62 349 SER A O 1
ATOM 2827 N N . ALA A 1 350 ? -21.446 11.396 9.828 1.00 95.50 350 ALA A N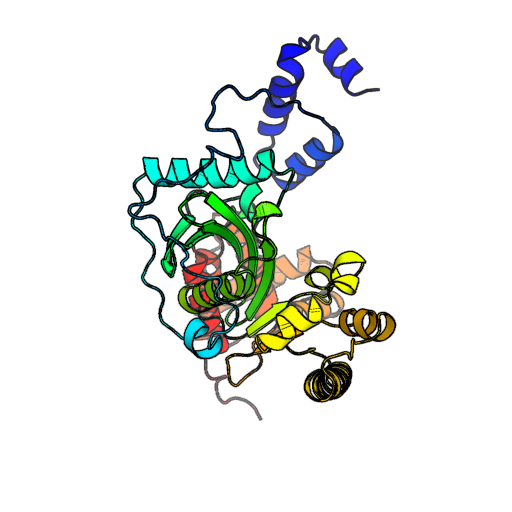 1
ATOM 2828 C CA . ALA A 1 350 ? -22.294 10.944 8.727 1.00 95.50 350 ALA A CA 1
ATOM 2829 C C . ALA A 1 350 ? -23.723 10.566 9.168 1.00 95.50 350 ALA A C 1
ATOM 2831 O O . ALA A 1 350 ? -24.489 10.059 8.355 1.00 95.50 350 ALA A O 1
ATOM 2832 N N . ASP A 1 351 ? -24.071 10.787 10.442 1.00 95.56 351 ASP A N 1
ATOM 2833 C CA . ASP A 1 351 ? -25.367 10.443 11.042 1.00 95.56 351 ASP A CA 1
ATOM 2834 C C . ASP A 1 351 ? -25.843 9.008 10.736 1.00 95.56 351 ASP A C 1
ATOM 2836 O O . ASP A 1 351 ? -26.984 8.758 10.354 1.00 95.56 351 ASP A O 1
ATOM 2840 N N . ILE A 1 352 ? -24.958 8.023 10.903 1.00 95.50 352 ILE A N 1
ATOM 2841 C CA . ILE A 1 352 ? -25.288 6.622 10.623 1.00 95.50 352 ILE A CA 1
ATOM 2842 C C . ILE A 1 352 ? -26.300 6.105 11.661 1.00 95.50 352 ILE A C 1
ATOM 2844 O O . ILE A 1 352 ? -26.032 6.063 12.871 1.00 95.50 352 ILE A O 1
ATOM 2848 N N . GLN A 1 353 ? -27.478 5.704 11.173 1.00 94.12 353 GLN A N 1
ATOM 2849 C CA . GLN A 1 353 ? -28.583 5.153 11.976 1.00 94.12 353 GLN A CA 1
ATOM 2850 C C . GLN A 1 353 ? -28.893 3.686 11.651 1.00 94.12 353 GLN A C 1
ATOM 2852 O O . GLN A 1 353 ? -29.479 2.977 12.470 1.00 94.12 353 GLN A O 1
ATOM 2857 N N . ASN A 1 354 ? -28.516 3.214 10.459 1.00 94.38 354 ASN A N 1
ATOM 2858 C CA . ASN A 1 354 ? -28.796 1.851 10.026 1.00 94.38 354 ASN A CA 1
ATOM 2859 C C . ASN A 1 354 ? -28.037 0.837 10.907 1.00 94.38 354 ASN A C 1
ATOM 2861 O O . ASN A 1 354 ? -26.817 0.918 11.061 1.00 94.38 354 ASN A O 1
ATOM 2865 N N . LYS A 1 355 ? -28.768 -0.126 11.484 1.00 94.56 355 LYS A N 1
ATOM 2866 C CA . LYS A 1 355 ? -28.213 -1.109 12.428 1.00 94.56 355 LYS A CA 1
ATOM 2867 C C . LYS A 1 355 ? -27.166 -2.022 11.794 1.00 94.56 355 LYS A C 1
ATOM 2869 O O . LYS A 1 355 ? -26.172 -2.324 12.446 1.00 94.56 355 LYS A O 1
ATOM 2874 N N . ASP A 1 356 ? -27.359 -2.418 10.543 1.00 95.50 356 ASP A N 1
ATOM 2875 C CA . ASP A 1 356 ? -26.434 -3.302 9.835 1.00 95.50 356 ASP A CA 1
ATOM 2876 C C . ASP A 1 356 ? -25.137 -2.562 9.479 1.00 95.50 356 ASP A C 1
ATOM 2878 O O . ASP A 1 356 ? -24.048 -3.102 9.664 1.00 95.50 356 ASP A O 1
ATOM 2882 N N . GLN A 1 357 ? -25.229 -1.290 9.067 1.00 96.56 357 GLN A N 1
ATOM 2883 C CA . GLN A 1 357 ? -24.053 -0.435 8.866 1.00 96.56 357 GLN A CA 1
ATOM 2884 C C . GLN A 1 357 ? -23.259 -0.266 10.167 1.00 96.56 357 GLN A C 1
ATOM 2886 O O . GLN A 1 357 ? -22.036 -0.403 10.169 1.00 96.56 357 GLN A O 1
ATOM 2891 N N . LEU A 1 358 ? -23.946 -0.023 11.286 1.00 97.56 358 LEU A N 1
ATOM 2892 C CA . LEU A 1 358 ? -23.315 0.060 12.603 1.00 97.56 358 LEU A CA 1
ATOM 2893 C C . LEU A 1 358 ? -22.670 -1.272 13.022 1.00 97.56 358 LEU A C 1
ATOM 2895 O O . LEU A 1 358 ? -21.593 -1.266 13.617 1.00 97.56 358 LEU A O 1
ATOM 2899 N N . GLU A 1 359 ? -23.276 -2.413 12.688 1.00 97.81 359 GLU A N 1
ATOM 2900 C CA . GLU A 1 359 ? -22.690 -3.729 12.962 1.00 97.81 359 GLU A CA 1
ATOM 2901 C C . GLU A 1 359 ? -21.426 -3.982 12.132 1.00 97.81 359 GLU A C 1
ATOM 2903 O O . GLU A 1 359 ? -20.419 -4.455 12.661 1.00 97.81 359 GLU A O 1
ATOM 2908 N N . ILE A 1 360 ? -21.429 -3.593 10.856 1.00 98.19 360 ILE A N 1
ATOM 2909 C CA . ILE A 1 360 ? -20.234 -3.634 10.006 1.00 98.19 360 ILE A CA 1
ATOM 2910 C C . ILE A 1 360 ? -19.125 -2.754 10.599 1.00 98.19 360 ILE A C 1
ATOM 2912 O O . ILE A 1 360 ? -17.978 -3.190 10.687 1.00 98.19 360 ILE A O 1
ATOM 2916 N N . MET A 1 361 ? -19.457 -1.551 11.074 1.00 98.44 361 MET A N 1
ATOM 2917 C CA . MET A 1 361 ? -18.500 -0.651 11.726 1.00 98.44 361 MET A CA 1
ATOM 2918 C C . MET A 1 361 ? -17.892 -1.255 13.004 1.00 98.44 361 MET A C 1
ATOM 2920 O O . MET A 1 361 ? -16.696 -1.096 13.243 1.00 98.44 361 MET A O 1
ATOM 2924 N N . LYS A 1 362 ? -18.650 -2.022 13.801 1.00 98.19 362 LYS A N 1
ATOM 2925 C CA . LYS A 1 362 ? -18.081 -2.769 14.944 1.00 98.19 362 LYS A CA 1
ATOM 2926 C C . LYS A 1 362 ? -17.078 -3.828 14.495 1.00 98.19 362 LYS A C 1
ATOM 2928 O O . LYS A 1 362 ? -16.048 -4.014 15.138 1.00 98.19 362 LYS A O 1
ATOM 2933 N N . GLN A 1 363 ? -17.376 -4.534 13.405 1.00 98.19 363 GLN A N 1
ATOM 2934 C CA . GLN A 1 363 ? -16.462 -5.531 12.845 1.00 98.19 363 GLN A CA 1
ATOM 2935 C C . GLN A 1 363 ? -15.197 -4.870 12.286 1.00 98.19 363 GLN A C 1
ATOM 2937 O O . GLN A 1 363 ? -14.107 -5.407 12.462 1.00 98.19 363 GLN A O 1
ATOM 2942 N N . MET A 1 364 ? -15.322 -3.681 11.687 1.00 98.38 364 MET A N 1
ATOM 2943 C CA . MET A 1 364 ? -14.184 -2.897 11.202 1.00 98.38 364 MET A CA 1
ATOM 2944 C C . MET A 1 364 ? -13.201 -2.556 12.322 1.00 98.38 364 MET A C 1
ATOM 2946 O O . MET A 1 364 ? -11.998 -2.657 12.104 1.00 98.38 364 MET A O 1
ATOM 2950 N N . ILE A 1 365 ? -13.701 -2.206 13.515 1.00 98.19 365 ILE A N 1
ATOM 2951 C CA . ILE A 1 365 ? -12.867 -1.884 14.685 1.00 98.19 365 ILE A CA 1
ATOM 2952 C C . ILE A 1 365 ? -11.941 -3.046 15.054 1.00 98.19 365 ILE A C 1
ATOM 2954 O O . ILE A 1 365 ? -10.772 -2.818 15.349 1.00 98.19 365 ILE A O 1
ATOM 2958 N N . LYS A 1 366 ? -12.447 -4.281 14.979 1.00 96.94 366 LYS A N 1
ATOM 2959 C CA . LYS A 1 366 ? -11.675 -5.495 15.281 1.00 96.94 366 LYS A CA 1
ATOM 2960 C C . LYS A 1 366 ? -10.754 -5.917 14.141 1.00 96.94 366 LYS A C 1
ATOM 2962 O O . LYS A 1 366 ? -9.656 -6.397 14.379 1.00 96.94 366 LYS A O 1
ATOM 2967 N N . ALA A 1 367 ? -11.223 -5.777 12.901 1.00 97.19 367 ALA A N 1
ATOM 2968 C CA . ALA A 1 367 ? -10.507 -6.267 11.728 1.00 97.19 367 ALA A CA 1
ATOM 2969 C C . ALA A 1 367 ? -9.342 -5.358 11.329 1.00 97.19 367 ALA A C 1
ATOM 2971 O O . ALA A 1 367 ? -8.274 -5.854 10.998 1.00 97.19 367 ALA A O 1
ATOM 2972 N N . LYS A 1 368 ? -9.529 -4.031 11.360 1.00 96.69 368 LYS A N 1
ATOM 2973 C CA . LYS A 1 368 ? -8.544 -3.080 10.823 1.00 96.69 368 LYS A CA 1
ATOM 2974 C C . LYS A 1 368 ? -7.126 -3.287 11.383 1.00 96.69 368 LYS A C 1
ATOM 2976 O O . LYS A 1 368 ? -6.201 -3.310 10.572 1.00 96.69 368 LYS A O 1
ATOM 2981 N N . PRO A 1 369 ? -6.921 -3.474 12.703 1.00 95.00 369 PRO A N 1
ATOM 2982 C CA . PRO A 1 369 ? -5.580 -3.662 13.246 1.00 95.00 369 PRO A CA 1
ATOM 2983 C C . PRO A 1 369 ? -4.847 -4.886 12.676 1.00 95.00 369 PRO A C 1
ATOM 2985 O O . PRO A 1 369 ? -3.658 -4.794 12.396 1.00 95.00 369 PRO A O 1
ATOM 2988 N N . THR A 1 370 ? -5.533 -6.014 12.478 1.00 94.06 370 THR A N 1
ATOM 2989 C CA . THR A 1 370 ? -4.885 -7.331 12.308 1.00 94.06 370 THR A CA 1
ATOM 2990 C C . THR A 1 370 ? -5.178 -8.038 10.987 1.00 94.06 370 THR A C 1
ATOM 2992 O O . THR A 1 370 ? -4.454 -8.963 10.629 1.00 94.06 370 THR A O 1
ATOM 2995 N N . ASP A 1 371 ? -6.216 -7.631 10.259 1.00 95.81 371 ASP A N 1
ATOM 2996 C CA . ASP A 1 371 ? -6.665 -8.291 9.034 1.00 95.81 371 ASP A CA 1
ATOM 2997 C C . ASP A 1 371 ? -7.104 -7.254 7.991 1.00 95.81 371 ASP A C 1
ATOM 2999 O O . ASP A 1 371 ? -8.265 -6.823 7.916 1.00 95.81 371 ASP A O 1
ATOM 3003 N N . CYS A 1 372 ? -6.144 -6.843 7.158 1.00 94.88 372 CYS A N 1
ATOM 3004 C CA . CYS A 1 372 ? -6.387 -5.857 6.112 1.00 94.88 372 CYS A CA 1
ATOM 3005 C C . CYS A 1 372 ? -7.395 -6.353 5.060 1.00 94.88 372 CYS A C 1
ATOM 3007 O O . CYS A 1 372 ? -8.218 -5.563 4.594 1.00 94.88 372 CYS A O 1
ATOM 3009 N N . PHE A 1 373 ? -7.408 -7.648 4.730 1.00 97.25 373 PHE A N 1
ATOM 3010 C CA . PHE A 1 373 ? -8.359 -8.222 3.776 1.00 97.25 373 PHE A CA 1
ATOM 3011 C C . PHE A 1 373 ? -9.781 -8.140 4.309 1.00 97.25 373 PHE A C 1
ATOM 3013 O O . PHE A 1 373 ? -10.681 -7.657 3.613 1.00 97.25 373 PHE A O 1
ATOM 3020 N N . LYS A 1 374 ? -9.982 -8.545 5.568 1.00 97.94 374 LYS A N 1
ATOM 3021 C CA . LYS A 1 374 ? -11.291 -8.473 6.208 1.00 97.94 374 LYS A CA 1
ATOM 3022 C C . LYS A 1 374 ? -11.774 -7.038 6.333 1.00 97.94 374 LYS A C 1
ATOM 3024 O O . LYS A 1 374 ? -12.950 -6.763 6.096 1.00 97.94 374 LYS A O 1
ATOM 3029 N N . TYR A 1 375 ? -10.881 -6.113 6.671 1.00 98.06 375 TYR A N 1
ATOM 3030 C CA . TYR A 1 375 ? -11.226 -4.700 6.741 1.00 98.06 375 TYR A CA 1
ATOM 3031 C C . TYR A 1 375 ? -11.696 -4.148 5.386 1.00 98.06 375 TYR A C 1
ATOM 3033 O O . TYR A 1 375 ? -12.745 -3.500 5.325 1.00 98.06 375 TYR A O 1
ATOM 3041 N N . GLN A 1 376 ? -11.000 -4.470 4.288 1.00 97.75 376 GLN A N 1
ATOM 3042 C CA . GLN A 1 376 ? -11.439 -4.070 2.946 1.00 97.75 376 GLN A CA 1
ATOM 3043 C C . GLN A 1 376 ? -12.772 -4.734 2.554 1.00 97.75 376 GLN A C 1
ATOM 3045 O O . GLN A 1 376 ? -13.659 -4.054 2.041 1.00 97.75 376 GLN A O 1
ATOM 3050 N N . GLU A 1 377 ? -12.983 -6.021 2.862 1.00 97.88 377 GLU A N 1
ATOM 3051 C CA . GLU A 1 377 ? -14.273 -6.710 2.661 1.00 97.88 377 GLU A CA 1
ATOM 3052 C C . GLU A 1 377 ? -15.427 -5.978 3.370 1.00 97.88 377 GLU A C 1
ATOM 3054 O O . GLU A 1 377 ? -16.504 -5.783 2.799 1.00 97.88 377 GLU A O 1
ATOM 3059 N N . LEU A 1 378 ? -15.205 -5.542 4.611 1.00 98.38 378 LEU A N 1
ATOM 3060 C CA . LEU A 1 378 ? -16.193 -4.802 5.394 1.00 98.38 378 LEU A CA 1
ATOM 3061 C C . LEU A 1 378 ? -16.471 -3.416 4.804 1.00 98.38 378 LEU A C 1
ATOM 3063 O O . LEU A 1 378 ? -17.633 -3.017 4.757 1.00 98.38 378 LEU A O 1
ATOM 3067 N N . LEU A 1 379 ? -15.451 -2.707 4.306 1.00 97.50 379 LEU A N 1
ATOM 3068 C CA . LEU A 1 379 ? -15.636 -1.434 3.596 1.00 97.50 379 LEU A CA 1
ATOM 3069 C C . LEU A 1 379 ? -16.485 -1.620 2.335 1.00 97.50 379 LEU A C 1
ATOM 3071 O O . LEU A 1 379 ? -17.420 -0.852 2.103 1.00 97.50 379 LEU A O 1
ATOM 3075 N N . HIS A 1 380 ? -16.233 -2.678 1.558 1.00 95.50 380 HIS A N 1
ATOM 3076 C CA . HIS A 1 380 ? -17.063 -3.013 0.398 1.00 95.50 380 HIS A CA 1
ATOM 3077 C C . HIS A 1 380 ? -18.514 -3.258 0.794 1.00 95.50 380 HIS A C 1
ATOM 3079 O O . HIS A 1 380 ? -19.420 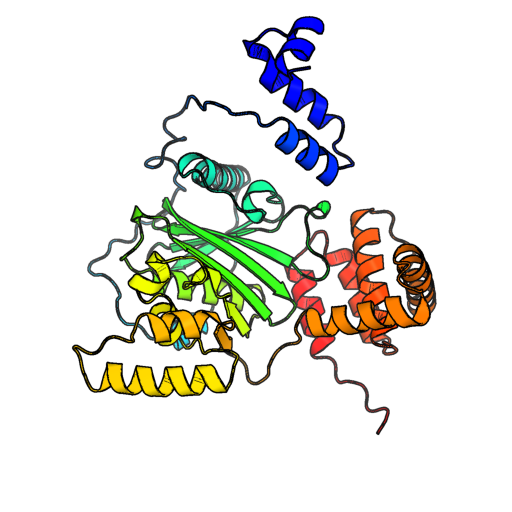-2.740 0.143 1.00 95.50 380 HIS A O 1
ATOM 3085 N N . LYS A 1 381 ? -18.757 -4.029 1.858 1.00 96.00 381 LYS A N 1
ATOM 3086 C CA . LYS A 1 381 ? -20.120 -4.260 2.351 1.00 96.00 381 LYS A CA 1
ATOM 3087 C C . LYS A 1 381 ? -20.775 -2.954 2.774 1.00 96.00 381 LYS A C 1
ATOM 3089 O O . LYS A 1 381 ? -21.871 -2.677 2.308 1.00 96.00 381 LYS A O 1
ATOM 3094 N N . PHE A 1 382 ? -20.087 -2.141 3.574 1.00 96.19 382 PHE A N 1
ATOM 3095 C CA . PHE A 1 382 ? -20.604 -0.874 4.087 1.00 96.19 382 PHE A CA 1
ATOM 3096 C C . PHE A 1 382 ? -21.082 0.060 2.967 1.00 96.19 382 PHE A C 1
ATOM 3098 O O . PHE A 1 382 ? -22.192 0.585 3.043 1.00 96.19 382 PHE A O 1
ATOM 3105 N N . PHE A 1 383 ? -20.276 0.237 1.914 1.00 93.19 383 PHE A N 1
ATOM 3106 C CA . PHE A 1 383 ? -20.600 1.153 0.815 1.00 93.19 383 PHE A CA 1
ATOM 3107 C C . PHE A 1 383 ? -21.596 0.594 -0.206 1.00 93.19 383 PHE A C 1
ATOM 3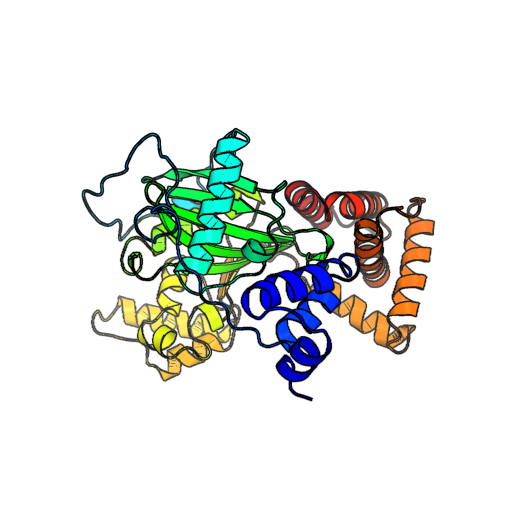109 O O . PHE A 1 383 ? -22.235 1.376 -0.900 1.00 93.19 383 PHE A O 1
ATOM 3116 N N . ASN A 1 384 ? -21.749 -0.730 -0.309 1.00 89.06 384 ASN A N 1
ATOM 3117 C CA . ASN A 1 384 ? -22.737 -1.344 -1.205 1.00 89.06 384 ASN A CA 1
ATOM 3118 C C . ASN A 1 384 ? -24.084 -1.621 -0.510 1.00 89.06 384 ASN A C 1
ATOM 3120 O O . ASN A 1 384 ? -24.993 -2.156 -1.147 1.00 89.06 384 ASN A O 1
ATOM 3124 N N . MET A 1 385 ? -24.232 -1.307 0.783 1.00 82.88 385 MET A N 1
ATOM 3125 C CA . MET A 1 385 ? -25.531 -1.422 1.441 1.00 82.88 385 MET A CA 1
ATOM 3126 C C . MET A 1 385 ? -26.525 -0.453 0.790 1.00 82.88 385 MET A C 1
ATOM 3128 O O . MET A 1 385 ? -26.194 0.724 0.630 1.00 82.88 385 MET A O 1
ATOM 3132 N N . PRO A 1 386 ? -27.750 -0.902 0.452 1.00 67.00 386 PRO A N 1
ATOM 3133 C CA . PRO A 1 386 ? -28.794 0.011 0.029 1.00 67.00 386 PRO A CA 1
ATOM 3134 C C . PRO A 1 386 ? -28.982 1.033 1.146 1.00 67.00 386 PRO A C 1
ATOM 3136 O O . PRO A 1 386 ? -29.280 0.658 2.284 1.00 67.00 386 PRO A O 1
ATOM 3139 N N . VAL A 1 387 ? -28.792 2.316 0.838 1.00 57.78 387 VAL A N 1
ATOM 3140 C CA . VAL A 1 387 ? -29.236 3.374 1.742 1.00 57.78 387 VAL A CA 1
ATOM 3141 C C . VAL A 1 387 ? -30.731 3.143 1.893 1.00 57.78 387 VAL A C 1
ATOM 3143 O O . VAL A 1 387 ? -31.471 3.230 0.912 1.00 57.78 387 VAL A O 1
ATOM 3146 N N . GLY A 1 388 ? -31.152 2.711 3.084 1.00 47.00 388 GLY A N 1
ATOM 3147 C CA . GLY A 1 388 ? -32.551 2.407 3.346 1.00 47.00 388 GLY A CA 1
ATOM 3148 C C . GLY A 1 388 ? -33.402 3.572 2.855 1.00 47.00 388 GLY A C 1
ATOM 3149 O O . GLY A 1 388 ? -33.083 4.726 3.127 1.00 47.00 388 GLY A O 1
ATOM 3150 N N . THR A 1 389 ? -34.441 3.276 2.080 1.00 33.03 389 THR A N 1
ATOM 3151 C CA . THR A 1 389 ? -35.415 4.254 1.592 1.00 33.03 389 THR A CA 1
ATOM 3152 C C . THR A 1 389 ? -36.110 4.934 2.773 1.00 33.03 389 THR A C 1
ATOM 3154 O O . THR A 1 389 ? -37.149 4.477 3.240 1.00 33.03 389 THR A O 1
ATOM 3157 N N . ALA A 1 390 ? -35.498 6.001 3.270 1.00 27.86 390 ALA A N 1
ATOM 3158 C CA . ALA A 1 390 ? -36.002 7.010 4.195 1.00 27.86 390 ALA A CA 1
ATOM 3159 C C . ALA A 1 390 ? -34.921 8.106 4.171 1.00 27.86 390 ALA A C 1
ATOM 3161 O O . ALA A 1 390 ? -33.819 7.876 4.645 1.00 27.86 390 ALA A O 1
ATOM 3162 N N . VAL A 1 391 ? -35.070 9.274 3.556 1.00 28.31 391 VAL A N 1
ATOM 3163 C CA . VAL A 1 391 ? -36.193 10.206 3.434 1.00 28.31 391 VAL A CA 1
ATOM 3164 C C . VAL A 1 391 ? -35.942 11.029 2.153 1.00 28.31 391 VAL A C 1
ATOM 3166 O O . VAL A 1 391 ? -34.787 11.265 1.800 1.00 28.31 391 VAL A O 1
ATOM 3169 N N . LYS A 1 392 ? -37.012 11.395 1.436 1.00 28.27 392 LYS A N 1
ATOM 3170 C CA . LYS A 1 392 ? -36.980 12.340 0.304 1.00 28.27 392 LYS A CA 1
ATOM 3171 C C . LYS A 1 392 ? -36.586 13.743 0.744 1.00 28.27 392 LYS A C 1
ATOM 3173 O O . LYS A 1 392 ? -37.062 14.146 1.826 1.00 28.27 392 LYS A O 1
#

Foldseek 3Di:
DQPVVVCVVVVPDPVCVVVVLVVVLVVPVVPVVVSVVVVVVNVDDDDDDDPDPCLELVNLFAADPDAFDDPDFCPDDDLLCLLPDAFDFFDDDDPVSLVSVLVSLQSVCVNQVHDDQCNVQFDSVFWTWGDDPRQKIKIKTFGALVPADQQWTWIWMFIDRNGRTFKIWTWTDFAQETAGAIDGPPVNPPGNVLVVVSVVSSCCCNLLVHQKYKYALVRQDDVNVVSLVVRSVVSVVVSQKAFPDPVLRVVVVVQVVCVVVDVPDDDDSVNSNVSNPGMIMHGRDDDDDDDVCNQVVLLCVCCCPPVVVPLVVLLVVLLVVLCVLQVDDQDPDPSLNVNSSSLSSSCVSVVPNDNVLSVLSNVLSVQVNPPNNSNNVSSNVNVPPPPPPDDD

Sequence (392 aa):
MENEMLLDTLRVPKNERLSFLVHELSKIEDKTYIKDHLFDGLGIYCDITPKSVKFSRAYNTLPVDAYFFHESILKKFDYKSLIDSPVNGAVKLSDETKAQLITTIKNTMALTDRETDPITYMDTNQVWLYEMNRGISIAIYGIYPERQLPLQSYVGYTLFKNGVPAAYGGAWLFGKRADFGINIFEPFRGGESGYIMCELLRLYRSAFNISYFEVEPYQYGLDNPDGIATGAFWFYYRFGFRPSSKELSKIAAVENSKIIAEKKYRTSKKTLIRFTEDNIALNLGNEMPVKIADITNPVIKMNASKFKNNRIEAENCCVKIFLEKTKMKLPESSQELQVLKEVSLWAVSADIQNKDQLEIMKQMIKAKPTDCFKYQELLHKFFNMPVGTAVK

Secondary structure (DSSP, 8-state):
--HHHHHHHTT--GGGHHHHHHHHHHTTTT-HHHHHHHHHHHT--------STTSSTTT-----SSPPPPSS------HHHHHHS--PPPP---HHHHHHHHHHHHHHHHHHT---HHHHTEEEEEEEEEE-STTEEEEEEEE-GGGPPSS-EEEEEEEEETTEEEEEEEEEEETTEEEEEEEE-GGGTTSSHHHHHHHHHHHHHHHH---EEEE-GGGTTTT-HHHHHHTHHHHHHTTT-EESSHHHHHHHHHHHHHHHH-TT----HHHHHHGGGS-EEEE-SSSPPPPHHHHHHHHHHHHHHHHTT-HHHHHHHHHHHHHHHH-PPPPSSHHHHHHHHHHHHHHHHTT---HHHHHHHHHHHHHHHH-HHHHHHHHHHHHHS---S---